Protein AF-0000000081047430 (afdb_homodimer)

Sequence (752 aa):
MEESFLNHPPLQTMPNPITMPNIQQHQTQDQLLMQRAQRDAQHYQITTIDERLIITYRIDPARQDDWRIYLPLSLVDDVITWYHLVLGHRGKTSMYATIAKRFYSPGLKQRIERFNCEICQLNKAANVQYGQLPERHADLVPWFSVAVDLIGPWKIDVNGRELEFNALTCIDPVTNLTELAFIENKTATHVASVFEMLWLSRYPRPYKCIHDQGGEFIGEAFQAKLATWGIHDGGTTSKNATANAICERMHLTVANILRTRYNNAAPNFQVAVEEVKRALAACNHAMRCAVSTALMNNTPGETVFHRDMLLNIPVIVDLLSMQQKRQYKINENLRRQNAKRKEFDYRIGGEVLIKNTDGRKLDPKYRVEWRIKWIVMEESFLNHPPLQTMPNPITMPNIQQHQTQDQLLMQRAQRDAQHYQITTIDERLIITYRIDPARQDDWRIYLPLSLVDDVITWYHLVLGHRGKTSMYATIAKRFYSPGLKQRIERFNCEICQLNKAANVQYGQLPERHADLVPWFSVAVDLIGPWKIDVNGRELEFNALTCIDPVTNLTELAFIENKTATHVASVFEMLWLSRYPRPYKCIHDQGGEFIGEAFQAKLATWGIHDGGTTSKNATANAICERMHLTVANILRTRYNNAAPNFQVAVEEVKRALAACNHAMRCAVSTALMNNTPGETVFHRDMLLNIPVIVDLLSMQQKRQYKINENLRRQNAKRKEFDYRIGGEVLIKNTDGRKLDPKYRVEWRIKWIV

Structure (mmCIF, N/CA/C/O backbone):
data_AF-0000000081047430-model_v1
#
loop_
_entity.id
_entity.type
_entity.pdbx_description
1 polymer 'Integrase catalytic domain-containing protein'
#
loop_
_atom_site.group_PDB
_atom_site.id
_atom_site.type_symbol
_atom_site.label_atom_id
_atom_site.label_alt_id
_atom_site.label_comp_id
_atom_site.label_asym_id
_atom_site.label_entity_id
_atom_site.label_seq_id
_atom_site.pdbx_PDB_ins_code
_atom_site.Cartn_x
_atom_site.Cartn_y
_atom_site.Cartn_z
_atom_site.occupancy
_atom_site.B_iso_or_equiv
_atom_site.auth_seq_id
_atom_site.auth_comp_id
_atom_site.auth_asym_id
_atom_site.auth_atom_id
_atom_site.pdbx_PDB_model_num
ATOM 1 N N . MET A 1 1 ? 20.875 44 -12.594 1 20.25 1 MET A N 1
ATOM 2 C CA . MET A 1 1 ? 19.641 43.656 -11.898 1 20.25 1 MET A CA 1
ATOM 3 C C . MET A 1 1 ? 19.75 42.312 -11.219 1 20.25 1 MET A C 1
ATOM 5 O O . MET A 1 1 ? 19.875 41.281 -11.883 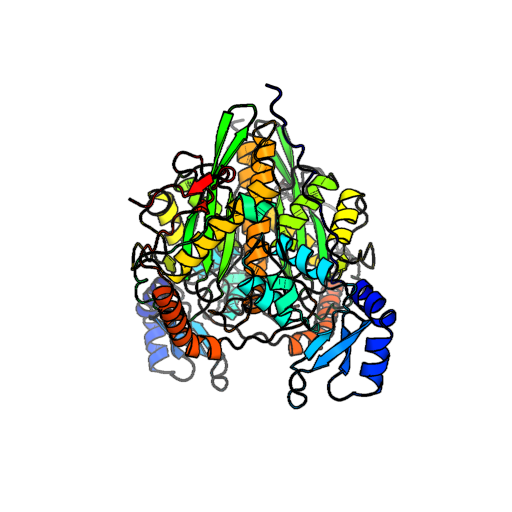1 20.25 1 MET A O 1
ATOM 9 N N . GLU A 1 2 ? 20.375 42.219 -10.055 1 20.92 2 GLU A N 1
ATOM 10 C CA . GLU A 1 2 ? 20.797 41.156 -9.164 1 20.92 2 GLU A CA 1
ATOM 11 C C . GLU A 1 2 ? 19.609 40.281 -8.742 1 20.92 2 GLU A C 1
ATOM 13 O O . GLU A 1 2 ? 18.641 40.812 -8.195 1 20.92 2 GLU A O 1
ATOM 18 N N . GLU A 1 3 ? 19.234 39.375 -9.555 1 24.09 3 GLU A N 1
ATOM 19 C CA . GLU A 1 3 ? 18.109 38.438 -9.484 1 24.09 3 GLU A CA 1
ATOM 20 C C . GLU A 1 3 ? 18.016 37.812 -8.094 1 24.09 3 GLU A C 1
ATOM 22 O O . GLU A 1 3 ? 18.953 37.188 -7.609 1 24.09 3 GLU A O 1
ATOM 27 N N . SER A 1 4 ? 17.516 38.625 -7.18 1 23.95 4 SER A N 1
ATOM 28 C CA . SER A 1 4 ? 17.172 38.312 -5.801 1 23.95 4 SER A CA 1
ATOM 29 C C . SER A 1 4 ? 16.547 36.906 -5.695 1 23.95 4 SER A C 1
ATOM 31 O O . SER A 1 4 ? 15.398 36.719 -6.102 1 23.95 4 SER A O 1
ATOM 33 N N . PHE A 1 5 ? 17.266 36 -6.125 1 28.09 5 PHE A N 1
ATOM 34 C CA . PHE A 1 5 ? 16.953 34.594 -5.832 1 28.09 5 PHE A CA 1
ATOM 35 C C . PHE A 1 5 ? 16.547 34.438 -4.371 1 28.09 5 PHE A C 1
ATOM 37 O O . PHE A 1 5 ? 17.391 34.531 -3.477 1 28.09 5 PHE A O 1
ATOM 44 N N . LEU A 1 6 ? 15.492 35.062 -4.031 1 29.08 6 LEU A N 1
ATOM 45 C CA . LEU A 1 6 ? 15.008 34.875 -2.67 1 29.08 6 LEU A CA 1
ATOM 46 C C . LEU A 1 6 ? 15.266 33.469 -2.193 1 29.08 6 LEU A C 1
ATOM 48 O O . LEU A 1 6 ? 14.953 32.5 -2.895 1 29.08 6 LEU A O 1
ATOM 52 N N . ASN A 1 7 ? 16.406 33.25 -1.695 1 28.42 7 ASN A N 1
ATOM 53 C CA . ASN A 1 7 ? 16.797 32.094 -0.886 1 28.42 7 ASN A CA 1
ATOM 54 C C . ASN A 1 7 ? 15.617 31.547 -0.089 1 28.42 7 ASN A C 1
ATOM 56 O O . ASN A 1 7 ? 15.227 32.125 0.932 1 28.42 7 ASN A O 1
ATOM 60 N N . HIS A 1 8 ? 14.57 31.266 -0.775 1 32.31 8 HIS A N 1
ATOM 61 C CA . HIS A 1 8 ? 13.562 30.641 0.069 1 32.31 8 HIS A CA 1
ATOM 62 C C . HIS A 1 8 ? 14.195 29.609 1.002 1 32.31 8 HIS A C 1
ATOM 64 O O . HIS A 1 8 ? 15.094 28.859 0.598 1 32.31 8 HIS A O 1
ATOM 70 N N . PRO A 1 9 ? 14.305 29.969 2.232 1 33.34 9 PRO A N 1
ATOM 71 C CA . PRO A 1 9 ? 14.852 29 3.191 1 33.34 9 PRO A CA 1
ATOM 72 C C . PRO A 1 9 ? 14.492 27.562 2.855 1 33.34 9 PRO A C 1
ATOM 74 O O . PRO A 1 9 ? 13.453 27.312 2.236 1 33.34 9 PRO A O 1
ATOM 77 N N . PRO A 1 10 ? 15.484 26.797 2.625 1 36.41 10 PRO A N 1
ATOM 78 C CA . PRO A 1 10 ? 15.266 25.359 2.43 1 36.41 10 PRO A CA 1
ATOM 79 C C . PRO A 1 10 ? 13.984 24.859 3.1 1 36.41 10 PRO A C 1
ATOM 81 O O . PRO A 1 10 ? 13.562 25.422 4.113 1 36.41 10 PRO A O 1
ATOM 84 N N . LEU A 1 11 ? 13.039 24.391 2.363 1 41.16 11 LEU A N 1
ATOM 85 C CA . LEU A 1 11 ? 11.758 23.781 2.703 1 41.16 11 LEU A CA 1
ATOM 86 C C . LEU A 1 11 ? 11.828 23.109 4.074 1 41.16 11 LEU A C 1
ATOM 88 O O . LEU A 1 11 ? 12.672 22.25 4.309 1 41.16 11 LEU A O 1
ATOM 92 N N . GLN A 1 12 ? 11.547 23.875 5.18 1 46.06 12 GLN A N 1
ATOM 93 C CA . GLN A 1 12 ? 11.469 23.812 6.637 1 46.06 12 GLN A CA 1
ATOM 94 C C . GLN A 1 12 ? 10.859 22.484 7.094 1 46.06 12 GLN A C 1
ATOM 96 O O . GLN A 1 12 ? 9.703 22.188 6.773 1 46.06 12 GLN A O 1
ATOM 101 N N . THR A 1 13 ? 11.562 21.328 7.055 1 61.62 13 THR A N 1
ATOM 102 C CA . THR A 1 13 ? 11.133 20.141 7.777 1 61.62 13 THR A CA 1
ATOM 103 C C . THR A 1 13 ? 10.711 20.484 9.195 1 61.62 13 THR A C 1
ATOM 105 O O . THR A 1 13 ? 11.445 21.156 9.93 1 61.62 13 THR A O 1
ATOM 108 N N . MET A 1 14 ? 9.438 20.812 9.328 1 78.75 14 MET A N 1
ATOM 109 C CA . MET A 1 14 ? 8.891 21 10.664 1 78.75 14 MET A CA 1
ATOM 110 C C . MET A 1 14 ? 8.695 19.672 11.375 1 78.75 14 MET A C 1
ATOM 112 O O . MET A 1 14 ? 8.164 18.719 10.789 1 78.75 14 MET A O 1
ATOM 116 N N . PRO A 1 15 ? 9.352 19.656 12.5 1 87.81 15 PRO A N 1
ATOM 117 C CA . PRO A 1 15 ? 9.125 18.422 13.266 1 87.81 15 PRO A CA 1
ATOM 118 C C . PRO A 1 15 ? 7.641 18.156 13.531 1 87.81 15 PRO A C 1
ATOM 120 O O . PRO A 1 15 ? 6.852 19.109 13.641 1 87.81 15 PRO A O 1
ATOM 123 N N . ASN A 1 16 ? 7.328 16.953 13.578 1 93 16 ASN A N 1
ATOM 124 C CA . ASN A 1 16 ? 5.961 16.531 13.867 1 93 16 ASN A CA 1
ATOM 125 C C . ASN A 1 16 ? 5.504 17.016 15.242 1 93 16 ASN A C 1
ATOM 127 O O . ASN A 1 16 ? 5.988 16.531 16.266 1 93 16 ASN A O 1
ATOM 131 N N . PRO A 1 17 ? 4.586 17.938 15.305 1 95.31 17 PRO A N 1
ATOM 132 C CA . PRO A 1 17 ? 4.156 18.484 16.594 1 95.31 17 PRO A CA 1
ATOM 133 C C . PRO A 1 17 ? 3.088 17.625 17.281 1 95.31 17 PRO A C 1
ATOM 135 O O . PRO A 1 17 ? 2.758 17.859 18.438 1 95.31 17 PRO A O 1
ATOM 138 N N . ILE A 1 18 ? 2.613 16.656 16.609 1 96 18 ILE A N 1
ATOM 139 C CA . ILE A 1 18 ? 1.446 15.961 17.156 1 96 18 ILE A CA 1
ATOM 140 C C . ILE A 1 18 ? 1.871 14.625 17.766 1 96 18 ILE A C 1
ATOM 142 O O . ILE A 1 18 ? 1.086 13.68 17.812 1 96 18 ILE A O 1
ATOM 146 N N . THR A 1 19 ? 3.1 14.562 18.203 1 94.12 19 THR A N 1
ATOM 147 C CA . THR A 1 19 ? 3.502 13.406 18.984 1 94.12 19 THR A CA 1
ATOM 148 C C . THR A 1 19 ? 2.898 13.461 20.391 1 94.12 19 THR A C 1
ATOM 150 O O . THR A 1 19 ? 2.729 14.547 20.953 1 94.12 19 THR A O 1
ATOM 153 N N . MET A 1 20 ? 2.67 12.344 20.969 1 94.88 20 MET A N 1
ATOM 154 C CA . MET A 1 20 ? 1.965 12.312 22.234 1 94.88 20 MET A CA 1
ATOM 155 C C . MET A 1 20 ? 2.816 12.922 23.344 1 94.88 20 MET A C 1
ATOM 157 O O . MET A 1 20 ? 2.307 13.656 24.203 1 94.88 20 MET A O 1
ATOM 161 N N . PRO A 1 21 ? 4.137 12.695 23.297 1 93.56 21 PRO A N 1
ATOM 162 C CA . PRO A 1 21 ? 4.945 13.375 24.312 1 93.56 21 PRO A CA 1
ATOM 163 C C . PRO A 1 21 ? 4.863 14.891 24.203 1 93.56 21 PRO A C 1
ATOM 165 O O . PRO A 1 21 ? 4.758 15.578 25.234 1 93.56 21 PRO A O 1
ATOM 168 N N . ASN A 1 22 ? 4.91 15.383 23.031 1 95.38 22 ASN A N 1
ATOM 169 C CA . ASN A 1 22 ? 4.828 16.828 22.844 1 95.38 22 ASN A CA 1
ATOM 170 C C . ASN A 1 22 ? 3.461 17.375 23.25 1 95.38 22 ASN A C 1
ATOM 172 O O . ASN A 1 22 ? 3.373 18.406 23.922 1 95.38 22 ASN A O 1
ATOM 176 N N . ILE A 1 23 ? 2.383 16.703 22.875 1 97.38 23 ILE A N 1
ATOM 177 C CA . ILE A 1 23 ? 1.026 17.109 23.219 1 97.38 23 ILE A CA 1
ATOM 178 C C . ILE A 1 23 ? 0.847 17.078 24.734 1 97.38 23 ILE A C 1
ATOM 180 O O . ILE A 1 23 ? 0.328 18.031 25.328 1 97.38 23 ILE A O 1
ATOM 184 N N . GLN A 1 24 ? 1.3 16.016 25.312 1 97.25 24 GLN A N 1
ATOM 185 C CA . GLN A 1 24 ? 1.184 15.875 26.766 1 97.25 24 GLN A CA 1
ATOM 186 C C . GLN A 1 24 ? 1.888 17.016 27.484 1 97.25 24 GLN A C 1
ATOM 188 O O . GLN A 1 24 ? 1.36 17.562 28.469 1 97.25 24 GLN A O 1
ATOM 193 N N . GLN A 1 25 ? 3.057 17.312 27.062 1 96.88 25 GLN A N 1
ATOM 194 C CA . GLN A 1 25 ? 3.832 18.391 27.672 1 96.88 25 GLN A CA 1
ATOM 195 C C . GLN A 1 25 ? 3.08 19.719 27.609 1 96.88 25 GLN A C 1
ATOM 197 O O . GLN A 1 25 ? 2.988 20.438 28.594 1 96.88 25 GLN A O 1
ATOM 202 N N . HIS A 1 26 ? 2.512 20.062 26.469 1 97.62 26 HIS A N 1
ATOM 203 C CA . HIS A 1 26 ? 1.778 21.312 26.297 1 97.62 26 HIS A CA 1
ATOM 204 C C . HIS A 1 26 ? 0.489 21.312 27.109 1 97.62 26 HIS A C 1
ATOM 206 O O . HIS A 1 26 ? 0.076 22.359 27.625 1 97.62 26 HIS A O 1
ATOM 212 N N . GLN A 1 27 ? -0.153 20.156 27.219 1 97.5 27 GLN A N 1
ATOM 213 C CA . GLN A 1 27 ? -1.375 20.047 28 1 97.5 27 GLN A CA 1
ATOM 214 C C . GLN A 1 27 ? -1.092 20.25 29.484 1 97.5 27 GLN A C 1
ATOM 216 O O . GLN A 1 27 ? -1.82 20.984 30.172 1 97.5 27 GLN A O 1
ATOM 221 N N . THR A 1 28 ? -0.038 19.688 29.984 1 95.94 28 THR A N 1
ATOM 222 C CA . THR A 1 28 ? 0.312 19.781 31.406 1 95.94 28 THR A CA 1
ATOM 223 C C . THR A 1 28 ? 0.696 21.203 31.766 1 95.94 28 THR A C 1
ATOM 225 O O . THR A 1 28 ? 0.504 21.625 32.906 1 95.94 28 THR A O 1
ATOM 228 N N . GLN A 1 29 ? 1.183 21.906 30.828 1 96.69 29 GLN A N 1
ATOM 229 C CA . GLN A 1 29 ? 1.613 23.281 31.078 1 96.69 29 GLN A CA 1
ATOM 230 C C . GLN A 1 29 ? 0.439 24.25 30.984 1 96.69 29 GLN A C 1
ATOM 232 O O . GLN A 1 29 ? 0.552 25.406 31.375 1 96.69 29 GLN A O 1
ATOM 237 N N . ASP A 1 30 ? -0.676 23.797 30.453 1 96.69 30 ASP A N 1
ATOM 238 C CA . ASP A 1 30 ? -1.879 24.609 30.328 1 96.69 30 ASP A CA 1
ATOM 239 C C . ASP A 1 30 ? -2.725 24.562 31.594 1 96.69 30 ASP A C 1
ATOM 241 O O . ASP A 1 30 ? -3.617 23.719 31.719 1 96.69 30 ASP A O 1
ATOM 245 N N . GLN A 1 31 ? -2.582 25.547 32.438 1 94.81 31 GLN A N 1
ATOM 246 C CA . GLN A 1 31 ? -3.23 25.547 33.75 1 94.81 31 GLN A CA 1
ATOM 247 C C . GLN A 1 31 ? -4.75 25.609 33.594 1 94.81 31 GLN A C 1
ATOM 249 O O . GLN A 1 31 ? -5.477 24.969 34.375 1 94.81 31 GLN A O 1
ATOM 254 N N . LEU A 1 32 ? -5.145 26.375 32.688 1 94.12 32 LEU A N 1
ATOM 255 C CA . LEU A 1 32 ? -6.586 26.5 32.469 1 94.12 32 LEU A CA 1
ATOM 256 C C . LEU A 1 32 ? -7.188 25.156 32.062 1 94.12 32 LEU A C 1
ATOM 258 O O . LEU A 1 32 ? -8.273 24.797 32.5 1 94.12 32 LEU A O 1
ATOM 262 N N . LEU A 1 33 ? -6.566 24.484 31.172 1 95.38 33 LEU A N 1
ATOM 263 C CA . LEU A 1 33 ? -7.023 23.172 30.734 1 95.38 33 LEU A CA 1
ATOM 264 C C . LEU A 1 33 ? -7.074 22.203 31.906 1 95.38 33 LEU A C 1
ATOM 266 O O . LEU A 1 33 ? -8.039 21.438 32.062 1 95.38 33 LEU A O 1
ATOM 270 N N . MET A 1 34 ? -6.066 22.203 32.75 1 94.19 34 MET A N 1
ATOM 271 C CA . MET A 1 34 ? -6 21.297 33.906 1 94.19 34 MET A CA 1
ATOM 272 C C . MET A 1 34 ? -7.16 21.547 34.844 1 94.19 34 MET A C 1
ATOM 274 O O . MET A 1 34 ? -7.746 20.594 35.375 1 94.19 34 MET A O 1
ATOM 278 N N . GLN A 1 35 ? -7.449 22.781 35 1 94.44 35 GLN A N 1
ATOM 279 C CA . GLN A 1 35 ? -8.57 23.141 35.875 1 94.44 35 GLN A CA 1
ATOM 280 C C . GLN A 1 35 ? -9.891 22.656 35.281 1 94.44 35 GLN A C 1
ATOM 282 O O . GLN A 1 35 ? -10.742 22.125 36 1 94.44 35 GLN A O 1
ATOM 287 N N . ARG A 1 36 ? -10.047 22.859 34 1 93.38 36 ARG A N 1
ATOM 288 C CA . ARG A 1 36 ? -11.266 22.438 33.344 1 93.38 36 ARG A CA 1
ATOM 289 C C . ARG A 1 36 ? -11.422 20.922 33.406 1 93.38 36 ARG A C 1
ATOM 291 O O . ARG A 1 36 ? -12.531 20.406 33.594 1 93.38 36 ARG A O 1
ATOM 298 N N . ALA A 1 37 ? -10.336 20.188 33.188 1 93.25 37 ALA A N 1
ATOM 299 C CA . ALA A 1 37 ? -10.344 18.719 33.188 1 93.25 37 ALA A CA 1
ATOM 300 C C . ALA A 1 37 ? -10.766 18.203 34.562 1 93.25 37 ALA A C 1
ATOM 302 O O . ALA A 1 37 ? -11.422 17.172 34.688 1 93.25 37 ALA A O 1
ATOM 303 N N . GLN A 1 38 ? -10.406 18.938 35.594 1 91.44 38 GLN A N 1
ATOM 304 C CA . GLN A 1 38 ? -10.758 18.547 36.969 1 91.44 38 GLN A CA 1
ATOM 305 C C . GLN A 1 38 ? -12.227 18.859 37.281 1 91.44 38 GLN A C 1
ATOM 307 O O . GLN A 1 38 ? -12.891 18.094 37.969 1 91.44 38 GLN A O 1
ATOM 312 N N . ARG A 1 39 ? -12.719 19.906 36.688 1 92.69 39 ARG A N 1
ATOM 313 C CA . ARG A 1 39 ? -14.062 20.406 37 1 92.69 39 ARG A CA 1
ATOM 314 C C . ARG A 1 39 ? -15.109 19.719 36.156 1 92.69 39 ARG A C 1
ATOM 316 O O . ARG A 1 39 ? -16.266 19.562 36.562 1 92.69 39 ARG A O 1
ATOM 323 N N . ASP A 1 40 ? -14.781 19.422 34.938 1 92.69 40 ASP A N 1
ATOM 324 C CA . ASP A 1 40 ? -15.75 18.891 33.969 1 92.69 40 ASP A CA 1
ATOM 325 C C . ASP A 1 40 ? -15.281 17.562 33.406 1 92.69 40 ASP A C 1
ATOM 327 O O . ASP A 1 40 ? -14.852 17.484 32.25 1 92.69 40 ASP A O 1
ATOM 331 N N . ALA A 1 41 ? -15.523 16.531 34.125 1 88.88 41 ALA A N 1
ATOM 332 C CA . ALA A 1 41 ? -15.07 15.195 33.75 1 88.88 41 ALA A CA 1
ATOM 333 C C . ALA A 1 41 ? -15.953 14.602 32.656 1 88.88 41 ALA A C 1
ATOM 335 O O . ALA A 1 41 ? -15.594 13.609 32.031 1 88.88 41 ALA A O 1
ATOM 336 N N . GLN A 1 42 ? -17.047 15.266 32.438 1 88.88 42 GLN A N 1
ATOM 337 C CA . GLN A 1 42 ? -17.953 14.758 31.422 1 88.88 42 GLN A CA 1
ATOM 338 C C . GLN A 1 42 ? -17.406 15.047 30.016 1 88.88 42 GLN A C 1
ATOM 340 O O . GLN A 1 42 ? -17.531 14.211 29.125 1 88.88 42 GLN A O 1
ATOM 345 N N . HIS A 1 43 ? -16.844 16.219 29.859 1 92.94 43 HIS A N 1
ATOM 346 C CA . HIS A 1 43 ? -16.344 16.609 28.547 1 92.94 43 HIS A CA 1
ATOM 347 C C . HIS A 1 43 ? -14.844 16.375 28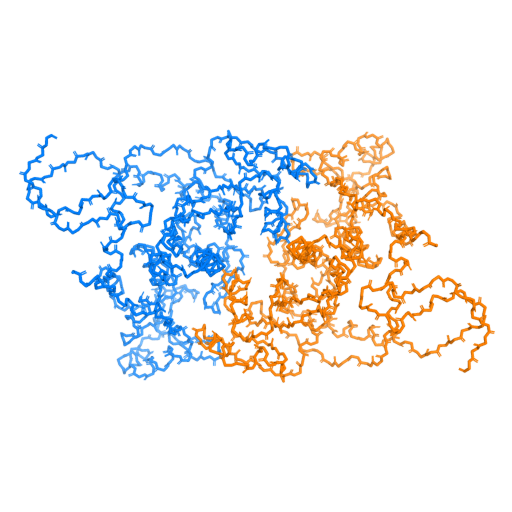.438 1 92.94 43 HIS A C 1
ATOM 349 O O . HIS A 1 43 ? -14.344 16.094 27.344 1 92.94 43 HIS A O 1
ATOM 355 N N . TYR A 1 44 ? -14.18 16.625 29.516 1 94.25 44 TYR A N 1
ATOM 356 C CA . TYR A 1 44 ? -12.734 16.453 29.516 1 94.25 44 TYR A CA 1
ATOM 357 C C . TYR A 1 44 ? -12.336 15.125 30.172 1 94.25 44 TYR A C 1
ATOM 359 O O . TYR A 1 44 ? -12.602 14.914 31.359 1 94.25 44 TYR A O 1
ATOM 367 N N . GLN A 1 45 ? -11.648 14.273 29.359 1 92.69 45 GLN A N 1
ATOM 368 C CA . GLN A 1 45 ? -11.266 12.953 29.844 1 92.69 45 GLN A CA 1
ATOM 369 C C . GLN A 1 45 ? -9.781 12.695 29.625 1 92.69 45 GLN A C 1
ATOM 371 O O . GLN A 1 45 ? -9.141 13.375 28.812 1 92.69 45 GLN A O 1
ATOM 376 N N . ILE A 1 46 ? -9.32 11.789 30.391 1 92.5 46 ILE A N 1
ATOM 377 C CA . ILE A 1 46 ? -7.941 11.336 30.219 1 92.5 46 ILE A CA 1
ATOM 378 C C . ILE A 1 46 ? -7.934 10 29.484 1 92.5 46 ILE A C 1
ATOM 380 O O . ILE A 1 46 ? -8.578 9.039 29.922 1 92.5 46 ILE A O 1
ATOM 384 N N . THR A 1 47 ? -7.301 9.984 28.391 1 91.94 47 THR A N 1
ATOM 385 C CA . THR A 1 47 ? -7.203 8.781 27.562 1 91.94 47 THR A CA 1
ATOM 386 C C . THR A 1 47 ? -5.746 8.367 27.391 1 91.94 47 THR A C 1
ATOM 388 O O . THR A 1 47 ? -4.867 9.219 27.219 1 91.94 47 THR A O 1
ATOM 391 N N . THR A 1 48 ? -5.508 7.078 27.422 1 91.5 48 THR A N 1
ATOM 392 C CA . THR A 1 48 ? -4.152 6.586 27.203 1 91.5 48 THR A CA 1
ATOM 393 C C . THR A 1 48 ? -3.898 6.359 25.719 1 91.5 48 THR A C 1
ATOM 395 O O . THR A 1 48 ? -4.574 5.543 25.078 1 91.5 48 THR A O 1
ATOM 398 N N . ILE A 1 49 ? -2.996 7.121 25.156 1 90.19 49 ILE A N 1
ATOM 399 C CA . ILE A 1 49 ? -2.561 6.98 23.766 1 90.19 49 ILE A CA 1
ATOM 400 C C . ILE A 1 49 ? -1.041 6.84 23.719 1 90.19 49 ILE A C 1
ATOM 402 O O . ILE A 1 49 ? -0.315 7.684 24.25 1 90.19 49 ILE A O 1
ATOM 406 N N . ASP A 1 50 ? -0.514 5.867 23.078 1 87.56 50 ASP A N 1
ATOM 407 C CA . ASP A 1 50 ? 0.92 5.613 22.984 1 87.56 50 ASP A CA 1
ATOM 408 C C . ASP A 1 50 ? 1.566 5.609 24.375 1 87.56 50 ASP A C 1
ATOM 410 O O . ASP A 1 50 ? 2.578 6.277 24.594 1 87.56 50 ASP A O 1
ATOM 414 N N . GLU A 1 51 ? 0.901 5.047 25.297 1 83.81 51 GLU A N 1
ATOM 415 C CA . GLU A 1 51 ? 1.388 4.867 26.672 1 83.81 51 GLU A CA 1
ATOM 416 C C . GLU A 1 51 ? 1.521 6.207 27.391 1 83.81 51 GLU A C 1
ATOM 418 O O . GLU A 1 51 ? 2.338 6.348 28.297 1 83.81 51 GLU A O 1
ATOM 423 N N . ARG A 1 52 ? 0.792 7.168 26.922 1 92.19 52 ARG A N 1
ATOM 424 C CA . ARG A 1 52 ? 0.762 8.477 27.547 1 92.19 52 ARG A CA 1
ATOM 425 C C . ARG A 1 52 ? -0.663 8.875 27.922 1 92.19 52 ARG A C 1
ATOM 427 O O . ARG A 1 52 ? -1.62 8.461 27.266 1 92.19 52 ARG A O 1
ATOM 434 N N . LEU A 1 53 ? -0.715 9.594 29 1 94.5 53 LEU A N 1
ATOM 435 C CA . LEU A 1 53 ? -2.014 10.117 29.406 1 94.5 53 LEU A CA 1
ATOM 436 C C . LEU A 1 53 ? -2.32 11.438 28.703 1 94.5 53 LEU A C 1
ATOM 438 O O . LEU A 1 53 ? -1.64 12.438 28.938 1 94.5 53 LEU A O 1
ATOM 442 N N . ILE A 1 54 ? -3.32 11.406 27.891 1 96.62 54 ILE A N 1
ATOM 443 C CA . ILE A 1 54 ? -3.65 12.547 27.047 1 96.62 54 ILE A CA 1
ATOM 444 C C . ILE A 1 54 ? -5.055 13.047 27.391 1 96.62 54 ILE A C 1
ATOM 446 O O . ILE A 1 54 ? -5.984 12.25 27.531 1 96.62 54 ILE A O 1
ATOM 450 N N . ILE A 1 55 ? -5.18 14.359 27.547 1 97.19 55 ILE A N 1
ATOM 451 C CA . ILE A 1 55 ? -6.496 14.945 27.797 1 97.19 55 ILE A CA 1
ATOM 452 C C . ILE A 1 55 ? -7.273 15.039 26.484 1 97.19 55 ILE A C 1
ATOM 454 O O . ILE A 1 55 ? -6.777 15.594 25.5 1 97.19 55 ILE A O 1
ATOM 458 N N . THR A 1 56 ? -8.445 14.469 26.484 1 96.44 56 THR A N 1
ATOM 459 C CA . THR A 1 56 ? -9.32 14.484 25.312 1 96.44 56 THR A CA 1
ATOM 460 C C . THR A 1 56 ? -10.633 15.195 25.625 1 96.44 56 THR A C 1
ATOM 462 O O . THR A 1 56 ? -10.969 15.391 26.797 1 96.44 56 THR A O 1
ATOM 465 N N . TYR A 1 57 ? -11.234 15.727 24.594 1 95.75 57 TYR A N 1
ATOM 466 C CA . TYR A 1 57 ? -12.508 16.422 24.688 1 95.75 57 TYR A CA 1
ATOM 467 C C . TYR A 1 57 ? -13.617 15.625 24.016 1 95.75 57 TYR A C 1
ATOM 469 O O . TYR A 1 57 ? -13.531 15.305 22.828 1 95.75 57 TYR A O 1
ATOM 477 N N . ARG A 1 58 ? -14.609 15.312 24.781 1 92.5 58 ARG A N 1
ATOM 478 C CA . ARG A 1 58 ? -15.773 14.602 24.25 1 92.5 58 ARG A CA 1
ATOM 479 C C . ARG A 1 58 ? -16.875 15.578 23.844 1 92.5 58 ARG A C 1
ATOM 481 O O . ARG A 1 58 ? -17.391 16.328 24.672 1 92.5 58 ARG A O 1
ATOM 488 N N . ILE A 1 59 ? -17.203 15.508 22.547 1 84.56 59 ILE A N 1
ATOM 489 C CA . ILE A 1 59 ? -18.203 16.422 22.016 1 84.56 59 ILE A CA 1
ATOM 490 C C . ILE A 1 59 ? -19.578 16.031 22.531 1 84.56 59 ILE A C 1
ATOM 492 O O . ILE A 1 59 ? -20.328 16.875 23.031 1 84.56 59 ILE A O 1
ATOM 496 N N . ASP A 1 60 ? -19.922 14.75 22.328 1 83.94 60 ASP A N 1
ATOM 497 C CA . ASP A 1 60 ? -21.172 14.195 22.875 1 83.94 60 ASP A CA 1
ATOM 498 C C . ASP A 1 60 ? -20.875 13.211 24 1 83.94 60 ASP A C 1
ATOM 500 O O . ASP A 1 60 ? -20.453 12.078 23.75 1 83.94 60 ASP A O 1
ATOM 504 N N . PRO A 1 61 ? -21.188 13.602 25.156 1 77.81 61 PRO A N 1
ATOM 50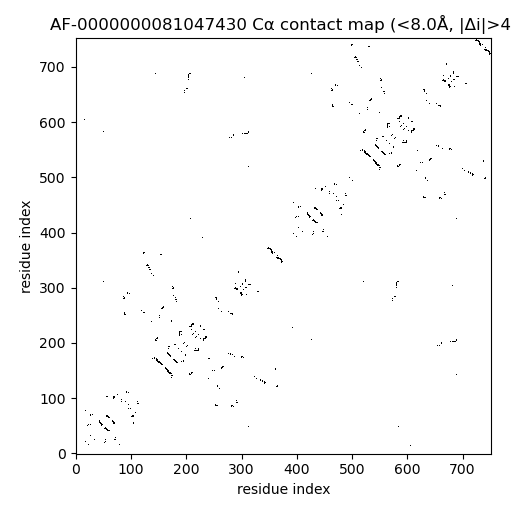5 C CA . PRO A 1 61 ? -20.859 12.758 26.312 1 77.81 61 PRO A CA 1
ATOM 506 C C . PRO A 1 61 ? -21.578 11.406 26.266 1 77.81 61 PRO A C 1
ATOM 508 O O . PRO A 1 61 ? -21.141 10.461 26.938 1 77.81 61 PRO A O 1
ATOM 511 N N . ALA A 1 62 ? -22.578 11.328 25.422 1 76 62 ALA A N 1
ATOM 512 C CA . ALA A 1 62 ? -23.328 10.078 25.359 1 76 62 ALA A CA 1
ATOM 513 C C . ALA A 1 62 ? -22.625 9.062 24.469 1 76 62 ALA A C 1
ATOM 515 O O . ALA A 1 62 ? -22.875 7.859 24.562 1 76 62 ALA A O 1
ATOM 516 N N . ARG A 1 63 ? -21.719 9.539 23.672 1 77.5 63 ARG A N 1
ATOM 517 C CA . ARG A 1 63 ? -21 8.664 22.75 1 77.5 63 ARG A CA 1
ATOM 518 C C . ARG A 1 63 ? -19.578 8.422 23.234 1 77.5 63 ARG A C 1
ATOM 520 O O . ARG A 1 63 ? -18.719 9.305 23.125 1 77.5 63 ARG A O 1
ATOM 527 N N . GLN A 1 64 ? -19.312 7.32 23.75 1 69.38 64 GLN A N 1
ATOM 528 C CA . GLN A 1 64 ? -18.047 7.008 24.406 1 69.38 64 GLN A CA 1
ATOM 529 C C . GLN A 1 64 ? -16.875 7.102 23.438 1 69.38 64 GLN A C 1
ATOM 531 O O . GLN A 1 64 ? -15.789 7.547 23.812 1 69.38 64 GLN A O 1
ATOM 536 N N . ASP A 1 65 ? -17.078 6.805 22.172 1 73.94 65 ASP A N 1
ATOM 537 C CA . ASP A 1 65 ? -15.938 6.73 21.266 1 73.94 65 ASP A CA 1
ATOM 538 C C . ASP A 1 65 ? -15.812 8 20.438 1 73.94 65 ASP A C 1
ATOM 540 O O . ASP A 1 65 ? -14.977 8.078 19.531 1 73.94 65 ASP A O 1
ATOM 544 N N . ASP A 1 66 ? -16.516 8.984 20.922 1 84.62 66 ASP A N 1
ATOM 545 C CA . ASP A 1 66 ? -16.5 10.234 20.156 1 84.62 66 ASP A CA 1
ATOM 546 C C . ASP A 1 66 ? -15.656 11.289 20.875 1 84.62 66 ASP A C 1
ATOM 548 O O . ASP A 1 66 ? -16.188 12.258 21.406 1 84.62 66 ASP A O 1
ATOM 552 N N . TRP A 1 67 ? -14.383 11.078 20.969 1 91.38 67 TRP A N 1
ATOM 553 C CA . TRP A 1 67 ? -13.469 12.023 21.609 1 91.38 67 TRP A CA 1
ATOM 554 C C . TRP A 1 67 ? -12.422 12.523 20.625 1 91.38 67 TRP A C 1
ATOM 556 O O . TRP A 1 67 ? -12.172 11.891 19.594 1 91.38 67 TRP A O 1
ATOM 566 N N . ARG A 1 68 ? -11.938 13.727 20.938 1 95.94 68 ARG A N 1
ATOM 567 C CA . ARG A 1 68 ? -10.844 14.359 20.203 1 95.94 68 ARG A CA 1
ATOM 568 C C . ARG A 1 68 ? -9.719 14.766 21.141 1 95.94 68 ARG A C 1
ATOM 570 O O . ARG A 1 68 ? -9.961 15.062 22.312 1 95.94 68 ARG A O 1
ATOM 577 N N . ILE A 1 69 ? -8.586 14.742 20.672 1 97.38 69 ILE A N 1
ATOM 578 C CA . ILE A 1 69 ? -7.441 15.18 21.469 1 97.38 69 ILE A CA 1
ATOM 579 C C . ILE A 1 69 ? -7.504 16.688 21.672 1 97.38 69 ILE A C 1
ATOM 581 O O . ILE A 1 69 ? -7.652 17.453 20.703 1 97.38 69 ILE A O 1
ATOM 585 N N . TYR A 1 70 ? -7.426 17.094 22.875 1 98 70 TYR A N 1
ATOM 586 C CA . TYR A 1 70 ? -7.445 18.516 23.156 1 98 70 TYR A CA 1
ATOM 587 C C . TYR A 1 70 ? -6.105 19.156 22.812 1 98 70 TYR A C 1
ATOM 589 O O . TYR A 1 70 ? -5.066 18.766 23.328 1 98 70 TYR A O 1
ATOM 597 N N . LEU A 1 71 ? -6.145 20.188 21.969 1 97.75 71 LEU A N 1
ATOM 598 C CA . LEU A 1 71 ? -4.949 20.938 21.609 1 97.75 71 LEU A CA 1
ATOM 599 C C . LEU A 1 71 ? -4.887 22.25 22.375 1 97.75 71 LEU A C 1
ATOM 601 O O . LEU A 1 71 ? -5.676 23.172 22.125 1 97.75 71 LEU A O 1
ATOM 605 N N . PRO A 1 72 ? -3.893 22.312 23.25 1 97.12 72 PRO A N 1
ATOM 606 C CA . PRO A 1 72 ? -3.723 23.594 23.922 1 97.12 72 PRO A CA 1
ATOM 607 C C . PRO A 1 72 ? -3.398 24.734 22.938 1 97.12 72 PRO A C 1
ATOM 609 O O . PRO A 1 72 ? -2.783 24.5 21.906 1 97.12 72 PRO A O 1
ATOM 612 N N . LEU A 1 73 ? -3.701 25.922 23.328 1 95 73 LEU A N 1
ATOM 613 C CA . LEU A 1 73 ? -3.531 27.078 22.453 1 95 73 LEU A CA 1
ATOM 614 C C . LEU A 1 73 ? -2.064 27.266 22.094 1 95 73 LEU A C 1
ATOM 616 O O . LEU A 1 73 ? -1.752 27.75 21 1 95 73 LEU A O 1
ATOM 620 N N . SER A 1 74 ? -1.197 26.875 22.953 1 96 74 SER A N 1
ATOM 621 C CA . SER A 1 74 ? 0.236 27.047 22.734 1 96 74 SER A CA 1
ATOM 622 C C . SER A 1 74 ? 0.721 26.172 21.594 1 96 74 SER A C 1
ATOM 624 O O . SER A 1 74 ? 1.801 26.391 21.047 1 96 74 SER A O 1
ATOM 626 N N . LEU A 1 75 ? -0.111 25.188 21.219 1 96.56 75 LEU A N 1
ATOM 627 C CA . LEU A 1 75 ? 0.329 24.188 20.234 1 96.56 75 LEU A CA 1
ATOM 628 C C . LEU A 1 75 ? -0.469 24.328 18.938 1 96.56 75 LEU A C 1
ATOM 630 O O . LEU A 1 75 ? -0.052 23.812 17.906 1 96.56 75 LEU A O 1
ATOM 634 N N . VAL A 1 76 ? -1.542 25 18.891 1 96.94 76 VAL A N 1
ATOM 635 C CA . VAL A 1 76 ? -2.537 24.969 17.812 1 96.94 76 VAL A CA 1
ATOM 636 C C . VAL A 1 76 ? -1.933 25.516 16.531 1 96.94 76 VAL A C 1
ATOM 638 O O . VAL A 1 76 ? -2.102 24.938 15.461 1 96.94 76 VAL A O 1
ATOM 641 N N . ASP A 1 77 ? -1.199 26.609 16.594 1 95.5 77 ASP A N 1
ATOM 642 C CA . ASP A 1 77 ? -0.642 27.234 15.398 1 95.5 77 ASP A CA 1
ATOM 643 C C . ASP A 1 77 ? 0.404 26.344 14.742 1 95.5 77 ASP A C 1
ATOM 645 O O . ASP A 1 77 ? 0.479 26.25 13.516 1 95.5 77 ASP A O 1
ATOM 649 N N . ASP A 1 78 ? 1.19 25.688 15.57 1 95.5 78 ASP A N 1
ATOM 650 C CA . ASP A 1 78 ? 2.172 24.75 15.047 1 95.5 78 ASP A CA 1
ATOM 651 C C . ASP A 1 78 ? 1.489 23.594 14.32 1 95.5 78 ASP A C 1
ATOM 653 O O . ASP A 1 78 ? 1.946 23.156 13.258 1 95.5 78 ASP A O 1
ATOM 657 N N . VAL A 1 79 ? 0.42 23.109 14.914 1 97.12 79 VAL A N 1
ATOM 658 C CA . VAL A 1 79 ? -0.312 21.984 14.336 1 97.12 79 VAL A CA 1
ATOM 659 C C . VAL A 1 79 ? -0.938 22.391 13.008 1 97.12 79 VAL A C 1
ATOM 661 O O . VAL A 1 79 ? -0.851 21.656 12.016 1 97.12 79 VAL A O 1
ATOM 664 N N . ILE A 1 80 ? -1.495 23.578 12.945 1 96.75 80 ILE A N 1
ATOM 665 C CA . ILE A 1 80 ? -2.117 24.094 11.734 1 96.75 80 ILE A CA 1
ATOM 666 C C . ILE A 1 80 ? -1.067 24.219 10.625 1 96.75 80 ILE A C 1
ATOM 668 O O . ILE A 1 80 ? -1.277 23.75 9.508 1 96.75 80 ILE A O 1
ATOM 672 N N . THR A 1 81 ? 0.05 24.781 10.953 1 94.5 81 THR A N 1
ATOM 673 C CA . THR A 1 81 ? 1.125 24.969 9.984 1 94.5 81 THR A CA 1
ATOM 674 C C . THR A 1 81 ? 1.646 23.625 9.484 1 94.5 81 THR A C 1
ATOM 676 O O . THR A 1 81 ? 1.845 23.438 8.281 1 94.5 81 THR A O 1
ATOM 679 N N . TRP A 1 82 ? 1.813 22.766 10.398 1 94.88 82 TRP A N 1
ATOM 680 C CA . TRP A 1 82 ? 2.348 21.453 10.062 1 94.88 82 TRP A CA 1
ATOM 681 C C . TRP A 1 82 ? 1.389 20.703 9.148 1 94.88 82 TRP A C 1
ATOM 683 O O . TRP A 1 82 ? 1.803 20.141 8.125 1 94.88 82 TRP A O 1
ATOM 693 N N . TYR A 1 83 ? 0.103 20.688 9.508 1 95.75 83 TYR A N 1
ATOM 694 C CA . TYR A 1 83 ? -0.891 20.016 8.672 1 95.75 83 TYR A CA 1
ATOM 695 C C . TYR A 1 83 ? -0.965 20.656 7.289 1 95.75 83 TYR A C 1
ATOM 697 O O . TYR A 1 83 ? -1.152 19.953 6.289 1 95.75 83 TYR A O 1
ATOM 705 N N . HIS A 1 84 ? -0.847 21.922 7.219 1 93.25 84 HIS A N 1
ATOM 706 C CA . HIS A 1 84 ? -0.867 22.625 5.934 1 93.25 84 HIS A CA 1
ATOM 707 C C . HIS A 1 84 ? 0.222 22.094 5.008 1 93.25 84 HIS A C 1
ATOM 709 O O . HIS A 1 84 ? -0.027 21.844 3.822 1 93.25 84 HIS A O 1
ATOM 715 N N . LEU A 1 85 ? 1.326 21.875 5.582 1 89.94 85 LEU A N 1
ATOM 716 C CA . LEU A 1 85 ? 2.465 21.391 4.816 1 89.94 85 LEU A CA 1
ATOM 717 C C . LEU A 1 85 ? 2.281 19.906 4.457 1 89.94 85 LEU A C 1
ATOM 719 O O . LEU A 1 85 ? 2.461 19.531 3.301 1 89.94 85 LEU A O 1
ATOM 723 N N . VAL A 1 86 ? 1.899 19.109 5.406 1 92.12 86 VAL A N 1
ATOM 724 C CA . VAL A 1 86 ? 1.797 17.672 5.246 1 92.12 86 VAL A CA 1
ATOM 725 C C . VAL A 1 86 ? 0.691 17.344 4.246 1 92.12 86 VAL A C 1
ATOM 727 O O . VAL A 1 86 ? 0.803 16.375 3.484 1 92.12 86 VAL A O 1
ATOM 730 N N . LEU A 1 87 ? -0.326 18.156 4.227 1 93.31 87 LEU A N 1
ATOM 731 C CA . LEU A 1 87 ? -1.468 17.906 3.354 1 93.31 87 LEU A CA 1
ATOM 732 C C . LEU A 1 87 ? -1.265 18.547 1.988 1 93.31 87 LEU A C 1
ATOM 734 O O . LEU A 1 87 ? -2.186 18.578 1.168 1 93.31 87 LEU A O 1
ATOM 738 N N . GLY A 1 88 ? -0.087 19.078 1.775 1 89.19 88 GLY A N 1
ATOM 739 C CA . GLY A 1 88 ? 0.247 19.594 0.461 1 89.19 88 GLY A CA 1
ATOM 740 C C . GLY A 1 88 ? -0.434 20.922 0.155 1 89.19 88 GLY A C 1
ATOM 741 O O . GLY A 1 88 ? -0.883 21.141 -0.97 1 89.19 88 GLY A O 1
ATOM 742 N N . HIS A 1 89 ? -0.652 21.75 1.22 1 88.44 89 HIS A N 1
ATOM 743 C CA . HIS A 1 89 ? -1.211 23.078 1.082 1 88.44 89 HIS A CA 1
ATOM 744 C C . HIS A 1 89 ? -2.662 23.031 0.619 1 88.44 89 HIS A C 1
ATOM 746 O O . HIS A 1 89 ? -3.059 23.766 -0.284 1 88.44 89 HIS A O 1
ATOM 752 N N . ARG A 1 90 ? -3.342 22.141 1.206 1 87.38 90 ARG A N 1
ATOM 753 C CA . ARG A 1 90 ? -4.758 21.969 0.895 1 87.38 90 ARG A CA 1
ATOM 754 C C . ARG A 1 90 ? -5.566 23.172 1.338 1 87.38 90 ARG A C 1
ATOM 756 O O . ARG A 1 90 ? -5.07 24.016 2.092 1 87.38 90 ARG A O 1
ATOM 763 N N . GLY A 1 91 ? -6.82 23.219 0.87 1 86.56 91 GLY A N 1
ATOM 764 C CA . GLY A 1 91 ? -7.703 24.328 1.225 1 86.56 91 GLY A CA 1
ATOM 765 C C . GLY A 1 91 ? -8.102 24.312 2.688 1 86.56 91 GLY A C 1
ATOM 766 O O . GLY A 1 91 ? -7.992 23.297 3.363 1 86.56 91 GLY A O 1
ATOM 767 N N . LYS A 1 92 ? -8.641 25.438 3.121 1 90.69 92 LYS A N 1
ATOM 768 C CA . LYS A 1 92 ? -8.945 25.672 4.531 1 90.69 92 LYS A CA 1
ATOM 769 C C . LYS A 1 92 ? -10.055 24.734 5.012 1 90.69 92 LYS A C 1
ATOM 771 O O . LYS A 1 92 ? -10.008 24.234 6.137 1 90.69 92 LYS A O 1
ATOM 776 N N . THR A 1 93 ? -11 24.469 4.176 1 90.25 93 THR A N 1
ATOM 777 C CA . THR A 1 93 ? -12.109 23.609 4.555 1 90.25 93 THR A CA 1
ATOM 778 C C . THR A 1 93 ? -11.625 22.172 4.793 1 90.25 93 THR A C 1
ATOM 780 O O . THR A 1 93 ? -11.969 21.562 5.801 1 90.25 93 THR A O 1
ATOM 783 N N . SER A 1 94 ? -10.844 21.672 3.877 1 91 94 SER A N 1
ATOM 784 C CA . SER A 1 94 ? -10.281 20.328 4.02 1 91 94 SER A CA 1
ATOM 785 C C . SER A 1 94 ? -9.328 20.25 5.211 1 91 94 SER A C 1
ATOM 787 O O . SER A 1 94 ? -9.305 19.25 5.926 1 91 94 SER A O 1
ATOM 789 N N . MET A 1 95 ? -8.609 21.297 5.387 1 93.19 95 MET A N 1
ATOM 790 C CA . MET A 1 95 ? -7.695 21.359 6.52 1 93.19 95 MET A CA 1
ATOM 791 C C . MET A 1 95 ? -8.453 21.266 7.84 1 93.19 95 MET A C 1
ATOM 793 O O . MET A 1 95 ? -8.078 20.5 8.727 1 93.19 95 MET A O 1
ATOM 797 N N . TYR A 1 96 ? -9.484 22.031 7.918 1 96.44 96 TYR A N 1
ATOM 798 C CA . TYR A 1 96 ? -10.281 22.016 9.141 1 96.44 96 TYR A CA 1
ATOM 799 C C . TYR A 1 96 ? -10.898 20.641 9.375 1 96.44 96 TYR A C 1
ATOM 801 O O . TYR A 1 96 ? -10.812 20.094 10.477 1 96.44 96 TYR A O 1
ATOM 809 N N . ALA A 1 97 ? -11.516 20.125 8.336 1 95.88 97 ALA A N 1
ATOM 810 C CA . ALA A 1 97 ? -12.164 18.812 8.461 1 95.88 97 ALA A CA 1
ATOM 811 C C . ALA A 1 97 ? -11.164 17.75 8.922 1 95.88 97 ALA A C 1
ATOM 813 O O . ALA A 1 97 ? -11.492 16.906 9.766 1 95.88 97 ALA A O 1
ATOM 814 N N . THR A 1 98 ? -9.961 17.797 8.398 1 97.19 98 THR A N 1
ATOM 815 C CA . THR A 1 98 ? -8.953 16.797 8.711 1 97.19 98 THR A CA 1
ATOM 816 C C . THR A 1 98 ? -8.453 16.969 10.148 1 97.19 98 THR A C 1
ATOM 818 O O . THR A 1 98 ? -8.383 15.992 10.898 1 97.19 98 THR A O 1
ATOM 821 N N . ILE A 1 99 ? -8.141 18.172 10.539 1 97.56 99 ILE A N 1
ATOM 822 C CA . ILE A 1 99 ? -7.609 18.422 11.875 1 97.56 99 ILE A CA 1
ATOM 823 C C . ILE A 1 99 ? -8.703 18.188 12.914 1 97.56 99 ILE A C 1
ATOM 825 O O . ILE A 1 99 ? -8.461 17.531 13.938 1 97.56 99 ILE A O 1
ATOM 829 N N . ALA A 1 100 ? -9.898 18.641 12.633 1 96.31 100 ALA A N 1
ATOM 830 C CA . ALA A 1 100 ? -11.008 18.609 13.586 1 96.31 100 ALA A CA 1
ATOM 831 C C . ALA A 1 100 ? -11.5 17.172 13.797 1 96.31 100 ALA A C 1
ATOM 833 O O . ALA A 1 100 ? -12.203 16.891 14.766 1 96.31 100 ALA A O 1
ATOM 834 N N . LYS A 1 101 ? -11.156 16.328 12.93 1 94.69 101 LYS A N 1
ATOM 835 C CA . LYS A 1 101 ? -11.547 14.938 13.094 1 94.69 101 LYS A CA 1
ATOM 836 C C . LYS A 1 101 ? -10.922 14.336 14.344 1 94.69 101 LYS A C 1
ATOM 838 O O . LYS A 1 101 ? -11.531 13.492 15.008 1 94.69 101 LYS A O 1
ATOM 843 N N . ARG A 1 102 ? -9.68 14.797 14.672 1 95.81 102 ARG A N 1
ATOM 844 C CA . ARG A 1 102 ? -8.945 14.141 15.75 1 95.81 102 ARG A CA 1
ATOM 845 C C . ARG A 1 102 ? -8.625 15.125 16.875 1 95.81 102 ARG A C 1
ATOM 847 O O . ARG A 1 102 ? -8.297 14.719 17.984 1 95.81 102 ARG A O 1
ATOM 854 N N . PHE A 1 103 ? -8.75 16.375 16.562 1 97.44 103 PHE A N 1
ATOM 855 C CA . PHE A 1 103 ? -8.312 17.359 17.531 1 97.44 103 PHE A CA 1
ATOM 856 C C . PHE A 1 103 ? -9.422 18.359 17.844 1 97.44 103 PHE A C 1
ATOM 858 O O . PHE A 1 103 ? -10.258 18.656 16.984 1 97.44 103 PHE A O 1
ATOM 865 N N . TYR A 1 104 ? -9.398 18.797 19.031 1 97.06 104 TYR A N 1
ATOM 866 C CA . TYR A 1 104 ? -10.297 19.859 19.469 1 97.06 104 TYR A CA 1
ATOM 867 C C . TYR A 1 104 ? -9.516 21.016 20.109 1 97.06 104 TYR A C 1
ATOM 869 O O . TYR A 1 104 ? -8.57 20.781 20.859 1 97.06 104 TYR A O 1
ATOM 877 N N . SER A 1 105 ? -9.789 22.125 19.734 1 96.56 105 SER A N 1
ATOM 878 C CA . SER A 1 105 ? -9.312 23.375 20.359 1 96.56 105 SER A CA 1
ATOM 879 C C . SER A 1 105 ? -10.352 24.484 20.219 1 96.56 105 SER A C 1
ATOM 881 O O . SER A 1 105 ? -11 24.609 19.188 1 96.56 105 SER A O 1
ATOM 883 N N . PRO A 1 106 ? -10.516 25.219 21.344 1 93.44 106 PRO A N 1
ATOM 884 C CA . PRO A 1 106 ? -11.445 26.344 21.219 1 93.44 106 PRO A CA 1
ATOM 885 C C . PRO A 1 106 ? -11.039 27.312 20.109 1 93.44 106 PRO A C 1
ATOM 887 O O . PRO A 1 106 ? -9.898 27.766 20.062 1 93.44 106 PRO A O 1
ATOM 890 N N . GLY A 1 107 ? -11.977 27.562 19.172 1 94.88 107 GLY A N 1
ATOM 891 C CA . GLY A 1 107 ? -11.742 28.547 18.125 1 94.88 107 GLY A CA 1
ATOM 892 C C . GLY A 1 107 ? -10.898 28 16.984 1 94.88 107 GLY A C 1
ATOM 893 O O . GLY A 1 107 ? -10.32 28.781 16.219 1 94.88 107 GLY A O 1
ATOM 894 N N . LEU A 1 108 ? -10.758 26.734 16.922 1 96.88 108 LEU A N 1
ATOM 895 C CA . LEU A 1 108 ? -9.914 26.109 15.906 1 96.88 108 LEU A CA 1
ATOM 896 C C . LEU A 1 108 ? -10.32 26.562 14.508 1 96.88 108 LEU A C 1
ATOM 898 O O . LEU A 1 108 ? -9.469 26.922 13.695 1 96.88 108 LEU A O 1
ATOM 902 N N . LYS A 1 109 ? -11.594 26.531 14.219 1 96.69 109 LYS A N 1
ATOM 903 C CA . LYS A 1 109 ? -12.086 26.906 12.898 1 96.69 109 LYS A CA 1
ATOM 904 C C . LYS A 1 109 ? -11.656 28.328 12.539 1 96.69 109 LYS A C 1
ATOM 906 O O . LYS A 1 109 ? -11.156 28.578 11.438 1 96.69 109 LYS A O 1
ATOM 911 N N . GLN A 1 110 ? -11.844 29.234 13.414 1 96.06 110 GLN A N 1
ATOM 912 C CA . GLN A 1 110 ? -11.492 30.625 13.195 1 96.06 110 GLN A CA 1
ATOM 913 C C . GLN A 1 110 ? -9.992 30.781 12.969 1 96.06 110 GLN A C 1
ATOM 915 O O . GLN A 1 110 ? -9.57 31.578 12.125 1 96.06 110 GLN A O 1
ATOM 920 N N . ARG A 1 111 ? -9.258 30.094 13.703 1 96.12 111 ARG A N 1
ATOM 921 C CA . ARG A 1 111 ? -7.805 30.172 13.57 1 96.12 111 ARG A CA 1
ATOM 922 C C . ARG A 1 111 ? -7.359 29.672 12.195 1 96.12 111 ARG A C 1
ATOM 924 O O . ARG A 1 111 ? -6.453 30.25 11.586 1 96.12 111 ARG A O 1
ATOM 931 N N . ILE A 1 112 ? -7.984 28.578 11.766 1 96.56 112 ILE A N 1
ATOM 932 C CA . ILE A 1 112 ? -7.656 28.047 10.453 1 96.56 112 ILE A CA 1
ATOM 933 C C . ILE A 1 112 ? -8.078 29.031 9.367 1 96.56 112 ILE A C 1
ATOM 935 O O . ILE A 1 112 ? -7.363 29.234 8.391 1 96.56 112 ILE A O 1
ATOM 939 N N . GLU A 1 113 ? -9.211 29.656 9.547 1 94.75 113 GLU A N 1
ATOM 940 C CA . GLU A 1 113 ? -9.695 30.641 8.586 1 94.75 113 GLU A CA 1
ATOM 941 C C . GLU A 1 113 ? -8.75 31.828 8.492 1 94.75 113 GLU A C 1
ATOM 943 O O . GLU A 1 113 ? -8.586 32.406 7.418 1 94.75 113 GLU A O 1
ATOM 948 N N . ARG A 1 114 ? -8.086 32.156 9.5 1 93.06 114 ARG A N 1
ATOM 949 C CA . ARG A 1 114 ? -7.176 33.281 9.547 1 93.06 114 ARG A CA 1
ATOM 950 C C . ARG A 1 114 ? -5.777 32.906 9.086 1 93.06 114 ARG A C 1
ATOM 952 O O . ARG A 1 114 ? -4.945 33.75 8.789 1 93.06 114 ARG A O 1
ATOM 959 N N . PHE A 1 115 ? -5.543 31.609 9.039 1 92.44 115 PHE A N 1
ATOM 960 C CA . PHE A 1 115 ? -4.238 31.109 8.641 1 92.44 115 PHE A CA 1
ATOM 961 C C . PHE A 1 115 ? -3.908 31.531 7.211 1 92.44 115 PHE A C 1
ATOM 963 O O . PHE A 1 115 ? -4.758 31.453 6.32 1 92.44 115 PHE A O 1
ATOM 970 N N . ASN A 1 116 ? -2.707 32.125 7.043 1 87.19 116 ASN A N 1
ATOM 971 C CA . ASN A 1 116 ? -2.273 32.562 5.719 1 87.19 116 ASN A CA 1
ATOM 972 C C . ASN A 1 116 ? -0.902 31.984 5.363 1 87.19 116 ASN A C 1
ATOM 974 O O . ASN A 1 116 ? 0.008 31.984 6.191 1 87.19 116 ASN A O 1
ATOM 978 N N . CYS A 1 117 ? -0.867 31.406 4.266 1 82.94 117 CYS A N 1
ATOM 979 C CA . CYS A 1 117 ? 0.387 30.891 3.725 1 82.94 117 CYS A CA 1
ATOM 980 C C . CYS A 1 117 ? 0.84 31.719 2.525 1 82.94 117 CYS A C 1
ATOM 982 O O . CYS A 1 117 ? 0.108 31.844 1.541 1 82.94 117 CYS A O 1
ATOM 984 N N . GLU A 1 118 ? 1.966 32.281 2.559 1 74.38 118 GLU A N 1
ATOM 985 C CA . GLU A 1 118 ? 2.5 33.156 1.522 1 74.38 118 GLU A CA 1
ATOM 986 C C . GLU A 1 118 ? 2.65 32.406 0.196 1 74.38 118 GLU A C 1
ATOM 988 O O . GLU A 1 118 ? 2.361 32.969 -0.866 1 74.38 118 GLU A O 1
ATOM 993 N N . ILE A 1 119 ? 3.062 31.25 0.304 1 71.12 119 ILE A N 1
ATOM 994 C CA . ILE A 1 119 ? 3.279 30.453 -0.9 1 71.12 119 ILE A CA 1
ATOM 995 C C . ILE A 1 119 ? 1.949 30.219 -1.615 1 71.12 119 ILE A C 1
ATOM 997 O O . ILE A 1 119 ? 1.869 30.328 -2.84 1 71.12 119 ILE A O 1
ATOM 1001 N N . CYS A 1 120 ? 0.971 29.844 -0.868 1 77.69 120 CYS A N 1
ATOM 1002 C CA . CYS A 1 120 ? -0.345 29.594 -1.447 1 77.69 120 CYS A CA 1
ATOM 1003 C C . CYS A 1 120 ? -0.933 30.891 -2.02 1 77.69 120 CYS A C 1
ATOM 1005 O O . CYS A 1 120 ? -1.625 30.859 -3.037 1 77.69 120 CYS A O 1
ATOM 1007 N N . GLN A 1 121 ? -0.73 31.969 -1.4 1 72.56 121 GLN A N 1
ATOM 1008 C CA . GLN A 1 121 ? -1.229 33.25 -1.874 1 72.56 121 GLN A CA 1
ATOM 1009 C C . GLN A 1 121 ? -0.646 33.594 -3.24 1 72.56 121 GLN A C 1
ATOM 1011 O O . GLN A 1 121 ? -1.341 34.156 -4.094 1 72.56 121 GLN A O 1
ATOM 1016 N N . LEU A 1 122 ? 0.509 33.125 -3.428 1 63.75 122 LEU A N 1
ATOM 1017 C CA . LEU A 1 122 ? 1.217 33.469 -4.656 1 63.75 122 LEU A CA 1
ATOM 1018 C C . LEU A 1 122 ? 0.875 32.469 -5.77 1 63.75 122 LEU A C 1
ATOM 1020 O O . LEU A 1 122 ? 0.946 32.812 -6.953 1 63.75 122 LEU A O 1
ATOM 1024 N N . ASN A 1 123 ? 0.488 31.281 -5.352 1 62.16 123 ASN A N 1
ATOM 1025 C CA . ASN A 1 123 ? 0.487 30.219 -6.363 1 62.16 123 ASN A CA 1
ATOM 1026 C C . ASN A 1 123 ? -0.907 29.641 -6.555 1 62.16 123 ASN A C 1
ATOM 1028 O O . ASN A 1 123 ? -1.179 29 -7.57 1 62.16 123 ASN A O 1
ATOM 1032 N N . LYS A 1 124 ? -1.759 29.688 -5.543 1 60.19 124 LYS A N 1
ATOM 1033 C CA . LYS A 1 124 ? -3.035 28.984 -5.637 1 60.19 124 LYS A CA 1
ATOM 1034 C C . LYS A 1 124 ? -4.012 29.734 -6.535 1 60.19 124 LYS A C 1
ATOM 1036 O O . LYS A 1 124 ? -4.148 30.953 -6.43 1 60.19 124 LYS A O 1
ATOM 1041 N N . ALA A 1 125 ? -4.371 28.984 -7.641 1 52.19 125 ALA A N 1
ATOM 1042 C CA . ALA A 1 125 ? -5.301 29.562 -8.609 1 52.19 125 ALA A CA 1
ATOM 1043 C C . ALA A 1 125 ? -6.711 29.656 -8.031 1 52.19 125 ALA A C 1
ATOM 1045 O O . ALA A 1 125 ? -7.117 28.797 -7.234 1 52.19 125 ALA A O 1
ATOM 1046 N N . ALA A 1 126 ? -7.262 30.828 -7.996 1 48.56 126 ALA A N 1
ATOM 1047 C CA . ALA A 1 126 ? -8.672 30.969 -7.656 1 48.56 126 ALA A CA 1
ATOM 1048 C C . ALA A 1 126 ? -9.539 30.094 -8.555 1 48.56 126 ALA A C 1
ATOM 1050 O O . ALA A 1 126 ? -9.305 30 -9.766 1 48.56 126 ALA A O 1
ATOM 1051 N N . ASN A 1 127 ? -9.914 28.906 -8.094 1 47.34 127 ASN A N 1
ATOM 1052 C CA . ASN A 1 127 ? -10.656 27.922 -8.883 1 47.34 127 ASN A CA 1
ATOM 1053 C C . ASN A 1 127 ? -12.078 28.406 -9.172 1 47.34 127 ASN A C 1
ATOM 1055 O O . ASN A 1 127 ? -12.984 28.203 -8.359 1 47.34 127 ASN A O 1
ATOM 1059 N N . VAL A 1 128 ? -12.234 29.547 -9.93 1 44.22 128 VAL A N 1
ATOM 1060 C CA . VAL A 1 128 ? -13.617 29.766 -10.328 1 44.22 128 VAL A CA 1
ATOM 1061 C C . VAL A 1 128 ? -14.055 28.688 -11.32 1 44.22 128 VAL A C 1
ATOM 1063 O O . VAL A 1 128 ? -13.367 28.453 -12.312 1 44.22 128 VAL A O 1
ATOM 1066 N N . GLN A 1 129 ? -14.812 27.656 -10.883 1 50 129 GLN A N 1
ATOM 1067 C CA . GLN A 1 129 ? -15.281 26.547 -11.719 1 50 129 GLN A CA 1
ATOM 1068 C C . GLN A 1 129 ? -16.578 26.922 -12.438 1 50 129 GLN A C 1
ATOM 1070 O O . GLN A 1 129 ? -17.469 27.531 -11.852 1 50 129 GLN A O 1
ATOM 1075 N N . TYR A 1 130 ? -16.5 26.734 -13.844 1 41.38 130 TYR A N 1
ATOM 1076 C CA . TYR A 1 130 ? -17.656 26.984 -14.688 1 41.38 130 TYR A CA 1
ATOM 1077 C C . TYR A 1 130 ? -18.281 25.688 -15.172 1 41.38 130 TYR A C 1
ATOM 1079 O O . TYR A 1 130 ? -17.578 24.672 -15.305 1 41.38 130 TYR A O 1
ATOM 1087 N N . GLY A 1 131 ? -19.688 25.516 -15.375 1 46.69 131 GLY A N 1
ATOM 1088 C CA . GLY A 1 131 ? -20.422 24.406 -15.953 1 46.69 131 GLY A CA 1
ATOM 1089 C C . GLY A 1 131 ? -20.781 23.328 -14.945 1 46.69 131 GLY A C 1
ATOM 1090 O O . GLY A 1 131 ? -20.188 23.266 -13.867 1 46.69 131 GLY A O 1
ATOM 1091 N N . GLN A 1 132 ? -21.922 22.703 -15.297 1 49.09 132 GLN A N 1
ATOM 1092 C CA . GLN A 1 132 ? -22.438 21.672 -14.398 1 49.09 132 GLN A CA 1
ATOM 1093 C C . GLN A 1 132 ? -21.656 20.375 -14.555 1 49.09 132 GLN A C 1
ATOM 1095 O O . GLN A 1 132 ? -21.266 20 -15.656 1 49.09 132 GLN A O 1
ATOM 1100 N N . LEU A 1 133 ? -21.281 19.734 -13.508 1 57.44 133 LEU A N 1
ATOM 1101 C CA . LEU A 1 133 ? -20.641 18.422 -13.516 1 57.44 133 LEU A CA 1
ATOM 1102 C C . LEU A 1 133 ? -21.672 17.328 -13.75 1 57.44 133 LEU A C 1
ATOM 1104 O O . LEU A 1 133 ? -22.781 17.391 -13.25 1 57.44 133 LEU A O 1
ATOM 1108 N N . PRO A 1 134 ? -21.406 16.359 -14.75 1 51.75 134 PRO A N 1
ATOM 1109 C CA . PRO A 1 134 ? -22.344 15.273 -15.031 1 51.75 134 PRO A CA 1
ATOM 1110 C C . PRO A 1 134 ? -22.516 14.305 -13.859 1 51.75 134 PRO A C 1
ATOM 1112 O O . PRO A 1 134 ? -21.719 14.344 -12.914 1 51.75 134 PRO A O 1
ATOM 1115 N N . GLU A 1 135 ? -23.688 13.469 -14.023 1 52.09 135 GLU A N 1
ATOM 1116 C CA . GLU A 1 135 ? -23.969 12.453 -13.023 1 52.09 135 GLU A CA 1
ATOM 1117 C C . GLU A 1 135 ? -22.828 11.453 -12.906 1 52.09 135 GLU A C 1
ATOM 1119 O O . GLU A 1 135 ? -22.141 11.172 -13.883 1 52.09 135 GLU A O 1
ATOM 1124 N N . ARG A 1 136 ? -22.594 11.094 -11.656 1 59.5 136 ARG A N 1
ATOM 1125 C CA . ARG A 1 136 ? -21.516 10.148 -11.367 1 59.5 136 ARG A CA 1
ATOM 1126 C C . ARG A 1 136 ? -22.062 8.867 -10.75 1 59.5 136 ARG A C 1
ATOM 1128 O O . ARG A 1 136 ? -23 8.906 -9.938 1 59.5 136 ARG A O 1
ATOM 1135 N N . HIS A 1 137 ? -21.656 7.703 -11.391 1 59.28 137 HIS A N 1
ATOM 1136 C CA . HIS A 1 137 ? -22.031 6.43 -10.781 1 59.28 137 HIS A CA 1
ATOM 1137 C C . HIS A 1 137 ? -20.922 5.91 -9.867 1 59.28 137 HIS A C 1
ATOM 1139 O O . HIS A 1 137 ? -19.75 6.031 -10.188 1 59.28 137 HIS A O 1
ATOM 1145 N N . ALA A 1 138 ? -21.422 5.496 -8.742 1 63.66 138 ALA A N 1
ATOM 1146 C CA . ALA A 1 138 ? -20.484 5.059 -7.715 1 63.66 138 ALA A CA 1
ATOM 1147 C C . ALA A 1 138 ? -20.125 3.586 -7.883 1 63.66 138 ALA A C 1
ATOM 1149 O O . ALA A 1 138 ? -21 2.76 -8.164 1 63.66 138 ALA A O 1
ATOM 1150 N N . ASP A 1 139 ? -18.812 3.309 -7.977 1 68.44 139 ASP A N 1
ATOM 1151 C CA . ASP A 1 139 ? -18.359 1.941 -7.73 1 68.44 139 ASP A CA 1
ATOM 1152 C C . ASP A 1 139 ? -18.5 1.578 -6.25 1 68.44 139 ASP A C 1
ATOM 1154 O O . ASP A 1 139 ? -18.297 2.426 -5.379 1 68.44 139 ASP A O 1
ATOM 1158 N N . LEU A 1 140 ? -18.859 0.344 -5.98 1 74.31 140 LEU A N 1
ATOM 1159 C CA . LEU A 1 140 ? -19.25 0.048 -4.605 1 74.31 140 LEU A CA 1
ATOM 1160 C C . LEU A 1 140 ? -18.25 -0.91 -3.955 1 74.31 140 LEU A C 1
ATOM 1162 O O . LEU A 1 140 ? -18.172 -0.983 -2.727 1 74.31 140 LEU A O 1
ATOM 1166 N N . VAL A 1 141 ? -17.484 -1.581 -4.695 1 84.25 141 VAL A N 1
ATOM 1167 C CA . VAL A 1 141 ? -16.625 -2.611 -4.129 1 84.25 141 VAL A CA 1
ATOM 1168 C C . VAL A 1 141 ? -15.164 -2.199 -4.266 1 84.25 141 VAL A C 1
ATOM 1170 O O . VAL A 1 141 ? -14.664 -2.018 -5.379 1 84.25 141 VAL A O 1
ATOM 1173 N N . PRO A 1 142 ? -14.492 -2.088 -3.119 1 91.19 142 PRO A N 1
ATOM 1174 C CA . PRO A 1 142 ? -13.078 -1.72 -3.207 1 91.19 142 PRO A CA 1
ATOM 1175 C C . PRO A 1 142 ? -12.266 -2.688 -4.07 1 91.19 142 PRO A C 1
ATOM 1177 O O . PRO A 1 142 ? -12.539 -3.891 -4.078 1 91.19 142 PRO A O 1
ATOM 1180 N N . TRP A 1 143 ? -11.273 -2.18 -4.805 1 94.25 143 TRP A N 1
ATOM 1181 C CA . TRP A 1 143 ? -10.273 -2.918 -5.566 1 94.25 143 TRP A CA 1
ATOM 1182 C C . TRP A 1 143 ? -10.898 -3.557 -6.805 1 94.25 143 TRP A C 1
ATOM 1184 O O . TRP A 1 143 ? -10.234 -4.301 -7.527 1 94.25 143 TRP A O 1
ATOM 1194 N N . PHE A 1 144 ? -12.188 -3.271 -7.047 1 91.56 144 PHE A N 1
ATOM 1195 C CA . PHE A 1 144 ? -12.859 -3.855 -8.203 1 91.56 144 PHE A CA 1
ATOM 1196 C C . PHE A 1 144 ? -12.352 -3.229 -9.5 1 91.56 144 PHE A C 1
ATOM 1198 O O . PHE A 1 144 ? -12.164 -3.924 -10.5 1 91.56 144 PHE A O 1
ATOM 1205 N N . SER A 1 145 ? -12.156 -1.987 -9.445 1 91.88 145 SER A N 1
ATOM 1206 C CA . SER A 1 145 ? -11.625 -1.264 -10.594 1 91.88 145 SER A CA 1
ATOM 1207 C C . SER A 1 145 ? -10.453 -0.366 -10.188 1 91.88 145 SER A C 1
ATOM 1209 O O . SER A 1 145 ? -10.328 0.002 -9.016 1 91.88 145 SER A O 1
ATOM 1211 N N . VAL A 1 146 ? -9.594 -0.113 -11.133 1 95.25 146 VAL A N 1
ATOM 1212 C CA . VAL A 1 146 ? -8.523 0.86 -10.953 1 95.25 146 VAL A CA 1
ATOM 1213 C C . VAL A 1 146 ? -8.547 1.868 -12.102 1 95.25 146 VAL A C 1
ATOM 1215 O O . VAL A 1 146 ? -8.68 1.489 -13.266 1 95.25 146 VAL A O 1
ATOM 1218 N N . ALA A 1 147 ? -8.594 3.119 -11.766 1 93.81 147 ALA A N 1
ATOM 1219 C CA . ALA A 1 147 ? -8.484 4.176 -12.773 1 93.81 147 ALA A CA 1
ATOM 1220 C C . ALA A 1 147 ? -7.039 4.629 -12.945 1 93.81 147 ALA A C 1
ATOM 1222 O O . ALA A 1 147 ? -6.367 4.957 -11.961 1 93.81 147 ALA A O 1
ATOM 1223 N N . VAL A 1 148 ? -6.555 4.582 -14.172 1 95.19 148 VAL A N 1
ATOM 1224 C CA . VAL A 1 148 ? -5.18 4.996 -14.438 1 95.19 148 VAL A CA 1
ATOM 1225 C C . VAL A 1 148 ? -5.168 6.199 -15.375 1 95.19 148 VAL A C 1
ATOM 1227 O O . VAL A 1 148 ? -6.031 6.316 -16.25 1 95.19 148 VAL A O 1
ATOM 1230 N N . ASP A 1 149 ? -4.234 7.102 -15.141 1 92.5 149 ASP A N 1
ATOM 1231 C CA . ASP A 1 149 ? -4.074 8.297 -15.969 1 92.5 149 ASP A CA 1
ATOM 1232 C C . ASP A 1 149 ? -2.662 8.867 -15.844 1 92.5 149 ASP A C 1
ATOM 1234 O O . ASP A 1 149 ? -1.9 8.461 -14.961 1 92.5 149 ASP A O 1
ATOM 1238 N N . LEU A 1 150 ? -2.318 9.625 -16.828 1 93.5 150 LEU A N 1
ATOM 1239 C CA . LEU A 1 150 ? -1.062 10.359 -16.734 1 93.5 150 LEU A CA 1
ATOM 1240 C C . LEU A 1 150 ? -1.308 11.805 -16.297 1 93.5 150 LEU A C 1
ATOM 1242 O O . LEU A 1 150 ? -2.273 12.43 -16.734 1 93.5 150 LEU A O 1
ATOM 1246 N N . ILE A 1 151 ? -0.546 12.234 -15.43 1 91.62 151 ILE A N 1
ATOM 1247 C CA . ILE A 1 151 ? -0.64 13.633 -15.008 1 91.62 151 ILE A CA 1
ATOM 1248 C C . ILE A 1 151 ? 0.68 14.344 -15.289 1 91.62 151 ILE A C 1
ATOM 1250 O O . ILE A 1 151 ? 1.724 13.703 -15.43 1 91.62 151 ILE A O 1
ATOM 1254 N N . GLY A 1 152 ? 0.632 15.633 -15.086 1 88.12 152 GLY A N 1
ATOM 1255 C CA . GLY A 1 152 ? 1.728 16.469 -15.57 1 88.12 152 GLY A CA 1
ATOM 1256 C C . GLY A 1 152 ? 1.446 17.094 -16.922 1 88.12 152 GLY A C 1
ATOM 1257 O O . GLY A 1 152 ? 0.291 17.203 -17.328 1 88.12 152 GLY A O 1
ATOM 1258 N N . PRO A 1 153 ? 2.316 17.688 -17.578 1 89.81 153 PRO A N 1
ATOM 1259 C CA . PRO A 1 153 ? 3.736 17.797 -17.234 1 89.81 153 PRO A CA 1
ATOM 1260 C C . PRO A 1 153 ? 4.008 18.938 -16.25 1 89.81 153 PRO A C 1
ATOM 1262 O O . PRO A 1 153 ? 3.318 19.953 -16.266 1 89.81 153 PRO A O 1
ATOM 1265 N N . TRP A 1 154 ? 4.906 18.672 -15.391 1 87.81 154 TRP A N 1
ATOM 1266 C CA . TRP A 1 154 ? 5.512 19.719 -14.594 1 87.81 154 TRP A CA 1
ATOM 1267 C C . TRP A 1 154 ? 6.875 20.125 -15.156 1 87.81 154 TRP A C 1
ATOM 1269 O O . TRP A 1 154 ? 7.648 19.266 -15.586 1 87.81 154 TRP A O 1
ATOM 1279 N N . LYS A 1 155 ? 7.125 21.359 -15.266 1 86.81 155 LYS A N 1
ATOM 1280 C CA . LYS A 1 155 ? 8.375 21.844 -15.836 1 86.81 155 LYS A CA 1
ATOM 1281 C C . LYS A 1 155 ? 9.352 22.266 -14.734 1 86.81 155 LYS A C 1
ATOM 1283 O O . LYS A 1 155 ? 8.977 23 -13.812 1 86.81 155 LYS A O 1
ATOM 1288 N N . ILE A 1 156 ? 10.539 21.734 -14.82 1 86.81 156 ILE A N 1
ATOM 1289 C CA . ILE A 1 156 ? 11.602 22.078 -13.883 1 86.81 156 ILE A CA 1
ATOM 1290 C C . ILE A 1 156 ? 12.828 22.562 -14.656 1 86.81 156 ILE A C 1
ATOM 1292 O O . ILE A 1 156 ? 13.18 22 -15.695 1 86.81 156 ILE A O 1
ATOM 1296 N N . ASP A 1 157 ? 13.398 23.609 -14.172 1 86.88 157 ASP A N 1
ATOM 1297 C CA . ASP A 1 157 ? 14.625 24.125 -14.781 1 86.88 157 ASP A CA 1
ATOM 1298 C C . ASP A 1 157 ? 15.836 23.297 -14.352 1 86.88 157 ASP A C 1
ATOM 1300 O O . ASP A 1 157 ? 16.156 23.219 -13.164 1 86.88 157 ASP A O 1
ATOM 1304 N N . VAL A 1 158 ? 16.391 22.656 -15.281 1 89.12 158 VAL A N 1
ATOM 1305 C CA . VAL A 1 158 ? 17.594 21.875 -15.016 1 89.12 158 VAL A CA 1
ATOM 1306 C C . VAL A 1 158 ? 18.781 22.484 -15.758 1 89.12 158 VAL A C 1
ATOM 1308 O O . VAL A 1 158 ? 18.969 22.234 -16.953 1 89.12 158 VAL A O 1
ATOM 1311 N N . ASN A 1 159 ? 19.594 23.141 -14.992 1 88.62 159 ASN A N 1
ATOM 1312 C CA . ASN A 1 159 ? 20.781 23.781 -15.555 1 88.62 159 ASN A CA 1
ATOM 1313 C C . ASN A 1 159 ? 20.422 24.656 -16.766 1 88.62 159 ASN A C 1
ATOM 1315 O O . ASN A 1 159 ? 21.031 24.516 -17.828 1 88.62 159 ASN A O 1
ATOM 1319 N N . GLY A 1 160 ? 19.375 25.406 -16.641 1 83.75 160 GLY A N 1
ATOM 1320 C CA . GLY A 1 160 ? 18.984 26.375 -17.672 1 83.75 160 GLY A CA 1
ATOM 1321 C C . GLY A 1 160 ? 18.062 25.781 -18.703 1 83.75 160 GLY A C 1
ATOM 1322 O O . GLY A 1 160 ? 17.609 26.5 -19.609 1 83.75 160 GLY A O 1
ATOM 1323 N N . ARG A 1 161 ? 17.859 24.516 -18.656 1 89.94 161 ARG A N 1
ATOM 1324 C CA . ARG A 1 161 ? 16.953 23.875 -19.594 1 89.94 161 ARG A CA 1
ATOM 1325 C C . ARG A 1 161 ? 15.68 23.422 -18.875 1 89.94 161 ARG A C 1
ATOM 1327 O O . ARG A 1 161 ? 15.742 22.781 -17.828 1 89.94 161 ARG A O 1
ATOM 1334 N N . GLU A 1 162 ? 14.633 23.719 -19.469 1 88.12 162 GLU A N 1
ATOM 1335 C CA . GLU A 1 162 ? 13.352 23.297 -18.891 1 88.12 162 GLU A CA 1
ATOM 1336 C C . GLU A 1 162 ? 13 21.875 -19.312 1 88.12 162 GLU A C 1
ATOM 1338 O O . GLU A 1 162 ? 12.875 21.594 -20.5 1 88.12 162 GLU A O 1
ATOM 1343 N N . LEU A 1 163 ? 12.922 21.078 -18.312 1 89.38 163 LEU A N 1
ATOM 1344 C CA . LEU A 1 163 ? 12.562 19.688 -18.578 1 89.38 163 LEU A CA 1
ATOM 1345 C C . LEU A 1 163 ? 11.172 19.375 -18.031 1 89.38 163 LEU A C 1
ATOM 1347 O O . LEU A 1 163 ? 10.766 19.891 -17 1 89.38 163 LEU A O 1
ATOM 1351 N N . GLU A 1 164 ? 10.516 18.516 -18.781 1 91.06 164 GLU A N 1
ATOM 1352 C CA . GLU A 1 164 ? 9.156 18.141 -18.422 1 91.06 164 GLU A CA 1
ATOM 1353 C C . GLU A 1 164 ? 9.117 16.781 -17.734 1 91.06 164 GLU A C 1
ATOM 1355 O O . GLU A 1 164 ? 9.859 15.859 -18.109 1 91.06 164 GLU A O 1
ATOM 1360 N N . PHE A 1 165 ? 8.273 16.734 -16.703 1 91.88 165 PHE A N 1
ATOM 1361 C CA . PHE A 1 165 ? 8.125 15.5 -15.945 1 91.88 165 PHE A CA 1
ATOM 1362 C C . PHE A 1 165 ? 6.668 15.078 -15.867 1 91.88 165 PHE A C 1
ATOM 1364 O O . PHE A 1 165 ? 5.781 15.922 -15.703 1 91.88 165 PHE A O 1
ATOM 1371 N N . ASN A 1 166 ? 6.438 13.766 -16.047 1 94.69 166 ASN A N 1
ATOM 1372 C CA . ASN A 1 166 ? 5.109 13.164 -15.984 1 94.69 166 ASN A CA 1
ATOM 1373 C C . ASN A 1 166 ? 5.059 12.031 -14.961 1 94.69 166 ASN A C 1
ATOM 1375 O O . ASN A 1 166 ? 6.102 11.531 -14.539 1 94.69 166 ASN A O 1
ATOM 1379 N N . ALA A 1 167 ? 3.838 11.766 -14.57 1 96.88 167 ALA A N 1
ATOM 1380 C CA . ALA A 1 167 ? 3.658 10.68 -13.609 1 96.88 167 ALA A CA 1
ATOM 1381 C C . ALA A 1 167 ? 2.436 9.836 -13.961 1 96.88 167 ALA A C 1
ATOM 1383 O O . ALA A 1 167 ? 1.499 10.32 -14.594 1 96.88 167 ALA A O 1
ATOM 1384 N N . LEU A 1 168 ? 2.496 8.602 -13.648 1 97.31 168 LEU A N 1
ATOM 1385 C CA . LEU A 1 168 ? 1.352 7.703 -13.727 1 97.31 168 LEU A CA 1
ATOM 1386 C C . LEU A 1 168 ? 0.541 7.738 -12.438 1 97.31 168 LEU A C 1
ATOM 1388 O O . LEU A 1 168 ? 1.107 7.703 -11.344 1 97.31 168 LEU A O 1
ATOM 1392 N N . THR A 1 169 ? -0.754 7.859 -12.578 1 96.5 169 THR A N 1
ATOM 1393 C CA . THR A 1 169 ? -1.646 7.801 -11.43 1 96.5 169 THR A CA 1
ATOM 1394 C C . THR A 1 169 ? -2.492 6.531 -11.469 1 96.5 169 THR A C 1
ATOM 1396 O O . THR A 1 169 ? -2.951 6.117 -12.531 1 96.5 169 THR A O 1
ATOM 1399 N N . CYS A 1 170 ? -2.645 5.848 -10.359 1 97.25 170 CYS A N 1
ATOM 1400 C CA . CYS A 1 170 ? -3.557 4.73 -10.133 1 97.25 170 CYS A CA 1
ATOM 1401 C C . CYS A 1 170 ? -4.473 5.004 -8.945 1 97.25 170 CYS A C 1
ATOM 1403 O O . CYS A 1 170 ? -4.004 5.352 -7.863 1 97.25 170 CYS A O 1
ATOM 1405 N N . ILE A 1 171 ? -5.793 4.887 -9.18 1 95.94 171 ILE A N 1
ATOM 1406 C CA . ILE A 1 171 ? -6.746 5.27 -8.141 1 95.94 171 ILE A CA 1
ATOM 1407 C C . ILE A 1 171 ? -7.805 4.18 -7.984 1 95.94 171 ILE A C 1
ATOM 1409 O O . ILE A 1 171 ? -8.359 3.701 -8.977 1 95.94 171 ILE A O 1
ATOM 1413 N N . ASP A 1 172 ? -8.008 3.662 -6.805 1 95 172 ASP A N 1
ATOM 1414 C CA . ASP A 1 172 ? -9.227 2.934 -6.48 1 95 172 ASP A CA 1
ATOM 1415 C C . ASP A 1 172 ? -10.383 3.893 -6.195 1 95 172 ASP A C 1
ATOM 1417 O O . ASP A 1 172 ? -10.383 4.578 -5.172 1 95 172 ASP A O 1
ATOM 1421 N N . PRO A 1 173 ? -11.352 3.914 -7.016 1 87.94 173 PRO A N 1
ATOM 1422 C CA . PRO A 1 173 ? -12.375 4.949 -6.895 1 87.94 173 PRO A CA 1
ATOM 1423 C C . PRO A 1 173 ? -13.266 4.758 -5.668 1 87.94 173 PRO A C 1
ATOM 1425 O O . PRO A 1 173 ? -14.023 5.66 -5.305 1 87.94 173 PRO A O 1
ATOM 1428 N N . VAL A 1 174 ? -13.227 3.684 -5.012 1 89.12 174 VAL A N 1
ATOM 1429 C CA . VAL A 1 174 ? -14.086 3.416 -3.863 1 89.12 174 VAL A CA 1
ATOM 1430 C C . VAL A 1 174 ? -13.398 3.898 -2.586 1 89.12 174 VAL A C 1
ATOM 1432 O O . VAL A 1 174 ? -14 4.629 -1.793 1 89.12 174 VAL A O 1
ATOM 1435 N N . THR A 1 175 ? -12.172 3.537 -2.426 1 92 175 THR A N 1
ATOM 1436 C CA . THR A 1 175 ? -11.445 3.934 -1.227 1 92 175 THR A CA 1
ATOM 1437 C C . THR A 1 175 ? -10.75 5.277 -1.437 1 92 175 THR A C 1
ATOM 1439 O O . THR A 1 175 ? -10.281 5.898 -0.478 1 92 175 THR A O 1
ATOM 1442 N N . ASN A 1 176 ? -10.586 5.734 -2.674 1 92 176 ASN A N 1
ATOM 1443 C CA . ASN A 1 176 ? -9.867 6.941 -3.072 1 92 176 ASN A CA 1
ATOM 1444 C C . ASN A 1 176 ? -8.367 6.809 -2.84 1 92 176 ASN A C 1
ATOM 1446 O O . ASN A 1 176 ? -7.645 7.805 -2.826 1 92 176 ASN A O 1
ATOM 1450 N N . LEU A 1 177 ? -7.902 5.555 -2.549 1 96.12 177 LEU A N 1
ATOM 1451 C CA . LEU A 1 177 ? -6.465 5.34 -2.414 1 96.12 177 LEU A CA 1
ATOM 1452 C C . LEU A 1 177 ? -5.754 5.578 -3.74 1 96.12 177 LEU A C 1
ATOM 1454 O O . LEU A 1 177 ? -6.203 5.105 -4.785 1 96.12 177 LEU A O 1
ATOM 1458 N N . THR A 1 178 ? -4.668 6.309 -3.641 1 96.31 178 THR A N 1
ATOM 1459 C CA . THR A 1 178 ? -3.977 6.715 -4.859 1 96.31 178 THR A CA 1
ATOM 1460 C C . THR A 1 178 ? -2.514 6.277 -4.824 1 96.31 178 THR A C 1
ATOM 1462 O O . THR A 1 178 ? -1.929 6.137 -3.748 1 96.31 178 THR A O 1
ATOM 1465 N N . GLU A 1 179 ? -1.969 5.953 -5.93 1 97.5 179 GLU A N 1
ATOM 1466 C CA . GLU A 1 179 ? -0.541 5.773 -6.18 1 97.5 179 GLU A CA 1
ATOM 1467 C C . GLU A 1 179 ? -0.062 6.676 -7.312 1 97.5 179 GLU A C 1
ATOM 1469 O O . GLU A 1 179 ? -0.765 6.859 -8.305 1 97.5 179 GLU A O 1
ATOM 1474 N N . LEU A 1 180 ? 1.056 7.266 -7.062 1 96.69 180 LEU A N 1
ATOM 1475 C CA . LEU A 1 180 ? 1.723 8.109 -8.047 1 96.69 180 LEU A CA 1
ATOM 1476 C C . LEU A 1 180 ? 3.16 7.656 -8.273 1 96.69 180 LEU A C 1
ATOM 1478 O O . LEU A 1 180 ? 3.873 7.34 -7.316 1 96.69 180 LEU A O 1
ATOM 1482 N N . ALA A 1 181 ? 3.539 7.602 -9.523 1 96.75 181 ALA A N 1
ATOM 1483 C CA . ALA A 1 181 ? 4.934 7.266 -9.805 1 96.75 181 ALA A CA 1
ATOM 1484 C C . ALA A 1 181 ? 5.453 8.039 -11.016 1 96.75 181 ALA A C 1
ATOM 1486 O O . ALA A 1 181 ? 4.73 8.234 -11.992 1 96.75 181 ALA A O 1
ATOM 1487 N N . PHE A 1 182 ? 6.688 8.383 -10.945 1 95.62 182 PHE A N 1
ATOM 1488 C CA . PHE A 1 182 ? 7.406 9.039 -12.031 1 95.62 182 PHE A CA 1
ATOM 1489 C C . PHE A 1 182 ? 7.516 8.117 -13.242 1 95.62 182 PHE A C 1
ATOM 1491 O O . PHE A 1 182 ? 7.762 6.922 -13.094 1 95.62 182 PHE A O 1
ATOM 1498 N N . ILE A 1 183 ? 7.27 8.641 -14.43 1 96.12 183 ILE A N 1
ATOM 1499 C CA . ILE A 1 183 ? 7.504 7.883 -15.648 1 96.12 183 ILE A CA 1
ATOM 1500 C C . ILE A 1 183 ? 8.594 8.562 -16.484 1 96.12 183 ILE A C 1
ATOM 1502 O O . ILE A 1 183 ? 8.617 9.789 -16.594 1 96.12 183 ILE A O 1
ATOM 1506 N N . GLU A 1 184 ? 9.43 7.789 -17.031 1 91.88 184 GLU A N 1
ATOM 1507 C CA . GLU A 1 184 ? 10.531 8.297 -17.844 1 91.88 184 GLU A CA 1
ATOM 1508 C C . GLU A 1 184 ? 10.047 8.711 -19.234 1 91.88 184 GLU A C 1
ATOM 1510 O O . GLU A 1 184 ? 10.594 9.633 -19.844 1 91.88 184 GLU A O 1
ATOM 1515 N N . ASN A 1 185 ? 9.07 7.984 -19.766 1 93.12 185 ASN A N 1
ATOM 1516 C CA . ASN A 1 185 ? 8.461 8.273 -21.062 1 93.12 185 ASN A CA 1
ATOM 1517 C C . ASN A 1 185 ? 7.023 7.766 -21.125 1 93.12 185 ASN A C 1
ATOM 1519 O O . ASN A 1 185 ? 6.562 7.062 -20.234 1 93.12 185 ASN A O 1
ATOM 1523 N N . LYS A 1 186 ? 6.391 8.086 -22.188 1 94.62 186 LYS A N 1
ATOM 1524 C CA . LYS A 1 186 ? 4.961 7.805 -22.281 1 94.62 186 LYS A CA 1
ATOM 1525 C C . LYS A 1 186 ? 4.695 6.605 -23.188 1 94.62 186 LYS A C 1
ATOM 1527 O O . LYS A 1 186 ? 3.584 6.445 -23.703 1 94.62 186 LYS A O 1
ATOM 1532 N N . THR A 1 187 ? 5.703 5.824 -23.406 1 95.56 187 THR A N 1
ATOM 1533 C CA . THR A 1 187 ? 5.477 4.637 -24.219 1 95.56 187 THR A CA 1
ATOM 1534 C C . THR A 1 187 ? 4.613 3.625 -23.469 1 95.56 187 THR A C 1
ATOM 1536 O O . THR A 1 187 ? 4.715 3.494 -22.25 1 95.56 187 THR A O 1
ATOM 1539 N N . ALA A 1 188 ? 3.867 2.875 -24.219 1 95.62 188 ALA A N 1
ATOM 1540 C CA . ALA A 1 188 ? 2.988 1.868 -23.625 1 95.62 188 ALA A CA 1
ATOM 1541 C C . ALA A 1 188 ? 3.789 0.835 -22.844 1 95.62 188 ALA A C 1
ATOM 1543 O O . ALA A 1 188 ? 3.348 0.369 -21.781 1 95.62 188 ALA A O 1
ATOM 1544 N N . THR A 1 189 ? 4.918 0.483 -23.312 1 95.19 189 THR A N 1
ATOM 1545 C CA . THR A 1 189 ? 5.762 -0.52 -22.672 1 95.19 189 THR A CA 1
ATOM 1546 C C . THR A 1 189 ? 6.23 -0.037 -21.297 1 95.19 189 THR A C 1
ATOM 1548 O O . THR A 1 189 ? 6.125 -0.762 -20.312 1 95.19 189 THR A O 1
ATOM 1551 N N . HIS A 1 190 ? 6.703 1.151 -21.281 1 95.25 190 HIS A N 1
ATOM 1552 C CA . HIS A 1 190 ? 7.199 1.711 -20.016 1 95.25 190 HIS A CA 1
ATOM 1553 C C . HIS A 1 190 ? 6.066 1.913 -19.016 1 95.25 190 HIS A C 1
ATOM 1555 O O . HIS A 1 190 ? 6.18 1.519 -17.859 1 95.25 190 HIS A O 1
ATOM 1561 N N . VAL A 1 191 ? 4.984 2.453 -19.469 1 97.25 191 VAL A N 1
ATOM 1562 C CA . VAL A 1 191 ? 3.844 2.738 -18.609 1 97.25 191 VAL A CA 1
ATOM 1563 C C . VAL A 1 191 ? 3.271 1.432 -18.062 1 97.25 191 VAL A C 1
ATOM 1565 O O . VAL A 1 191 ? 2.902 1.351 -16.891 1 97.25 191 VAL A O 1
ATOM 1568 N N . ALA A 1 192 ? 3.25 0.425 -18.891 1 96.94 192 ALA A N 1
ATOM 1569 C CA . ALA A 1 192 ? 2.777 -0.884 -18.453 1 96.94 192 ALA A CA 1
ATOM 1570 C C . ALA A 1 192 ? 3.666 -1.443 -17.344 1 96.94 192 ALA A C 1
ATOM 1572 O O . ALA A 1 192 ? 3.168 -2.004 -16.359 1 96.94 192 ALA A O 1
ATOM 1573 N N . SER A 1 193 ? 4.906 -1.271 -17.562 1 95.5 193 SER A N 1
ATOM 1574 C CA . SER A 1 193 ? 5.855 -1.756 -16.562 1 95.5 193 SER A CA 1
ATOM 1575 C C . SER A 1 193 ? 5.699 -1.012 -15.242 1 95.5 193 SER A C 1
ATOM 1577 O O . SER A 1 193 ? 5.711 -1.626 -14.172 1 95.5 193 SER A O 1
ATOM 1579 N N . VAL A 1 194 ? 5.566 0.28 -15.305 1 96.81 194 VAL A N 1
ATOM 1580 C CA . VAL A 1 194 ? 5.391 1.096 -14.109 1 96.81 194 VAL A CA 1
ATOM 1581 C C . VAL A 1 194 ? 4.074 0.734 -13.43 1 96.81 194 VAL A C 1
ATOM 1583 O O . VAL A 1 194 ? 4.016 0.609 -12.203 1 96.81 194 VAL A O 1
ATOM 1586 N N . PHE A 1 195 ? 3.021 0.485 -14.242 1 98.12 195 PHE A N 1
ATOM 1587 C CA . PHE A 1 195 ? 1.717 0.096 -13.719 1 98.12 195 PHE A CA 1
ATOM 1588 C C . PHE A 1 195 ? 1.812 -1.207 -12.938 1 98.12 195 PHE A C 1
ATOM 1590 O O . PHE A 1 195 ? 1.25 -1.324 -11.844 1 98.12 195 PHE A O 1
ATOM 1597 N N . GLU A 1 196 ? 2.502 -2.098 -13.422 1 96.94 196 GLU A N 1
ATOM 1598 C CA . GLU A 1 196 ? 2.66 -3.398 -12.781 1 96.94 196 GLU A CA 1
ATOM 1599 C C . GLU A 1 196 ? 3.379 -3.27 -11.438 1 96.94 196 GLU A C 1
ATOM 1601 O O . GLU A 1 196 ? 2.914 -3.799 -10.43 1 96.94 196 GLU A O 1
ATOM 1606 N N . MET A 1 197 ? 4.438 -2.539 -11.43 1 96.19 197 MET A N 1
ATOM 1607 C CA . MET A 1 197 ? 5.234 -2.404 -10.211 1 96.19 197 MET A CA 1
ATOM 1608 C C . MET A 1 197 ? 4.516 -1.543 -9.18 1 96.19 197 MET A C 1
ATOM 1610 O O . MET A 1 197 ? 4.578 -1.819 -7.98 1 96.19 197 MET A O 1
ATOM 1614 N N . LEU A 1 198 ? 3.828 -0.571 -9.656 1 97.12 198 LEU A N 1
ATOM 1615 C CA . LEU A 1 198 ? 3.225 0.444 -8.797 1 97.12 198 LEU A CA 1
ATOM 1616 C C . LEU A 1 198 ? 1.94 -0.076 -8.164 1 97.12 198 LEU A C 1
ATOM 1618 O O . LEU A 1 198 ? 1.683 0.173 -6.98 1 97.12 198 LEU A O 1
ATOM 1622 N N . TRP A 1 199 ? 1.161 -0.81 -8.961 1 98.12 199 TRP A N 1
ATOM 1623 C CA . TRP A 1 199 ? -0.178 -1.13 -8.477 1 98.12 199 TRP A CA 1
ATOM 1624 C C . TRP A 1 199 ? -0.384 -2.639 -8.406 1 98.12 199 TRP A C 1
ATOM 1626 O O . TRP A 1 199 ? -0.719 -3.176 -7.344 1 98.12 199 TRP A O 1
ATOM 1636 N N . LEU A 1 200 ? -0.12 -3.334 -9.492 1 97.38 200 LEU A N 1
ATOM 1637 C CA . LEU A 1 200 ? -0.495 -4.742 -9.578 1 97.38 200 LEU A CA 1
ATOM 1638 C C . LEU A 1 200 ? 0.325 -5.586 -8.609 1 97.38 200 LEU A C 1
ATOM 1640 O O . LEU A 1 200 ? -0.155 -6.609 -8.109 1 97.38 200 LEU A O 1
ATOM 1644 N N . SER A 1 201 ? 1.488 -5.133 -8.266 1 96.88 201 SER A N 1
ATOM 1645 C CA . SER A 1 201 ? 2.342 -5.887 -7.352 1 96.88 201 SER A CA 1
ATOM 1646 C C . SER A 1 201 ? 2.004 -5.578 -5.898 1 96.88 201 SER A C 1
ATOM 1648 O O . SER A 1 201 ? 2.453 -6.277 -4.988 1 96.88 201 SER A O 1
ATOM 1650 N N . ARG A 1 202 ? 1.198 -4.582 -5.676 1 97.38 202 ARG A N 1
ATOM 1651 C CA . ARG A 1 202 ? 1.044 -4.094 -4.309 1 97.38 202 ARG A CA 1
ATOM 1652 C C . ARG A 1 202 ? -0.384 -4.297 -3.812 1 97.38 202 ARG A C 1
ATOM 1654 O O . ARG A 1 202 ? -0.61 -4.484 -2.615 1 97.38 202 ARG A O 1
ATOM 1661 N N . TYR A 1 203 ? -1.278 -4.223 -4.715 1 98 203 TYR A N 1
ATOM 1662 C CA . TYR A 1 203 ? -2.682 -4.215 -4.316 1 98 203 TYR A CA 1
ATOM 1663 C C . TYR A 1 203 ? -3.445 -5.348 -4.992 1 98 203 TYR A C 1
ATOM 1665 O O . TYR A 1 203 ? -2.941 -5.969 -5.93 1 98 203 TYR A O 1
ATOM 1673 N N . PRO A 1 204 ? -4.656 -5.684 -4.465 1 97.5 204 PRO A N 1
ATOM 1674 C CA . PRO A 1 204 ? -5.449 -6.742 -5.094 1 97.5 204 PRO A CA 1
ATOM 1675 C C . PRO A 1 204 ? -5.691 -6.496 -6.578 1 97.5 204 PRO A C 1
ATOM 1677 O O . PRO A 1 204 ? -5.926 -5.355 -6.988 1 97.5 204 PRO A O 1
ATOM 1680 N N . ARG A 1 205 ? -5.586 -7.562 -7.285 1 96.69 205 ARG A N 1
ATOM 1681 C CA . ARG A 1 205 ? -5.824 -7.492 -8.727 1 96.69 205 ARG A CA 1
ATOM 1682 C C . ARG A 1 205 ? -7.219 -6.953 -9.023 1 96.69 205 ARG A C 1
ATOM 1684 O O . ARG A 1 205 ? -8.219 -7.527 -8.586 1 96.69 205 ARG A O 1
ATOM 1691 N N . PRO A 1 206 ? -7.297 -5.898 -9.781 1 95.38 206 PRO A N 1
ATOM 1692 C CA . PRO A 1 206 ? -8.617 -5.391 -10.148 1 95.38 206 PRO A CA 1
ATOM 1693 C C . PRO A 1 206 ? -9.281 -6.215 -11.25 1 95.38 206 PRO A C 1
ATOM 1695 O O . PRO A 1 206 ? -8.594 -6.84 -12.055 1 95.38 206 PRO A O 1
ATOM 1698 N N . TYR A 1 207 ? -10.555 -6.145 -11.234 1 91.75 207 TYR A N 1
ATOM 1699 C CA . TYR A 1 207 ? -11.312 -6.781 -12.305 1 91.75 207 TYR A CA 1
ATOM 1700 C C . TYR A 1 207 ? -11.242 -5.957 -13.586 1 91.75 207 TYR A C 1
ATOM 1702 O O . TYR A 1 207 ? -11.172 -6.512 -14.688 1 91.75 207 TYR A O 1
ATOM 1710 N N . LYS A 1 208 ? -11.234 -4.676 -13.398 1 92.31 208 LYS A N 1
ATOM 1711 C CA . LYS A 1 208 ? -11.266 -3.791 -14.555 1 92.31 208 LYS A CA 1
ATOM 1712 C C . LYS A 1 208 ? -10.312 -2.613 -14.375 1 92.31 208 LYS A C 1
ATOM 1714 O O . LYS A 1 208 ? -10.094 -2.15 -13.258 1 92.31 208 LYS A O 1
ATOM 1719 N N . CYS A 1 209 ? -9.766 -2.184 -15.5 1 94.38 209 CYS A N 1
ATOM 1720 C CA . CYS A 1 209 ? -8.906 -1.002 -15.555 1 94.38 209 CYS A CA 1
ATOM 1721 C C . CYS A 1 209 ? -9.547 0.089 -16.406 1 94.38 209 CYS A C 1
ATOM 1723 O O . CYS A 1 209 ? -9.875 -0.144 -17.578 1 94.38 209 CYS A O 1
ATOM 1725 N N . ILE A 1 210 ? -9.711 1.246 -15.789 1 91.56 210 ILE A N 1
ATOM 1726 C CA . ILE A 1 210 ? -10.328 2.373 -16.469 1 91.56 210 ILE A CA 1
ATOM 1727 C C . ILE A 1 210 ? -9.258 3.387 -16.875 1 91.56 210 ILE A C 1
ATOM 1729 O O . ILE A 1 210 ? -8.422 3.773 -16.047 1 91.56 210 ILE A O 1
ATOM 1733 N N . HIS A 1 211 ? -9.211 3.738 -18.094 1 90.69 211 HIS A N 1
ATOM 1734 C CA . HIS A 1 211 ? -8.234 4.711 -18.594 1 90.69 211 HIS A CA 1
ATOM 1735 C C . HIS A 1 211 ? -8.805 5.527 -19.75 1 90.69 211 HIS A C 1
ATOM 1737 O O . HIS A 1 211 ? -9.82 5.152 -20.328 1 90.69 211 HIS A O 1
ATOM 1743 N N . ASP A 1 212 ? -8.234 6.641 -19.969 1 82.19 212 ASP A N 1
ATOM 1744 C CA . ASP A 1 212 ? -8.633 7.418 -21.141 1 82.19 212 ASP A CA 1
ATOM 1745 C C . ASP A 1 212 ? -8.062 6.816 -22.422 1 82.19 212 ASP A C 1
ATOM 1747 O O . ASP A 1 212 ? -7.469 5.738 -22.391 1 82.19 212 ASP A O 1
ATOM 1751 N N . GLN A 1 213 ? -8.266 7.434 -23.547 1 80.12 213 GLN A N 1
ATOM 1752 C CA . GLN A 1 213 ? -7.879 6.871 -24.828 1 80.12 213 GLN A CA 1
ATOM 1753 C C . GLN A 1 213 ? -6.477 7.32 -25.219 1 80.12 213 GLN A C 1
ATOM 1755 O O . GLN A 1 213 ? -6.172 7.457 -26.406 1 80.12 213 GLN A O 1
ATOM 1760 N N . GLY A 1 214 ? -5.676 7.555 -24.219 1 84.38 214 GLY A N 1
ATOM 1761 C CA . GLY A 1 214 ? -4.297 7.902 -24.516 1 84.38 214 GLY A CA 1
ATOM 1762 C C . GLY A 1 214 ? -3.504 6.754 -25.094 1 84.38 214 GLY A C 1
ATOM 1763 O O . GLY A 1 214 ? -3.719 5.594 -24.734 1 84.38 214 GLY A O 1
ATOM 1764 N N . GLY A 1 215 ? -2.623 7.016 -25.969 1 87.38 215 GLY A N 1
ATOM 1765 C CA . GLY A 1 215 ? -1.814 6.016 -26.656 1 87.38 215 GLY A CA 1
ATOM 1766 C C . GLY A 1 215 ? -1.047 5.121 -25.688 1 87.38 215 GLY A C 1
ATOM 1767 O O . GLY A 1 215 ? -0.786 3.955 -26 1 87.38 215 GLY A O 1
ATOM 1768 N N . GLU A 1 216 ? -0.692 5.641 -24.547 1 92 216 GLU A N 1
ATOM 1769 C CA . GLU A 1 216 ? 0.039 4.875 -23.531 1 92 216 GLU A CA 1
ATOM 1770 C C . GLU A 1 216 ? -0.803 3.719 -23 1 92 216 GLU A C 1
ATOM 1772 O O . GLU A 1 216 ? -0.262 2.691 -22.594 1 92 216 GLU A O 1
ATOM 1777 N N . PHE A 1 217 ? -2.15 3.807 -23.062 1 92.12 217 PHE A N 1
ATOM 1778 C CA . PHE A 1 217 ? -3.012 2.803 -22.453 1 92.12 217 PHE A CA 1
ATOM 1779 C C . PHE A 1 217 ? -3.658 1.925 -23.516 1 92.12 217 PHE A C 1
ATOM 1781 O O . PHE A 1 217 ? -4.051 0.789 -23.25 1 92.12 217 PHE A O 1
ATOM 1788 N N . ILE A 1 218 ? -3.756 2.455 -24.688 1 90 218 ILE A N 1
ATOM 1789 C CA . ILE A 1 218 ? -4.379 1.694 -25.766 1 90 218 ILE A CA 1
ATOM 1790 C C . ILE A 1 218 ? -3.316 0.908 -26.516 1 90 218 ILE A C 1
ATOM 1792 O O . ILE A 1 218 ? -3.639 0.006 -27.297 1 90 218 ILE A O 1
ATOM 1796 N N . GLY A 1 219 ? -2.068 1.328 -26.281 1 91.56 219 GLY A N 1
ATOM 1797 C CA . GLY A 1 219 ? -0.973 0.639 -26.953 1 91.56 219 GLY A CA 1
ATOM 1798 C C . GLY A 1 219 ? -0.925 -0.845 -26.641 1 91.56 219 GLY A C 1
ATOM 1799 O O . GLY A 1 219 ? -1.453 -1.286 -25.609 1 91.56 219 GLY A O 1
ATOM 1800 N N . GLU A 1 220 ? -0.297 -1.56 -27.453 1 93.38 220 GLU A N 1
ATOM 1801 C CA . GLU A 1 220 ? -0.292 -3.02 -27.422 1 93.38 220 GLU A CA 1
ATOM 1802 C C . GLU A 1 220 ? 0.323 -3.539 -26.125 1 93.38 220 GLU A C 1
ATOM 1804 O O . GLU A 1 220 ? -0.192 -4.484 -25.531 1 93.38 220 GLU A O 1
ATOM 1809 N N . ALA A 1 221 ? 1.369 -2.914 -25.734 1 94.81 221 ALA A N 1
ATOM 1810 C CA . ALA A 1 221 ? 2.086 -3.408 -24.562 1 94.81 221 ALA A CA 1
ATOM 1811 C C . ALA A 1 221 ? 1.222 -3.309 -23.312 1 94.81 221 ALA A C 1
ATOM 1813 O O . ALA A 1 221 ? 1.208 -4.227 -22.484 1 94.81 221 ALA A O 1
ATOM 1814 N N . PHE A 1 222 ? 0.527 -2.234 -23.172 1 95.81 222 PHE A N 1
ATOM 1815 C CA . PHE A 1 222 ? -0.329 -2.055 -22 1 95.81 222 PHE A CA 1
ATOM 1816 C C . PHE A 1 222 ? -1.516 -3.01 -22.047 1 95.81 222 PHE A C 1
ATOM 1818 O O . PHE A 1 222 ? -1.848 -3.646 -21.047 1 95.81 222 PHE A O 1
ATOM 1825 N N . GLN A 1 223 ? -2.09 -3.154 -23.203 1 94.44 223 GLN A N 1
ATOM 1826 C CA . GLN A 1 223 ? -3.207 -4.078 -23.375 1 94.44 223 GLN A CA 1
ATOM 1827 C C . GLN A 1 223 ? -2.775 -5.52 -23.125 1 94.44 223 GLN A C 1
ATOM 1829 O O . GLN A 1 223 ? -3.525 -6.305 -22.547 1 94.44 223 GLN A O 1
ATOM 1834 N N . ALA A 1 224 ? -1.653 -5.832 -23.578 1 95.12 224 ALA A N 1
ATOM 1835 C CA . ALA A 1 224 ? -1.114 -7.168 -23.328 1 95.12 224 ALA A CA 1
ATOM 1836 C C . ALA A 1 224 ? -0.925 -7.422 -21.844 1 95.12 224 ALA A C 1
ATOM 1838 O O . ALA A 1 224 ? -1.149 -8.531 -21.359 1 95.12 224 ALA A O 1
ATOM 1839 N N . LYS A 1 225 ? -0.476 -6.398 -21.141 1 95.19 225 LYS A N 1
ATOM 1840 C CA . LYS A 1 225 ? -0.316 -6.508 -19.703 1 95.19 225 LYS A CA 1
ATOM 1841 C C . LYS A 1 225 ? -1.653 -6.781 -19.016 1 95.19 225 LYS A C 1
ATOM 1843 O O . LYS A 1 225 ? -1.749 -7.656 -18.156 1 95.19 225 LYS A O 1
ATOM 1848 N N . LEU A 1 226 ? -2.682 -6.059 -19.391 1 95.44 226 LEU A N 1
ATOM 1849 C CA . LEU A 1 226 ? -4.012 -6.289 -18.844 1 95.44 226 LEU A CA 1
ATOM 1850 C C . LEU A 1 226 ? -4.473 -7.719 -19.109 1 95.44 226 LEU A C 1
ATOM 1852 O O . LEU A 1 226 ? -4.953 -8.398 -18.188 1 95.44 226 LEU A O 1
ATOM 1856 N N . ALA A 1 227 ? -4.23 -8.148 -20.25 1 93 227 ALA A N 1
ATOM 1857 C CA . ALA A 1 227 ? -4.648 -9.492 -20.641 1 93 227 ALA A CA 1
ATOM 1858 C C . ALA A 1 227 ? -3.904 -10.555 -19.844 1 93 227 ALA A C 1
ATOM 1860 O O . ALA A 1 227 ? -4.504 -11.531 -19.391 1 93 227 ALA A O 1
ATOM 1861 N N . THR A 1 228 ? -2.664 -10.359 -19.688 1 93.06 228 THR A N 1
ATOM 1862 C CA . THR A 1 228 ? -1.84 -11.305 -18.938 1 93.06 228 THR A CA 1
ATOM 1863 C C . THR A 1 228 ? -2.336 -11.438 -17.5 1 93.06 228 THR A C 1
ATOM 1865 O O . THR A 1 228 ? -2.328 -12.539 -16.938 1 93.06 228 THR A O 1
ATOM 1868 N N . TRP A 1 229 ? -2.764 -10.367 -16.953 1 94.81 229 TRP A N 1
ATOM 1869 C CA . TRP A 1 229 ? -3.234 -10.352 -15.578 1 94.81 229 TRP A CA 1
ATOM 1870 C C . TRP A 1 229 ? -4.707 -10.734 -15.5 1 94.81 229 TRP A C 1
ATOM 1872 O O . TRP A 1 229 ? -5.242 -10.953 -14.406 1 94.81 229 TRP A O 1
ATOM 1882 N N . GLY A 1 230 ? -5.359 -10.859 -16.641 1 92.81 230 GLY A N 1
ATOM 1883 C CA . GLY A 1 230 ? -6.785 -11.141 -16.672 1 92.81 230 GLY A CA 1
ATOM 1884 C C . GLY A 1 230 ? -7.637 -9.969 -16.234 1 92.81 230 GLY A C 1
ATOM 1885 O O . GLY A 1 230 ? -8.656 -10.141 -15.562 1 92.81 230 GLY A O 1
ATOM 1886 N N . ILE A 1 231 ? -7.199 -8.797 -16.5 1 94.69 231 ILE A N 1
ATOM 1887 C CA . ILE A 1 231 ? -7.91 -7.566 -16.156 1 94.69 231 ILE A CA 1
ATOM 1888 C C . ILE A 1 231 ? -8.695 -7.074 -17.375 1 94.69 231 ILE A C 1
ATOM 1890 O O . ILE A 1 231 ? -8.156 -6.988 -18.484 1 94.69 231 ILE A O 1
ATOM 1894 N N . HIS A 1 232 ? -9.945 -6.754 -17.172 1 91.62 232 HIS A N 1
ATOM 1895 C CA . HIS A 1 232 ? -10.789 -6.25 -18.25 1 91.62 232 HIS A CA 1
ATOM 1896 C C . HIS A 1 232 ? -10.477 -4.793 -18.562 1 91.62 232 HIS A C 1
ATOM 1898 O O . HIS A 1 232 ? -10.297 -3.982 -17.656 1 91.62 232 HIS A O 1
ATOM 1904 N N . ASP A 1 233 ? -10.383 -4.57 -19.844 1 90.12 233 ASP A N 1
ATOM 1905 C CA . ASP A 1 233 ? -10.18 -3.193 -20.281 1 90.12 233 ASP A CA 1
ATOM 1906 C C . ASP A 1 233 ? -11.484 -2.402 -20.234 1 90.12 233 ASP A C 1
ATOM 1908 O O . ASP A 1 233 ? -12.391 -2.65 -21.031 1 90.12 233 ASP A O 1
ATOM 1912 N N . GLY A 1 234 ? -11.633 -1.577 -19.312 1 80.06 234 GLY A N 1
ATOM 1913 C CA . GLY A 1 234 ? -12.859 -0.811 -19.172 1 80.06 234 GLY A CA 1
ATOM 1914 C C . GLY A 1 234 ? -12.93 0.38 -20.109 1 80.06 234 GLY A C 1
ATOM 1915 O O . GLY A 1 234 ? -14.008 0.922 -20.359 1 80.06 234 GLY A O 1
ATOM 1916 N N . GLY A 1 235 ? -11.953 0.63 -20.984 1 65.5 235 GLY A N 1
ATOM 1917 C CA . GLY A 1 235 ? -11.914 1.723 -21.938 1 65.5 235 GLY A CA 1
ATOM 1918 C C . GLY A 1 235 ? -12.469 3.021 -21.391 1 65.5 235 GLY A C 1
ATOM 1919 O O . GLY A 1 235 ? -12.477 3.236 -20.172 1 65.5 235 GLY A O 1
ATOM 1920 N N . THR A 1 236 ? -12.914 4.062 -22.391 1 55.94 236 THR A N 1
ATOM 1921 C CA . THR A 1 236 ? -13.398 5.414 -22.141 1 55.94 236 THR A CA 1
ATOM 1922 C C . THR A 1 236 ? -14.82 5.387 -21.578 1 55.94 236 THR A C 1
ATOM 1924 O O . THR A 1 236 ? -15.781 5.18 -22.328 1 55.94 236 THR A O 1
ATOM 1927 N N . THR A 1 237 ? -15.195 4.453 -20.922 1 50.53 237 THR A N 1
ATOM 1928 C CA . THR A 1 237 ? -16.547 4.82 -20.516 1 50.53 237 THR A CA 1
ATOM 1929 C C . THR A 1 237 ? -16.578 6.234 -19.938 1 50.53 237 THR A C 1
ATOM 1931 O O . THR A 1 237 ? -15.523 6.805 -19.641 1 50.53 237 THR A O 1
ATOM 1934 N N . SER A 1 238 ? -17.766 6.793 -19.656 1 48.44 238 SER A N 1
ATOM 1935 C CA . SER A 1 238 ? -17.906 8.047 -18.922 1 48.44 238 SER A CA 1
ATOM 1936 C C . SER A 1 238 ? -16.844 8.172 -17.828 1 48.44 238 SER A C 1
ATOM 1938 O O . SER A 1 238 ? -16.688 7.281 -17 1 48.44 238 SER A O 1
ATOM 1940 N N . LYS A 1 239 ? -15.758 8.773 -18.266 1 54.25 239 LYS A N 1
ATOM 1941 C CA . LYS A 1 239 ? -14.703 9.172 -17.344 1 54.25 239 LYS A CA 1
ATOM 1942 C C . LYS A 1 239 ? -15.203 9.148 -15.898 1 54.25 239 LYS A C 1
ATOM 1944 O O . LYS A 1 239 ? -16.219 9.766 -15.586 1 54.25 239 LYS A O 1
ATOM 1949 N N . ASN A 1 240 ? -14.781 8.07 -15.156 1 66.38 240 ASN A N 1
ATOM 1950 C CA . ASN A 1 240 ? -15.102 8.07 -13.734 1 66.38 240 ASN A CA 1
ATOM 1951 C C . ASN A 1 240 ? -14.852 9.438 -13.102 1 66.38 240 ASN A C 1
A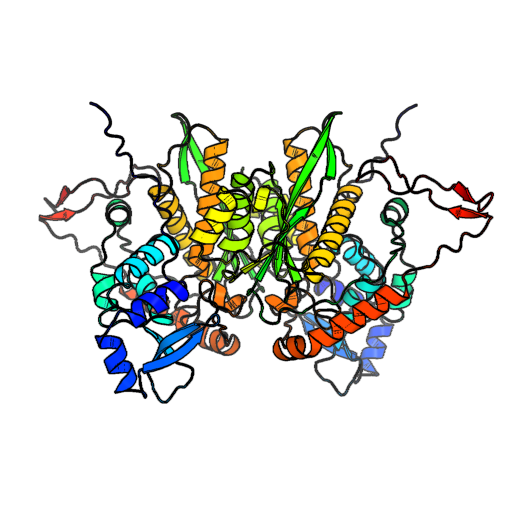TOM 1953 O O . ASN A 1 240 ? -13.703 9.852 -12.938 1 66.38 240 ASN A O 1
ATOM 1957 N N . ALA A 1 241 ? -15.938 10.156 -13.008 1 72.38 241 ALA A N 1
ATOM 1958 C CA . ALA A 1 241 ? -15.906 11.516 -12.484 1 72.38 241 ALA A CA 1
ATOM 1959 C C . ALA A 1 241 ? -15.102 11.586 -11.188 1 72.38 241 ALA A C 1
ATOM 1961 O O . ALA A 1 241 ? -14.359 12.539 -10.953 1 72.38 241 ALA A O 1
ATOM 1962 N N . THR A 1 242 ? -15.172 10.469 -10.438 1 77.81 242 THR A N 1
ATOM 1963 C CA . THR A 1 242 ? -14.477 10.445 -9.156 1 77.81 242 THR A CA 1
ATOM 1964 C C . THR A 1 242 ? -12.961 10.391 -9.367 1 77.81 242 THR A C 1
ATOM 1966 O O . THR A 1 242 ? -12.219 11.188 -8.797 1 77.81 242 THR A O 1
ATOM 1969 N N . ALA A 1 243 ? -12.547 9.492 -10.195 1 80.38 243 ALA A N 1
ATOM 1970 C CA . ALA A 1 243 ? -11.117 9.344 -10.453 1 80.38 243 ALA A CA 1
ATOM 1971 C C . ALA A 1 243 ? -10.539 10.609 -11.094 1 80.38 243 ALA A C 1
ATOM 1973 O O . ALA A 1 243 ? -9.422 11.016 -10.773 1 80.38 243 ALA A O 1
ATOM 1974 N N . ASN A 1 244 ? -11.367 11.25 -11.93 1 81.12 244 ASN A N 1
ATOM 1975 C CA . ASN A 1 244 ? -10.906 12.477 -12.562 1 81.12 244 ASN A CA 1
ATOM 1976 C C . ASN A 1 244 ? -10.727 13.602 -11.555 1 81.12 244 ASN A C 1
ATOM 1978 O O . ASN A 1 244 ? -9.758 14.359 -11.625 1 81.12 244 ASN A O 1
ATOM 1982 N N . ALA A 1 245 ? -11.664 13.664 -10.648 1 81.12 245 ALA A N 1
ATOM 1983 C CA . ALA A 1 245 ? -11.562 14.688 -9.609 1 81.12 245 ALA A CA 1
ATOM 1984 C C . ALA A 1 245 ? -10.328 14.477 -8.742 1 81.12 245 ALA A C 1
ATOM 1986 O O . ALA A 1 245 ? -9.641 15.438 -8.383 1 81.12 245 ALA A O 1
ATOM 1987 N N . ILE A 1 246 ? -10.07 13.266 -8.453 1 86.06 246 ILE A N 1
ATOM 1988 C CA . ILE A 1 246 ? -8.898 12.93 -7.645 1 86.06 246 ILE A CA 1
ATOM 1989 C C . ILE A 1 246 ? -7.625 13.258 -8.422 1 86.06 246 ILE A C 1
ATOM 1991 O O . ILE A 1 246 ? -6.676 13.805 -7.859 1 86.06 246 ILE A O 1
ATOM 1995 N N . CYS A 1 247 ? -7.652 12.969 -9.68 1 86.44 247 CYS A N 1
ATOM 1996 C CA . CYS A 1 247 ? -6.5 13.258 -10.523 1 86.44 247 CYS A CA 1
ATOM 1997 C C . CYS A 1 247 ? -6.203 14.75 -10.555 1 86.44 247 CYS A C 1
ATOM 1999 O O . CYS A 1 247 ? -5.047 15.164 -10.438 1 86.44 247 CYS A O 1
ATOM 2001 N N . GLU A 1 248 ? -7.254 15.523 -10.719 1 82.12 248 GLU A N 1
ATOM 2002 C CA . GLU A 1 248 ? -7.09 16.969 -10.734 1 82.12 248 GLU A CA 1
ATOM 2003 C C . GLU A 1 248 ? -6.504 17.484 -9.414 1 82.12 248 GLU A C 1
ATOM 2005 O O . GLU A 1 248 ? -5.609 18.328 -9.414 1 82.12 248 GLU A O 1
ATOM 2010 N N . ARG A 1 249 ? -6.973 16.938 -8.359 1 84.31 249 ARG A N 1
ATOM 2011 C CA . ARG A 1 249 ? -6.457 17.312 -7.047 1 84.31 249 ARG A CA 1
ATOM 2012 C C . ARG A 1 249 ? -4.996 16.906 -6.891 1 84.31 249 ARG A C 1
ATOM 2014 O O . ARG A 1 249 ? -4.195 17.656 -6.32 1 84.31 249 ARG A O 1
ATOM 2021 N N . MET A 1 250 ? -4.668 15.719 -7.332 1 89.62 250 MET A N 1
ATOM 2022 C CA . MET A 1 250 ? -3.285 15.25 -7.262 1 89.62 250 MET A CA 1
ATOM 2023 C C . MET A 1 250 ? -2.359 16.156 -8.07 1 89.62 250 MET A C 1
ATOM 2025 O O . MET A 1 250 ? -1.26 16.484 -7.625 1 89.62 250 MET A O 1
ATOM 2029 N N . HIS A 1 251 ? -2.873 16.547 -9.242 1 85.44 251 HIS A N 1
ATOM 2030 C CA . HIS A 1 251 ? -2.08 17.438 -10.086 1 85.44 251 HIS A CA 1
ATOM 2031 C C . HIS A 1 251 ? -1.765 18.75 -9.367 1 85.44 251 HIS A C 1
ATOM 2033 O O . HIS A 1 251 ? -0.614 19.188 -9.352 1 85.44 251 HIS A O 1
ATOM 2039 N N . LEU A 1 252 ? -2.76 19.25 -8.75 1 83.25 252 LEU A N 1
ATOM 2040 C CA . LEU A 1 252 ? -2.604 20.5 -8.016 1 83.25 252 LEU A CA 1
ATOM 2041 C C . LEU A 1 252 ? -1.677 20.312 -6.82 1 83.25 252 LEU A C 1
ATOM 2043 O O . LEU A 1 252 ? -0.829 21.172 -6.551 1 83.25 252 LEU A O 1
ATOM 2047 N N . THR A 1 253 ? -1.847 19.266 -6.145 1 87 253 THR A N 1
ATOM 2048 C CA . THR A 1 253 ? -1.066 19 -4.941 1 87 253 THR A CA 1
ATOM 2049 C C . THR A 1 253 ? 0.41 18.812 -5.285 1 87 253 THR A C 1
ATOM 2051 O O . THR A 1 253 ? 1.279 19.375 -4.609 1 87 253 THR A O 1
ATOM 2054 N N . VAL A 1 254 ? 0.706 18.094 -6.344 1 87.12 254 VAL A N 1
ATOM 2055 C CA . VAL A 1 254 ? 2.09 17.875 -6.758 1 87.12 254 VAL A CA 1
ATOM 2056 C C . VAL A 1 254 ? 2.721 19.219 -7.141 1 87.12 254 VAL A C 1
ATOM 2058 O O . VAL A 1 254 ? 3.844 19.531 -6.73 1 87.12 254 VAL A O 1
ATOM 2061 N N . ALA A 1 255 ? 1.974 19.953 -7.902 1 82.88 255 ALA A N 1
ATOM 2062 C CA . ALA A 1 255 ? 2.469 21.266 -8.32 1 82.88 255 ALA A CA 1
ATOM 2063 C C . ALA A 1 255 ? 2.789 22.141 -7.113 1 82.88 255 ALA A C 1
ATOM 2065 O O . ALA A 1 255 ? 3.826 22.797 -7.078 1 82.88 255 ALA A O 1
ATOM 2066 N N . ASN A 1 256 ? 1.862 22.125 -6.172 1 79.88 256 ASN A N 1
ATOM 2067 C CA . ASN A 1 256 ? 2.068 22.906 -4.949 1 79.88 256 ASN A CA 1
ATOM 2068 C C . ASN A 1 256 ? 3.322 22.453 -4.207 1 79.88 256 ASN A C 1
ATOM 2070 O O . ASN A 1 256 ? 4.105 23.281 -3.742 1 79.88 256 ASN A O 1
ATOM 2074 N N . ILE A 1 257 ? 3.549 21.203 -4.113 1 83.38 257 ILE A N 1
ATOM 2075 C CA . ILE A 1 257 ? 4.688 20.641 -3.395 1 83.38 257 ILE A CA 1
ATOM 2076 C C . ILE A 1 257 ? 5.98 20.984 -4.129 1 83.38 257 ILE A C 1
ATOM 2078 O O . ILE A 1 257 ? 6.973 21.391 -3.51 1 83.38 257 ILE A O 1
ATOM 2082 N N . LEU A 1 258 ? 5.949 20.891 -5.422 1 80.88 258 LEU A N 1
ATOM 2083 C CA . LEU A 1 258 ? 7.137 21.188 -6.211 1 80.88 258 LEU A CA 1
ATOM 2084 C C . LEU A 1 258 ? 7.496 22.656 -6.113 1 80.88 258 LEU A C 1
ATOM 2086 O O . LEU A 1 258 ? 8.68 23.016 -6.016 1 80.88 258 LEU A O 1
ATOM 2090 N N . ARG A 1 259 ? 6.52 23.5 -6.086 1 74.38 259 ARG A N 1
ATOM 2091 C CA . ARG A 1 259 ? 6.742 24.938 -6.027 1 74.38 259 ARG A CA 1
ATOM 2092 C C . ARG A 1 259 ? 7.25 25.359 -4.652 1 74.38 259 ARG A C 1
ATOM 2094 O O . ARG A 1 259 ? 8.016 26.312 -4.535 1 74.38 259 ARG A O 1
ATOM 2101 N N . THR A 1 260 ? 6.766 24.672 -3.734 1 72.69 260 THR A N 1
ATOM 2102 C CA . THR A 1 260 ? 7.055 25.109 -2.371 1 72.69 260 THR A CA 1
ATOM 2103 C C . THR A 1 260 ? 8.352 24.484 -1.87 1 72.69 260 THR A C 1
ATOM 2105 O O . THR A 1 260 ? 9.102 25.109 -1.121 1 72.69 260 THR A O 1
ATOM 2108 N N . ARG A 1 261 ? 8.539 23.344 -2.244 1 67.88 261 ARG A N 1
ATOM 2109 C CA . ARG A 1 261 ? 9.648 22.609 -1.636 1 67.88 261 ARG A CA 1
ATOM 2110 C C . ARG A 1 261 ? 10.875 22.641 -2.539 1 67.88 261 ARG A C 1
ATOM 2112 O O . ARG A 1 261 ? 12.008 22.547 -2.057 1 67.88 261 ARG A O 1
ATOM 2119 N N . TYR A 1 262 ? 10.516 22.797 -3.822 1 64.75 262 TYR A N 1
ATOM 2120 C CA . TYR A 1 262 ? 11.641 22.625 -4.73 1 64.75 262 TYR A CA 1
ATOM 2121 C C . TYR A 1 262 ? 11.781 23.812 -5.672 1 64.75 262 TYR A C 1
ATOM 2123 O O . TYR A 1 262 ? 10.781 24.453 -6.016 1 64.75 262 TYR A O 1
ATOM 2131 N N . ASN A 1 263 ? 12.688 24.703 -5.438 1 60.28 263 ASN A N 1
ATOM 2132 C CA . ASN A 1 263 ? 12.891 25.938 -6.188 1 60.28 263 ASN A CA 1
ATOM 2133 C C . ASN A 1 263 ? 12.789 25.703 -7.695 1 60.28 263 ASN A C 1
ATOM 2135 O O . ASN A 1 263 ? 13.32 26.484 -8.484 1 60.28 263 ASN A O 1
ATOM 2139 N N . ASN A 1 264 ? 12.109 24.719 -7.992 1 66 264 ASN A N 1
ATOM 2140 C CA . ASN A 1 264 ? 11.891 24.375 -9.391 1 66 264 ASN A CA 1
ATOM 2141 C C . ASN A 1 264 ? 13.188 24.422 -10.188 1 66 264 ASN A C 1
ATOM 2143 O O . ASN A 1 264 ? 13.195 24.859 -11.344 1 66 264 ASN A O 1
ATOM 2147 N N . ALA A 1 265 ? 14.242 24.391 -9.594 1 77.88 265 ALA A N 1
ATOM 2148 C CA . ALA A 1 265 ? 15.539 24.344 -10.258 1 77.88 265 ALA A CA 1
ATOM 2149 C C . ALA A 1 265 ? 16.422 23.234 -9.672 1 77.88 265 ALA A C 1
ATOM 2151 O O . ALA A 1 265 ? 16.422 23 -8.461 1 77.88 265 ALA A O 1
ATOM 2152 N N . ALA A 1 266 ? 16.984 22.453 -10.578 1 85.19 266 ALA A N 1
ATOM 2153 C CA . ALA A 1 266 ? 17.891 21.375 -10.18 1 85.19 266 ALA A CA 1
ATOM 2154 C C . ALA A 1 266 ? 19.203 21.438 -10.945 1 85.19 266 ALA A C 1
ATOM 2156 O O . ALA A 1 266 ? 19.234 21.844 -12.109 1 85.19 266 ALA A O 1
ATOM 2157 N N . PRO A 1 267 ? 20.25 21.125 -10.312 1 87.19 267 PRO A N 1
ATOM 2158 C CA . PRO A 1 267 ? 21.578 21.203 -10.953 1 87.19 267 PRO A CA 1
ATOM 2159 C C . PRO A 1 267 ? 21.734 20.203 -12.094 1 87.19 267 PRO A C 1
ATOM 2161 O O . PRO A 1 267 ? 22.531 20.422 -13.008 1 87.19 267 PRO A O 1
ATOM 2164 N N . ASN A 1 268 ? 21.109 19.109 -11.984 1 89.88 268 ASN A N 1
ATOM 2165 C CA . ASN A 1 268 ? 21.172 18.109 -13.047 1 89.88 268 ASN A CA 1
ATOM 2166 C C . ASN A 1 268 ? 19.906 17.266 -13.102 1 89.88 268 ASN A C 1
ATOM 2168 O O . ASN A 1 268 ? 19.016 17.422 -12.25 1 89.88 268 ASN A O 1
ATOM 2172 N N . PHE A 1 269 ? 19.891 16.469 -14.047 1 89.38 269 PHE A N 1
ATOM 2173 C CA . PHE A 1 269 ? 18.703 15.68 -14.328 1 89.38 269 PHE A CA 1
ATOM 2174 C C . PHE A 1 269 ? 18.422 14.695 -13.195 1 89.38 269 PHE A C 1
ATOM 2176 O O . PHE A 1 269 ? 17.281 14.5 -12.797 1 89.38 269 PHE A O 1
ATOM 2183 N N . GLN A 1 270 ? 19.406 14.109 -12.664 1 87.31 270 GLN A N 1
ATOM 2184 C CA . GLN A 1 270 ? 19.25 13.086 -11.633 1 87.31 270 GLN A CA 1
ATOM 2185 C C . GLN A 1 270 ? 18.641 13.68 -10.367 1 87.31 270 GLN A C 1
ATOM 2187 O O . GLN A 1 270 ? 17.75 13.07 -9.766 1 87.31 270 GLN A O 1
ATOM 2192 N N . VAL A 1 271 ? 19.094 14.797 -10.055 1 88.06 271 VAL A N 1
ATOM 2193 C CA . VAL A 1 271 ? 18.578 15.461 -8.867 1 88.06 271 VAL A CA 1
ATOM 2194 C C . VAL A 1 271 ? 17.125 15.891 -9.102 1 88.06 271 VAL A C 1
ATOM 2196 O O . VAL A 1 271 ? 16.281 15.773 -8.203 1 88.06 271 VAL A O 1
ATOM 2199 N N . ALA A 1 272 ? 16.875 16.359 -10.297 1 90.06 272 ALA A N 1
ATOM 2200 C CA . ALA A 1 272 ? 15.516 16.766 -10.648 1 90.06 272 ALA A CA 1
ATOM 2201 C C . ALA A 1 272 ? 14.547 15.586 -10.531 1 90.06 272 ALA A C 1
ATOM 2203 O O . ALA A 1 272 ? 13.453 15.727 -9.977 1 90.06 272 ALA A O 1
ATOM 2204 N N . VAL A 1 273 ? 14.984 14.469 -10.984 1 91.38 273 VAL A N 1
ATOM 2205 C CA . VAL A 1 273 ? 14.156 13.266 -10.938 1 91.38 273 VAL A CA 1
ATOM 2206 C C . VAL A 1 273 ? 13.898 12.875 -9.492 1 91.38 273 VAL A C 1
ATOM 2208 O O . VAL A 1 273 ? 12.766 12.539 -9.125 1 91.38 273 VAL A O 1
ATOM 2211 N N . GLU A 1 274 ? 14.875 12.961 -8.688 1 89.75 274 GLU A N 1
ATOM 2212 C CA . GLU A 1 274 ? 14.734 12.617 -7.277 1 89.75 274 GLU A CA 1
ATOM 2213 C C . GLU A 1 274 ? 13.75 13.555 -6.578 1 89.75 274 GLU A C 1
ATOM 2215 O O . GLU A 1 274 ? 12.945 13.117 -5.758 1 89.75 274 GLU A O 1
ATOM 2220 N N . GLU A 1 275 ? 13.867 14.766 -6.906 1 88.94 275 GLU A N 1
ATOM 2221 C CA . GLU A 1 275 ? 12.961 15.75 -6.316 1 88.94 275 GLU A CA 1
ATOM 2222 C C . GLU A 1 275 ? 11.516 15.492 -6.734 1 88.94 275 GLU A C 1
ATOM 2224 O O . GLU A 1 275 ? 10.602 15.594 -5.914 1 88.94 275 GLU A O 1
ATOM 2229 N N . VAL A 1 276 ? 11.359 15.172 -7.965 1 92.5 276 VAL A N 1
ATOM 2230 C CA . VAL A 1 276 ? 10.023 14.867 -8.461 1 92.5 276 VAL A CA 1
ATOM 2231 C C . VAL A 1 276 ? 9.477 13.625 -7.762 1 92.5 276 VAL A C 1
ATOM 2233 O O . VAL A 1 276 ? 8.32 13.609 -7.316 1 92.5 276 VAL A O 1
ATOM 2236 N N . LYS A 1 277 ? 10.297 12.641 -7.637 1 94.25 277 LYS A N 1
ATOM 2237 C CA . LYS A 1 277 ? 9.883 11.422 -6.957 1 94.25 277 LYS A CA 1
ATOM 2238 C C . LYS A 1 277 ? 9.461 11.711 -5.516 1 94.25 277 LYS A C 1
ATOM 2240 O O . LYS A 1 277 ? 8.461 11.172 -5.039 1 94.25 277 LYS A O 1
ATOM 2245 N N . ARG A 1 278 ? 10.18 12.523 -4.871 1 92.81 278 ARG A N 1
ATOM 2246 C CA . ARG A 1 278 ? 9.852 12.891 -3.494 1 92.81 278 ARG A CA 1
ATOM 2247 C C . ARG A 1 278 ? 8.547 13.672 -3.43 1 92.81 278 ARG A C 1
ATOM 2249 O O . ARG A 1 278 ? 7.742 13.477 -2.514 1 92.81 278 ARG A O 1
ATOM 2256 N N . ALA A 1 279 ? 8.391 14.516 -4.367 1 92.81 279 ALA A N 1
ATOM 2257 C CA . ALA A 1 279 ? 7.156 15.297 -4.422 1 92.81 279 ALA A CA 1
ATOM 2258 C C . ALA A 1 279 ? 5.949 14.391 -4.652 1 92.81 279 ALA A C 1
ATOM 2260 O O . ALA A 1 279 ? 4.898 14.586 -4.039 1 92.81 279 ALA A O 1
ATOM 2261 N N . LEU A 1 280 ? 6.121 13.453 -5.539 1 96.19 280 LEU A N 1
ATOM 2262 C CA . LEU A 1 280 ? 5.035 12.523 -5.816 1 96.19 280 LEU A CA 1
ATOM 2263 C C . LEU A 1 280 ? 4.703 11.695 -4.578 1 96.19 280 LEU A C 1
ATOM 2265 O O . LEU A 1 280 ? 3.527 11.477 -4.273 1 96.19 280 LEU A O 1
ATOM 2269 N N . ALA A 1 281 ? 5.695 11.297 -3.885 1 96 281 ALA A N 1
ATOM 2270 C CA . ALA A 1 281 ? 5.492 10.547 -2.65 1 96 281 ALA A CA 1
ATOM 2271 C C . ALA A 1 281 ? 4.777 11.398 -1.602 1 96 281 ALA A C 1
ATOM 2273 O O . ALA A 1 281 ? 3.883 10.914 -0.906 1 96 281 ALA A O 1
ATOM 2274 N N . ALA A 1 282 ? 5.18 12.562 -1.511 1 94.56 282 ALA A N 1
ATOM 2275 C CA . ALA A 1 282 ? 4.539 13.484 -0.576 1 94.56 282 ALA A CA 1
ATOM 2276 C C . ALA A 1 282 ? 3.072 13.703 -0.94 1 94.56 282 ALA A C 1
ATOM 2278 O O . ALA A 1 282 ? 2.217 13.812 -0.058 1 94.56 282 ALA A O 1
ATOM 2279 N N . CYS A 1 283 ? 2.855 13.82 -2.162 1 95.81 283 CYS A N 1
ATOM 2280 C CA . CYS A 1 283 ? 1.48 13.977 -2.623 1 95.81 283 CYS A CA 1
ATOM 2281 C C . CYS A 1 283 ? 0.644 12.758 -2.254 1 95.81 283 CYS A C 1
ATOM 2283 O O . CYS A 1 283 ? -0.477 12.891 -1.76 1 95.81 283 CYS A O 1
ATOM 2285 N N . ASN A 1 284 ? 1.183 11.594 -2.52 1 96.44 284 ASN A N 1
ATOM 2286 C CA . ASN A 1 284 ? 0.491 10.375 -2.127 1 96.44 284 ASN A CA 1
ATOM 2287 C C . ASN A 1 284 ? 0.134 10.383 -0.644 1 96.44 284 ASN A C 1
ATOM 2289 O O . ASN A 1 284 ? -0.992 10.055 -0.27 1 96.44 284 ASN A O 1
ATOM 2293 N N . HIS A 1 285 ? 1.05 10.766 0.116 1 97.19 285 HIS A N 1
ATOM 2294 C CA . HIS A 1 285 ? 0.846 10.836 1.559 1 97.19 285 HIS A CA 1
ATOM 2295 C C . HIS A 1 285 ? -0.254 11.828 1.913 1 97.19 285 HIS A C 1
ATOM 2297 O O . HIS A 1 285 ? -1.13 11.531 2.727 1 97.19 285 HIS A O 1
ATOM 2303 N N . ALA A 1 286 ? -0.187 12.953 1.305 1 96.25 286 ALA A N 1
ATOM 2304 C CA . ALA A 1 286 ? -1.174 14 1.562 1 96.25 286 ALA A CA 1
ATOM 2305 C C . ALA A 1 286 ? -2.584 13.508 1.245 1 96.25 286 ALA A C 1
ATOM 2307 O O . ALA A 1 286 ? -3.514 13.727 2.025 1 96.25 286 ALA A O 1
ATOM 2308 N N . MET A 1 287 ? -2.707 12.859 0.135 1 95.88 287 MET A N 1
ATOM 2309 C CA . MET A 1 287 ? -4.008 12.352 -0.291 1 95.88 287 MET A CA 1
ATOM 2310 C C . MET A 1 287 ? -4.543 11.32 0.701 1 95.88 287 MET A C 1
ATOM 2312 O O . MET A 1 287 ? -5.738 11.305 0.999 1 95.88 287 MET A O 1
ATOM 2316 N N . ARG A 1 288 ? -3.686 10.547 1.248 1 97 288 ARG A N 1
ATOM 2317 C CA . ARG A 1 288 ? -4.086 9.453 2.123 1 97 288 ARG A CA 1
ATOM 2318 C C . ARG A 1 288 ? -4.449 9.961 3.514 1 97 288 ARG A C 1
ATOM 2320 O O . ARG A 1 288 ? -5.145 9.281 4.27 1 97 288 ARG A O 1
ATOM 2327 N N . CYS A 1 289 ? -3.98 11.156 3.826 1 97.12 289 CYS A N 1
ATOM 2328 C CA . CYS A 1 289 ? -4.16 11.711 5.164 1 97.12 289 CYS A CA 1
ATOM 2329 C C . CYS A 1 289 ? -5.363 12.641 5.211 1 97.12 289 CYS A C 1
ATOM 2331 O O . CYS A 1 289 ? -5.859 12.977 6.293 1 97.12 289 CYS A O 1
ATOM 2333 N N . ALA A 1 290 ? -5.84 13.078 4.094 1 95.94 290 ALA A N 1
ATOM 2334 C CA . ALA A 1 290 ? -6.875 14.109 4.055 1 95.94 290 ALA A CA 1
ATOM 2335 C C . ALA A 1 290 ? -8.273 13.492 4.098 1 95.94 290 ALA A C 1
ATOM 2337 O O . ALA A 1 290 ? -8.547 12.523 3.381 1 95.94 290 ALA A O 1
ATOM 2338 N N . VAL A 1 291 ? -9.125 14.102 4.879 1 94.25 291 VAL A N 1
ATOM 2339 C CA . VAL A 1 291 ? -10.516 13.648 4.98 1 94.25 291 VAL A CA 1
ATOM 2340 C C . VAL A 1 291 ? -11.25 13.953 3.678 1 94.25 291 VAL A C 1
ATOM 2342 O O . VAL A 1 291 ? -10.93 14.922 2.986 1 94.25 291 VAL A O 1
ATOM 2345 N N . SER A 1 292 ? -12.125 13.039 3.312 1 87.19 292 SER A N 1
ATOM 2346 C CA . SER A 1 292 ? -12.961 13.219 2.129 1 87.19 292 SER A CA 1
ATOM 2347 C C . SER A 1 292 ? -14.438 13.023 2.461 1 87.19 292 SER A C 1
ATOM 2349 O O . SER A 1 292 ? -14.805 12.078 3.164 1 87.19 292 SER A O 1
ATOM 2351 N N . THR A 1 293 ? -15.242 13.898 1.928 1 79.88 293 THR A N 1
ATOM 2352 C CA . THR A 1 293 ? -16.672 13.789 2.141 1 79.88 293 THR A CA 1
ATOM 2353 C C . THR A 1 293 ? -17.234 12.539 1.457 1 79.88 293 THR A C 1
ATOM 2355 O O . THR A 1 293 ? -18.188 11.93 1.945 1 79.88 293 THR A O 1
ATOM 2358 N N . ALA A 1 294 ? -16.594 12.211 0.333 1 78.5 294 ALA A N 1
ATOM 2359 C CA . ALA A 1 294 ? -17.031 11.023 -0.405 1 78.5 294 ALA A CA 1
ATOM 2360 C C . ALA A 1 294 ? -16.828 9.758 0.418 1 78.5 294 ALA A C 1
ATOM 2362 O O . ALA A 1 294 ? -17.453 8.734 0.162 1 78.5 294 ALA A O 1
ATOM 2363 N N . LEU A 1 295 ? -15.953 9.82 1.385 1 86.69 295 LEU A N 1
ATOM 2364 C CA . LEU A 1 295 ? -15.656 8.68 2.24 1 86.69 295 LEU A CA 1
ATOM 2365 C C . LEU A 1 295 ? -16.297 8.844 3.615 1 86.69 295 LEU A C 1
ATOM 2367 O O . LEU A 1 295 ? -15.781 8.336 4.613 1 86.69 295 LEU A O 1
ATOM 2371 N N . MET A 1 296 ? -17.359 9.664 3.723 1 84.81 296 MET A N 1
ATOM 2372 C CA . MET A 1 296 ? -18.078 9.891 4.973 1 84.81 296 MET A CA 1
ATOM 2373 C C . MET A 1 296 ? -17.125 10.406 6.055 1 84.81 296 MET A C 1
ATOM 2375 O O . MET A 1 296 ? -17.109 9.875 7.168 1 84.81 296 MET A O 1
ATOM 2379 N N . ASN A 1 297 ? -16.234 11.258 5.719 1 87.25 297 ASN A N 1
ATOM 2380 C CA . ASN A 1 297 ? -15.305 11.961 6.605 1 87.25 297 ASN A CA 1
ATOM 2381 C C . ASN A 1 297 ? -14.172 11.047 7.062 1 87.25 297 ASN A C 1
ATOM 2383 O O . ASN A 1 297 ? -13.633 11.227 8.156 1 87.25 297 ASN A O 1
ATOM 2387 N N . ASN A 1 298 ? -13.961 10.016 6.336 1 92.56 298 ASN A N 1
ATOM 2388 C CA . ASN A 1 298 ? -12.758 9.219 6.52 1 92.56 298 ASN A CA 1
ATOM 2389 C C . ASN A 1 298 ? -11.688 9.57 5.488 1 92.56 298 ASN A C 1
ATOM 2391 O O . ASN A 1 298 ? -11.984 10.195 4.469 1 92.56 298 ASN A O 1
ATOM 2395 N N . THR A 1 299 ? -10.523 9.258 5.836 1 96 299 THR A N 1
ATOM 2396 C CA . THR A 1 299 ? -9.438 9.406 4.871 1 96 299 THR A CA 1
ATOM 2397 C C . THR A 1 299 ? -9.258 8.125 4.062 1 96 299 THR A C 1
ATOM 2399 O O . THR A 1 299 ? -9.664 7.047 4.5 1 96 299 THR A O 1
ATOM 2402 N N . PRO A 1 300 ? -8.664 8.281 2.852 1 95.88 300 PRO A N 1
ATOM 2403 C CA . PRO A 1 300 ? -8.336 7.055 2.109 1 95.88 300 PRO A CA 1
ATOM 2404 C C . PRO A 1 300 ? -7.48 6.086 2.918 1 95.88 300 PRO A C 1
ATOM 2406 O O . PRO A 1 300 ? -7.719 4.875 2.889 1 95.88 300 PRO A O 1
ATOM 2409 N N . GLY A 1 301 ? -6.508 6.57 3.664 1 96.62 301 GLY A N 1
ATOM 2410 C CA . GLY A 1 301 ? -5.691 5.727 4.523 1 96.62 301 GLY A CA 1
ATOM 2411 C C . GLY A 1 301 ? -6.5 4.977 5.566 1 96.62 301 GLY A C 1
ATOM 2412 O O . GLY A 1 301 ? -6.359 3.76 5.707 1 96.62 301 GLY A O 1
ATOM 2413 N N . GLU A 1 302 ? -7.375 5.66 6.246 1 95.44 302 GLU A N 1
ATOM 2414 C CA . GLU A 1 302 ? -8.219 5.043 7.266 1 95.44 302 GLU A CA 1
ATOM 2415 C C . GLU A 1 302 ? -9.133 3.979 6.66 1 95.44 302 GLU A C 1
ATOM 2417 O O . GLU A 1 302 ? -9.383 2.943 7.281 1 95.44 302 GLU A O 1
ATOM 2422 N N . THR A 1 303 ? -9.602 4.273 5.531 1 93.62 303 THR A N 1
ATOM 2423 C CA . THR A 1 303 ? -10.531 3.375 4.859 1 93.62 303 THR A CA 1
ATOM 2424 C C . THR A 1 303 ? -9.859 2.049 4.52 1 93.62 303 THR A C 1
ATOM 2426 O O . THR A 1 303 ? -10.484 0.989 4.605 1 93.62 303 THR A O 1
ATOM 2429 N N . VAL A 1 304 ? -8.617 2.086 4.23 1 95 304 VAL A N 1
ATOM 2430 C CA . VAL A 1 304 ? -7.918 0.893 3.76 1 95 304 VAL A CA 1
ATOM 2431 C C . VAL A 1 304 ? -7.188 0.231 4.926 1 95 304 VAL A C 1
ATOM 2433 O O . VAL A 1 304 ? -7.246 -0.99 5.09 1 95 304 VAL A O 1
ATOM 2436 N N . PHE A 1 305 ? -6.527 1.006 5.742 1 95.25 305 PHE A N 1
ATOM 2437 C CA . PHE A 1 305 ? -5.594 0.452 6.715 1 95.25 305 PHE A CA 1
ATOM 2438 C C . PHE A 1 305 ? -6.23 0.377 8.094 1 95.25 305 PHE A C 1
ATOM 2440 O O . PHE A 1 305 ? -5.629 -0.149 9.039 1 95.25 305 PHE A O 1
ATOM 2447 N N . HIS A 1 306 ? -7.375 0.957 8.273 1 91.69 306 HIS A N 1
ATOM 2448 C CA . HIS A 1 306 ? -8.164 0.901 9.5 1 91.69 306 HIS A CA 1
ATOM 2449 C C . HIS A 1 306 ? -7.406 1.532 10.672 1 91.69 306 HIS A C 1
ATOM 2451 O O . HIS A 1 306 ? -7.453 1.022 11.789 1 91.69 306 HIS A O 1
ATOM 2457 N N . ARG A 1 307 ? -6.711 2.525 10.297 1 93.5 307 ARG A N 1
ATOM 2458 C CA . ARG A 1 307 ? -5.961 3.326 11.266 1 93.5 307 ARG A CA 1
ATOM 2459 C C . ARG A 1 307 ? -5.695 4.727 10.719 1 93.5 307 ARG A C 1
ATOM 2461 O O . ARG A 1 307 ? -5.543 4.91 9.508 1 93.5 307 ARG A O 1
ATOM 2468 N N . ASP A 1 308 ? -5.688 5.656 11.648 1 95.12 308 ASP A N 1
ATOM 2469 C CA . ASP A 1 308 ? -5.27 6.992 11.242 1 95.12 308 ASP A CA 1
ATOM 2470 C C . ASP A 1 308 ? -3.842 6.984 10.703 1 95.12 308 ASP A C 1
ATOM 2472 O O . ASP A 1 308 ? -2.979 6.277 11.227 1 95.12 308 ASP A O 1
ATOM 2476 N N . MET A 1 309 ? -3.572 7.754 9.656 1 96.69 309 MET A N 1
ATOM 2477 C CA . MET A 1 309 ? -2.281 7.742 8.977 1 96.69 309 MET A CA 1
ATOM 2478 C C . MET A 1 309 ? -1.202 8.375 9.844 1 96.69 309 MET A C 1
ATOM 2480 O O . MET A 1 309 ? -0.016 8.086 9.68 1 96.69 309 MET A O 1
ATOM 2484 N N . LEU A 1 310 ? -1.635 9.234 10.758 1 96.25 310 LEU A N 1
ATOM 2485 C CA . LEU A 1 310 ? -0.649 10.039 11.477 1 96.25 310 LEU A CA 1
ATOM 2486 C C . LEU A 1 310 ? -0.63 9.688 12.953 1 96.25 310 LEU A C 1
ATOM 2488 O O . LEU A 1 310 ? 0.382 9.891 13.633 1 96.25 310 LEU A O 1
ATOM 2492 N N . LEU A 1 311 ? -1.767 9.211 13.477 1 95.19 311 LEU A N 1
ATOM 2493 C CA . LEU A 1 311 ? -1.913 8.898 14.891 1 95.19 311 LEU A CA 1
ATOM 2494 C C . LEU A 1 311 ? -2.172 7.414 15.094 1 95.19 311 LEU A C 1
ATOM 2496 O O . LEU A 1 311 ? -2.797 6.766 14.25 1 95.19 311 LEU A O 1
ATOM 2500 N N . ASN A 1 312 ? -1.681 6.922 16.188 1 91.56 312 ASN A N 1
ATOM 2501 C CA . ASN A 1 312 ? -1.936 5.527 16.547 1 91.56 312 ASN A CA 1
ATOM 2502 C C . ASN A 1 312 ? -3.352 5.336 17.078 1 91.56 312 ASN A C 1
ATOM 2504 O O . ASN A 1 312 ? -3.539 4.934 18.234 1 91.56 312 ASN A O 1
ATOM 2508 N N . ILE A 1 313 ? -4.297 5.559 16.234 1 91.62 313 ILE A N 1
ATOM 2509 C CA . ILE A 1 313 ? -5.711 5.453 16.562 1 91.62 313 ILE A CA 1
ATOM 2510 C C . ILE A 1 313 ? -6.41 4.523 15.578 1 91.62 313 ILE A C 1
ATOM 2512 O O . ILE A 1 313 ? -6.453 4.801 14.375 1 91.62 313 ILE A O 1
ATOM 2516 N N . PRO A 1 314 ? -6.91 3.385 16.062 1 88.94 314 PRO A N 1
ATOM 2517 C CA . PRO A 1 314 ? -7.656 2.49 15.18 1 88.94 314 PRO A CA 1
ATOM 2518 C C . PRO A 1 314 ? -8.969 3.102 14.695 1 88.94 314 PRO A C 1
ATOM 2520 O O . PRO A 1 314 ? -9.625 3.842 15.438 1 88.94 314 PRO A O 1
ATOM 2523 N N . VAL A 1 315 ? -9.305 2.812 13.477 1 88.56 315 VAL A N 1
ATOM 2524 C CA . VAL A 1 315 ? -10.531 3.328 12.891 1 88.56 315 VAL A CA 1
ATOM 2525 C C . VAL A 1 315 ? -11.344 2.18 12.297 1 88.56 315 VAL A C 1
ATOM 2527 O O . VAL A 1 315 ? -10.797 1.33 11.586 1 88.56 315 VAL A O 1
ATOM 2530 N N . ILE A 1 316 ? -12.523 2.104 12.633 1 81.44 316 ILE A N 1
ATOM 2531 C CA . ILE A 1 316 ? -13.43 1.123 12.039 1 81.44 316 ILE A CA 1
ATOM 2532 C C . ILE A 1 316 ? -14.281 1.792 10.969 1 81.44 316 ILE A C 1
ATOM 2534 O O . ILE A 1 316 ? -15.086 2.68 11.266 1 81.44 316 ILE A O 1
ATOM 2538 N N . VAL A 1 317 ? -13.953 1.484 9.805 1 82 317 VAL A N 1
ATOM 2539 C CA . VAL A 1 317 ? -14.719 2.055 8.703 1 82 317 VAL A CA 1
ATOM 2540 C C . VAL A 1 317 ? -15.805 1.075 8.266 1 82 317 VAL A C 1
ATOM 2542 O O . VAL A 1 317 ? -15.523 -0.099 8.016 1 82 317 VAL A O 1
ATOM 2545 N N . ASP A 1 318 ? -16.984 1.525 8.281 1 80.12 318 ASP A N 1
ATOM 2546 C CA . ASP A 1 318 ? -18.109 0.735 7.801 1 80.12 318 ASP A CA 1
ATOM 2547 C C . ASP A 1 318 ? -18.281 0.878 6.289 1 80.12 318 ASP A C 1
ATOM 2549 O O . ASP A 1 318 ? -19.062 1.709 5.82 1 80.12 318 ASP A O 1
ATOM 2553 N N . LEU A 1 319 ? -17.703 -0.042 5.668 1 77.12 319 LEU A N 1
ATOM 2554 C CA . LEU A 1 319 ? -17.703 0.034 4.211 1 77.12 319 LEU A CA 1
ATOM 2555 C C . LEU A 1 319 ? -19.109 -0.19 3.654 1 77.12 319 LEU A C 1
ATOM 2557 O O . LEU A 1 319 ? -19.469 0.389 2.627 1 77.12 319 LEU A O 1
ATOM 2561 N N . LEU A 1 320 ? -19.828 -0.989 4.289 1 75.81 320 LEU A N 1
ATOM 2562 C CA . LEU A 1 320 ? -21.188 -1.268 3.828 1 75.81 320 LEU A CA 1
ATOM 2563 C C . LEU A 1 320 ? -22.047 -0.015 3.902 1 75.81 320 LEU A C 1
ATOM 2565 O O . LEU A 1 320 ? -22.781 0.298 2.959 1 75.81 320 LEU A O 1
ATOM 2569 N N . SER A 1 321 ? -21.922 0.646 5.023 1 77.38 321 SER A N 1
ATOM 2570 C CA . SER A 1 321 ? -22.656 1.892 5.176 1 77.38 321 SER A CA 1
ATOM 2571 C C . SER A 1 321 ? -22.203 2.936 4.16 1 77.38 321 SER A C 1
ATOM 2573 O O . SER A 1 321 ? -23.016 3.701 3.639 1 77.38 321 SER A O 1
ATOM 2575 N N . MET A 1 322 ? -20.984 2.945 3.934 1 79.44 322 MET A N 1
ATOM 2576 C CA . MET A 1 322 ? -20.438 3.873 2.951 1 79.44 322 MET A CA 1
ATOM 2577 C C . MET A 1 322 ? -20.984 3.576 1.558 1 79.44 322 MET A C 1
ATOM 2579 O O . MET A 1 322 ? -21.328 4.496 0.811 1 79.44 322 MET A O 1
ATOM 2583 N N . GLN A 1 323 ? -21.031 2.35 1.283 1 75 323 GLN A N 1
ATOM 2584 C CA . GLN A 1 323 ? -21.531 1.928 -0.02 1 75 323 GLN A CA 1
ATOM 2585 C C . GLN A 1 323 ? -22.984 2.348 -0.212 1 75 323 GLN A C 1
ATOM 2587 O O . GLN A 1 323 ? -23.375 2.797 -1.293 1 75 323 GLN A O 1
ATOM 2592 N N . GLN A 1 324 ? -23.688 2.26 0.798 1 74.75 324 GLN A N 1
ATOM 2593 C CA . GLN A 1 324 ? -25.125 2.555 0.732 1 74.75 324 GLN A CA 1
ATOM 2594 C C . GLN A 1 324 ? -25.359 4.055 0.583 1 74.75 324 GLN A C 1
ATOM 2596 O O . GLN A 1 324 ? -26.297 4.469 -0.114 1 74.75 324 GLN A O 1
ATOM 2601 N N . LYS A 1 325 ? -24.453 4.766 1.138 1 75 325 LYS A N 1
ATOM 2602 C CA . LYS A 1 325 ? -24.672 6.207 1.182 1 75 325 LYS A CA 1
ATOM 2603 C C . LYS A 1 325 ? -23.844 6.926 0.117 1 75 325 LYS A C 1
ATOM 2605 O O . LYS A 1 325 ? -24 8.133 -0.088 1 75 325 LYS A O 1
ATOM 2610 N N . ARG A 1 326 ? -23.125 6.172 -0.497 1 71.25 326 ARG A N 1
ATOM 2611 C CA . ARG A 1 326 ? -22.125 6.777 -1.379 1 71.25 326 ARG A CA 1
ATOM 2612 C C . ARG A 1 326 ? -22.797 7.531 -2.523 1 71.25 326 ARG A C 1
ATOM 2614 O O . ARG A 1 326 ? -22.438 8.672 -2.82 1 71.25 326 ARG A O 1
ATOM 2621 N N . GLN A 1 327 ? -23.734 6.777 -3.08 1 69.44 327 GLN A N 1
ATOM 2622 C CA . GLN A 1 327 ? -24.406 7.422 -4.207 1 69.44 327 GLN A CA 1
ATOM 2623 C C . GLN A 1 327 ? -25.062 8.734 -3.781 1 69.44 327 GLN A C 1
ATOM 2625 O O . GLN A 1 327 ? -24.984 9.727 -4.504 1 69.44 327 GLN A O 1
ATOM 2630 N N . TYR A 1 328 ? -25.562 8.727 -2.67 1 69.81 328 TYR A N 1
ATOM 2631 C CA . TYR A 1 328 ? -26.203 9.93 -2.146 1 69.81 328 TYR A CA 1
ATOM 2632 C C . TYR A 1 328 ? -25.188 11.039 -1.943 1 69.81 328 TYR A C 1
ATOM 2634 O O . TYR A 1 328 ? -25.422 12.188 -2.32 1 69.81 328 TYR A O 1
ATOM 2642 N N . LYS A 1 329 ? -24.094 10.75 -1.426 1 70.25 329 LYS A N 1
ATOM 2643 C CA . LYS A 1 329 ? -23.062 11.742 -1.132 1 70.25 329 LYS A CA 1
ATOM 2644 C C . LYS A 1 329 ? -22.453 12.305 -2.416 1 70.25 329 LYS A C 1
ATOM 2646 O O . LYS A 1 329 ? -22.188 13.508 -2.51 1 70.25 329 LYS A O 1
ATOM 2651 N N . ILE A 1 330 ? -22.359 11.414 -3.324 1 65.56 330 ILE A N 1
ATOM 2652 C CA . ILE A 1 330 ? -21.859 11.859 -4.621 1 65.56 330 ILE A CA 1
ATOM 2653 C C . ILE A 1 330 ? -22.828 12.852 -5.242 1 65.56 330 ILE A C 1
ATOM 2655 O O . ILE A 1 330 ? -22.422 13.906 -5.742 1 65.56 330 ILE A O 1
ATOM 2659 N N . ASN A 1 331 ? -24.016 12.523 -5.105 1 68.56 331 ASN A N 1
ATOM 2660 C CA . ASN A 1 331 ? -25.062 13.398 -5.648 1 68.56 331 ASN A CA 1
ATOM 2661 C C . ASN A 1 331 ? -25.109 14.734 -4.922 1 68.56 331 ASN A C 1
ATOM 2663 O O . ASN A 1 331 ? -25.25 15.789 -5.551 1 68.56 331 ASN A O 1
ATOM 2667 N N . GLU A 1 332 ? -24.891 14.672 -3.678 1 70 332 GLU A N 1
ATOM 2668 C CA . GLU A 1 332 ? -24.891 15.891 -2.871 1 70 332 GLU A CA 1
ATOM 2669 C C . GLU A 1 332 ? -23.719 16.797 -3.227 1 70 332 GLU A C 1
ATOM 2671 O O . GLU A 1 332 ? -23.875 18 -3.365 1 70 332 GLU A O 1
ATOM 2676 N N . ASN A 1 333 ? -22.641 16.203 -3.361 1 67.31 333 ASN A N 1
ATOM 2677 C CA . ASN A 1 333 ? -21.438 16.953 -3.717 1 67.31 333 ASN A CA 1
ATOM 2678 C C . ASN A 1 333 ? -21.578 17.609 -5.09 1 67.31 333 ASN A C 1
ATOM 2680 O O . ASN A 1 333 ? -21.156 18.75 -5.281 1 67.31 333 ASN A O 1
ATOM 2684 N N . LEU A 1 334 ? -22.125 16.812 -5.918 1 64.81 334 LEU A N 1
ATOM 2685 C CA . LEU A 1 334 ? -22.359 17.328 -7.262 1 64.81 334 LEU A CA 1
ATOM 2686 C C . LEU A 1 334 ? -23.281 18.547 -7.227 1 64.81 334 LEU A C 1
ATOM 2688 O O . LEU A 1 334 ? -23.016 19.547 -7.906 1 64.81 334 LEU A O 1
ATOM 2692 N N . ARG A 1 335 ? -24.219 18.484 -6.512 1 66.69 335 ARG A N 1
ATOM 2693 C CA . ARG A 1 335 ? -25.172 19.594 -6.363 1 66.69 335 ARG A CA 1
ATOM 2694 C C . ARG A 1 335 ? -24.484 20.828 -5.797 1 66.69 335 ARG A C 1
ATOM 2696 O O . ARG A 1 335 ? -24.672 21.938 -6.305 1 66.69 335 ARG A O 1
ATOM 2703 N N . ARG A 1 336 ? -23.672 20.719 -4.816 1 67.56 336 ARG A N 1
ATOM 2704 C CA . ARG A 1 336 ? -22.969 21.812 -4.168 1 67.56 336 ARG A CA 1
ATOM 2705 C C . ARG A 1 336 ? -21.969 22.469 -5.125 1 67.56 336 ARG A C 1
ATOM 2707 O O . ARG A 1 336 ? -21.875 23.688 -5.18 1 67.56 336 ARG A O 1
ATOM 2714 N N . GLN A 1 337 ? -21.297 21.625 -5.77 1 65.31 337 GLN A N 1
ATOM 2715 C CA . GLN A 1 337 ? -20.328 22.125 -6.727 1 65.31 337 GLN A CA 1
ATOM 2716 C C . GLN A 1 337 ? -21 22.891 -7.859 1 65.31 337 GLN A C 1
ATOM 2718 O O . GLN A 1 337 ? -20.531 23.953 -8.273 1 65.31 337 GLN A O 1
ATOM 2723 N N . ASN A 1 338 ? -22.047 22.359 -8.305 1 63.75 338 ASN A N 1
ATOM 2724 C CA . ASN A 1 338 ? -22.781 23 -9.391 1 63.75 338 ASN A CA 1
ATOM 2725 C C . ASN A 1 338 ? -23.438 24.297 -8.93 1 63.75 338 ASN A C 1
ATOM 2727 O O . ASN A 1 338 ? -23.625 25.219 -9.727 1 63.75 338 ASN A O 1
ATOM 2731 N N . ALA A 1 339 ? -23.672 24.375 -7.707 1 63.38 339 ALA A N 1
ATOM 2732 C CA . ALA A 1 339 ? -24.281 25.562 -7.152 1 63.38 339 ALA A CA 1
ATOM 2733 C C . ALA A 1 339 ? -23.297 26.719 -7.098 1 63.38 339 ALA A C 1
ATOM 2735 O O . ALA A 1 339 ? -23.688 27.891 -7.16 1 63.38 339 ALA A O 1
ATOM 2736 N N . LYS A 1 340 ? -21.984 26.469 -6.816 1 57.28 340 LYS A N 1
ATOM 2737 C CA . LYS A 1 340 ? -20.953 27.484 -6.684 1 57.28 340 LYS A CA 1
ATOM 2738 C C . LYS A 1 340 ? -20.453 27.953 -8.055 1 57.28 340 LYS A C 1
ATOM 2740 O O . LYS A 1 340 ? -19.703 28.922 -8.148 1 57.28 340 LYS A O 1
ATOM 2745 N N . ARG A 1 341 ? -20.656 27.172 -8.852 1 53.12 341 ARG A N 1
ATOM 2746 C CA . ARG A 1 341 ? -20.188 27.547 -10.188 1 53.12 341 ARG A CA 1
ATOM 2747 C C . ARG A 1 341 ? -20.875 28.812 -10.672 1 53.12 341 ARG A C 1
ATOM 2749 O O . ARG A 1 341 ? -22.062 29.031 -10.391 1 53.12 341 ARG A O 1
ATOM 2756 N N . LYS A 1 342 ? -19.953 30.062 -10.664 1 51.69 342 LYS A N 1
ATOM 2757 C CA . LYS A 1 342 ? -20.391 31.422 -10.938 1 51.69 342 LYS A CA 1
ATOM 2758 C C . LYS A 1 342 ? -20.688 31.609 -12.422 1 51.69 342 LYS A C 1
ATOM 2760 O O . LYS A 1 342 ? -20.031 31.031 -13.281 1 51.69 342 LYS A O 1
ATOM 2765 N N . GLU A 1 343 ? -21.734 32.406 -12.492 1 45.75 343 GLU A N 1
ATOM 2766 C CA . GLU A 1 343 ? -21.922 33.188 -13.711 1 45.75 343 GLU A CA 1
ATOM 2767 C C . GLU A 1 343 ? -21.031 34.438 -13.703 1 45.75 343 GLU A C 1
ATOM 2769 O O . GLU A 1 343 ? -20.703 34.969 -12.641 1 45.75 343 GLU A O 1
ATOM 2774 N N . PHE A 1 344 ? -20 34.781 -14.508 1 44.06 344 PHE A N 1
ATOM 2775 C CA . PHE A 1 344 ? -18.984 35.781 -14.648 1 44.06 344 PHE A CA 1
ATOM 2776 C C . PHE A 1 344 ? -19.516 37.156 -14.211 1 44.06 344 PHE A C 1
ATOM 2778 O O . PHE A 1 344 ? -20.531 37.625 -14.75 1 44.06 344 PHE A O 1
ATOM 2785 N N . ASP A 1 345 ? -19.438 37.531 -12.773 1 44.97 345 ASP A N 1
ATOM 2786 C CA . ASP A 1 345 ? -19.797 38.938 -12.586 1 44.97 345 ASP A CA 1
ATOM 2787 C C . ASP A 1 345 ? -18.547 39.812 -12.406 1 44.97 345 ASP A C 1
ATOM 2789 O O . ASP A 1 345 ? -17.844 39.688 -11.406 1 44.97 345 ASP A O 1
ATOM 2793 N N . TYR A 1 346 ? -17.781 40.344 -13.297 1 45.97 346 TYR A N 1
ATOM 2794 C CA . TYR A 1 346 ? -16.641 41.25 -13.281 1 45.97 346 TYR A CA 1
ATOM 2795 C C . TYR A 1 346 ? -17.016 42.594 -12.688 1 45.97 346 TYR A C 1
ATOM 2797 O O . TYR A 1 346 ? -18.078 43.156 -12.992 1 45.97 346 TYR A O 1
ATOM 2805 N N . ARG A 1 347 ? -16.312 42.969 -11.391 1 50.41 347 ARG A N 1
ATOM 2806 C CA . ARG A 1 347 ? -16.531 44.344 -10.93 1 50.41 347 ARG A CA 1
ATOM 2807 C C . ARG A 1 347 ? -15.297 45.188 -11.164 1 50.41 347 ARG A C 1
ATOM 2809 O O . ARG A 1 347 ? -14.164 44.719 -11 1 50.41 347 ARG A O 1
ATOM 2816 N N . ILE A 1 348 ? -15.305 46.625 -11.438 1 52.97 348 ILE A N 1
ATOM 2817 C CA . ILE A 1 348 ? -14.297 47.625 -11.703 1 52.97 348 ILE A CA 1
ATOM 2818 C C . ILE A 1 348 ? -13.625 48.062 -10.398 1 52.97 348 ILE A C 1
ATOM 2820 O O . ILE A 1 348 ? -14.305 48.312 -9.398 1 52.97 348 ILE A O 1
ATOM 2824 N N . GLY A 1 349 ? -12.023 48.156 -10.148 1 57.56 349 GLY A N 1
ATOM 2825 C CA . GLY A 1 349 ? -11.203 48.625 -9.047 1 57.56 349 GLY A CA 1
ATOM 2826 C C . GLY A 1 349 ? -10.625 47.5 -8.211 1 57.56 349 GLY A C 1
ATOM 2827 O O . GLY A 1 349 ? -9.789 47.719 -7.336 1 57.56 349 GLY A O 1
ATOM 2828 N N . GLY A 1 350 ? -11.109 46.406 -8.195 1 52.5 350 GLY A N 1
ATOM 2829 C CA . GLY A 1 350 ? -10.641 45.281 -7.367 1 52.5 350 GLY A CA 1
ATOM 2830 C C . GLY A 1 350 ? -9.258 44.812 -7.754 1 52.5 350 GLY A C 1
ATOM 2831 O O . GLY A 1 350 ? -8.836 44.969 -8.898 1 52.5 350 GLY A O 1
ATOM 2832 N N . GLU A 1 351 ? -8.367 44.625 -6.758 1 52.09 351 GLU A N 1
ATOM 2833 C CA . GLU A 1 351 ? -7.047 44.062 -6.992 1 52.09 351 GLU A CA 1
ATOM 2834 C C . GLU A 1 351 ? -7.152 42.625 -7.492 1 52.09 351 GLU A C 1
ATOM 2836 O O . GLU A 1 351 ? -7.922 41.812 -6.949 1 52.09 351 GLU A O 1
ATOM 2841 N N . VAL A 1 352 ? -6.898 42.531 -8.664 1 48.94 352 VAL A N 1
ATOM 2842 C CA . VAL A 1 352 ? -7.039 41.188 -9.25 1 48.94 352 VAL A CA 1
ATOM 2843 C C . VAL A 1 352 ? -5.656 40.594 -9.539 1 48.94 352 VAL A C 1
ATOM 2845 O O . VAL A 1 352 ? -4.73 41.344 -9.898 1 48.94 352 VAL A O 1
ATOM 2848 N N . LEU A 1 353 ? -5.32 39.531 -9.039 1 52.44 353 LEU A N 1
ATOM 2849 C CA . LEU A 1 353 ? -4.176 38.781 -9.539 1 52.44 353 LEU A CA 1
ATOM 2850 C C . LEU A 1 353 ? -4.438 38.25 -10.945 1 52.44 353 LEU A C 1
ATOM 2852 O O . LEU A 1 353 ? -5.539 37.781 -11.242 1 52.44 353 LEU A O 1
ATOM 2856 N N . ILE A 1 354 ? -3.67 38.781 -11.891 1 52.31 354 ILE A N 1
ATOM 2857 C CA . ILE A 1 354 ? -3.838 38.375 -13.281 1 52.31 354 ILE A CA 1
ATOM 2858 C C . ILE A 1 354 ? -3.242 36.969 -13.492 1 52.31 354 ILE A C 1
ATOM 2860 O O . ILE A 1 354 ? -2.105 36.719 -13.086 1 52.31 354 ILE A O 1
ATOM 2864 N N . LYS A 1 355 ? -4.145 36.156 -13.828 1 53.38 355 LYS A N 1
ATOM 2865 C CA . LYS A 1 355 ? -3.715 34.781 -14.156 1 53.38 355 LYS A CA 1
ATOM 2866 C C . LYS A 1 355 ? -2.615 34.812 -15.211 1 53.38 355 LYS A C 1
ATOM 2868 O O . LYS A 1 355 ? -2.711 35.531 -16.203 1 53.38 355 LYS A O 1
ATOM 2873 N N . ASN A 1 356 ? -1.56 34.312 -14.891 1 50.75 356 ASN A N 1
ATOM 2874 C CA . ASN A 1 356 ? -0.517 34.125 -15.891 1 50.75 356 ASN A CA 1
ATOM 2875 C C . ASN A 1 356 ? -0.934 33.094 -16.953 1 50.75 356 ASN A C 1
ATOM 2877 O O . ASN A 1 356 ? -0.88 31.906 -16.734 1 50.75 356 ASN A O 1
ATOM 2881 N N . THR A 1 357 ? -1.596 33.5 -18 1 52.69 357 THR A N 1
ATOM 2882 C CA . THR A 1 357 ? -2.111 32.625 -19.062 1 52.69 357 THR A CA 1
ATOM 2883 C C . THR A 1 357 ? -0.969 32.031 -19.875 1 52.69 357 THR A C 1
ATOM 2885 O O . THR A 1 357 ? -1.147 31.016 -20.531 1 52.69 357 THR A O 1
ATOM 2888 N N . ASP A 1 358 ? 0.131 32.688 -20.016 1 51.94 358 ASP A N 1
ATOM 2889 C CA . ASP A 1 358 ? 1.218 32.25 -20.891 1 51.94 358 ASP A CA 1
ATOM 2890 C C . ASP A 1 358 ? 2.307 31.531 -20.109 1 51.94 358 ASP A C 1
ATOM 2892 O O . ASP A 1 358 ? 3.393 31.266 -20.625 1 51.94 358 ASP A O 1
ATOM 2896 N N . GLY A 1 359 ? 1.963 31.281 -18.875 1 50.81 359 GLY A N 1
ATOM 2897 C CA . GLY A 1 359 ? 3.076 30.766 -18.094 1 50.81 359 GLY A CA 1
ATOM 2898 C C . GLY A 1 359 ? 3.135 29.25 -18.062 1 50.81 359 GLY A C 1
ATOM 2899 O O . GLY A 1 359 ? 2.215 28.578 -18.531 1 50.81 359 GLY A O 1
ATOM 2900 N N . ARG A 1 360 ? 4.195 28.812 -17.828 1 54.78 360 ARG A N 1
ATOM 2901 C CA . ARG A 1 360 ? 4.453 27.391 -17.609 1 54.78 360 ARG A CA 1
ATOM 2902 C C . ARG A 1 360 ? 3.697 26.875 -16.391 1 54.78 360 ARG A C 1
ATOM 2904 O O . ARG A 1 360 ? 3.355 27.641 -15.492 1 54.78 360 ARG A O 1
ATOM 2911 N N . LYS A 1 361 ? 3.264 25.656 -16.453 1 52.31 361 LYS A N 1
ATOM 2912 C CA . LYS A 1 361 ? 2.488 24.969 -15.414 1 52.31 361 LYS A CA 1
ATOM 2913 C C . LYS A 1 361 ? 3.039 25.266 -14.023 1 52.31 361 LYS A C 1
ATOM 2915 O O . LYS A 1 361 ? 2.291 25.266 -13.047 1 52.31 361 LYS A O 1
ATOM 2920 N N . LEU A 1 362 ? 4.285 25.562 -13.883 1 56.31 362 LEU A N 1
ATOM 2921 C CA . LEU A 1 362 ? 4.879 25.734 -12.562 1 56.31 362 LEU A CA 1
ATOM 2922 C C . LEU A 1 362 ? 5.133 27.203 -12.273 1 56.31 362 LEU A C 1
ATOM 2924 O O . LEU A 1 362 ? 5.711 27.547 -11.242 1 56.31 362 LEU A O 1
ATOM 2928 N N . ASP A 1 363 ? 4.812 28.016 -13.188 1 56.75 363 ASP A N 1
ATOM 2929 C CA . ASP A 1 363 ? 4.918 29.453 -12.938 1 56.75 363 ASP A CA 1
ATOM 2930 C C . ASP A 1 363 ? 3.865 29.922 -11.938 1 56.75 363 ASP A C 1
ATOM 2932 O O . ASP A 1 363 ? 2.805 29.297 -11.812 1 56.75 363 ASP A O 1
ATOM 2936 N N . PRO A 1 364 ? 4.266 30.969 -11.25 1 56.06 364 PRO A N 1
ATOM 2937 C CA . PRO A 1 364 ? 3.18 31.5 -10.422 1 56.06 364 PRO A CA 1
ATOM 2938 C C . PRO A 1 364 ? 1.923 31.828 -11.227 1 56.06 364 PRO A C 1
ATOM 2940 O O . PRO A 1 364 ? 2.016 32.344 -12.336 1 56.06 364 PRO A O 1
ATOM 2943 N N . LYS A 1 365 ? 0.896 31.219 -10.859 1 54.66 365 LYS A N 1
ATOM 2944 C CA . LYS A 1 365 ? -0.345 31.406 -11.602 1 54.66 365 LYS A CA 1
ATOM 2945 C C . LYS A 1 365 ? -0.751 32.875 -11.633 1 54.66 365 LYS A C 1
ATOM 2947 O O . LYS A 1 365 ? -1.426 33.312 -12.57 1 54.66 365 LYS A O 1
ATOM 2952 N N . TYR A 1 366 ? -0.374 33.531 -10.625 1 55.34 366 TYR A N 1
ATOM 2953 C CA . TYR A 1 366 ? -0.792 34.938 -10.578 1 55.34 366 TYR A CA 1
ATOM 2954 C C . TYR A 1 366 ? 0.409 35.875 -10.406 1 55.34 366 TYR A C 1
ATOM 2956 O O . TYR A 1 366 ? 1.41 35.469 -9.797 1 55.34 366 TYR A O 1
ATOM 2964 N N . ARG A 1 367 ? 0.6 36.75 -11.281 1 51.06 367 ARG A N 1
ATOM 2965 C CA . ARG A 1 367 ? 1.561 37.844 -11.133 1 51.06 367 ARG A CA 1
ATOM 2966 C C . ARG A 1 367 ? 1.041 38.906 -10.172 1 51.06 367 ARG A C 1
ATOM 2968 O O . ARG A 1 367 ? -0.164 39 -9.93 1 51.06 367 ARG A O 1
ATOM 2975 N N . VAL A 1 368 ? 1.91 39.812 -9.68 1 49.5 368 VAL A N 1
ATOM 2976 C CA . VAL A 1 368 ? 1.699 40.906 -8.719 1 49.5 368 VAL A CA 1
ATOM 2977 C C . VAL A 1 368 ? 0.444 41.688 -9.086 1 49.5 368 VAL A C 1
ATOM 2979 O O . VAL A 1 368 ? 0.037 41.688 -10.25 1 49.5 368 VAL A O 1
ATOM 2982 N N . GLU A 1 369 ? -0.169 42.438 -8.195 1 50.81 369 GLU A N 1
ATOM 2983 C CA . GLU A 1 369 ? -1.411 43.156 -7.91 1 50.81 369 GLU A CA 1
ATOM 2984 C C . GLU A 1 369 ? -1.74 44.156 -9.016 1 50.81 369 GLU A C 1
ATOM 2986 O O . GLU A 1 369 ? -0.917 45.031 -9.352 1 50.81 369 GLU A O 1
ATOM 2991 N N . TRP A 1 370 ? -2.621 43.594 -10.039 1 55.72 370 TRP A N 1
ATOM 2992 C CA . TRP A 1 370 ? -3.145 44.625 -10.906 1 55.72 370 TRP A CA 1
ATOM 2993 C C . TRP A 1 370 ? -4.535 45.062 -10.461 1 55.72 370 TRP A C 1
ATOM 2995 O O . TRP A 1 370 ? -5.254 44.312 -9.812 1 55.72 370 TRP A O 1
ATOM 3005 N N . ARG A 1 371 ? -4.914 46.25 -10.531 1 53.22 371 ARG A N 1
ATOM 3006 C CA . ARG A 1 371 ? -6.199 46.844 -10.195 1 53.22 371 ARG A CA 1
ATOM 3007 C C . ARG A 1 371 ? -7.125 46.875 -11.406 1 53.22 371 ARG A C 1
ATOM 3009 O O . ARG A 1 371 ? -6.699 47.188 -12.516 1 53.22 371 ARG A O 1
ATOM 3016 N N . ILE A 1 372 ? -8.336 46.219 -11.438 1 52.78 372 ILE A N 1
ATOM 3017 C CA . ILE A 1 372 ? -9.328 46.25 -12.508 1 52.78 372 ILE A CA 1
ATOM 3018 C C . ILE A 1 372 ? -9.672 47.688 -12.859 1 52.78 372 ILE A C 1
ATOM 3020 O O . ILE A 1 372 ? -10.156 48.469 -12.016 1 52.78 372 ILE A O 1
ATOM 3024 N N . LYS A 1 373 ? -9.336 48.094 -14.07 1 59.47 373 LYS A N 1
ATOM 3025 C CA . LYS A 1 373 ? -9.719 49.438 -14.508 1 59.47 373 LYS A CA 1
ATOM 3026 C C . LYS A 1 373 ? -11.086 49.406 -15.203 1 59.47 373 LYS A C 1
ATOM 3028 O O . LYS A 1 373 ? -11.898 50.312 -15.016 1 59.47 373 LYS A O 1
ATOM 3033 N N . TRP A 1 374 ? -11.453 48.5 -16.234 1 58.78 374 TRP A N 1
ATOM 3034 C CA . TRP A 1 374 ? -12.719 48.438 -16.969 1 58.78 374 TRP A CA 1
ATOM 3035 C C . TRP A 1 374 ? -13.133 47 -17.234 1 58.78 374 TRP A C 1
ATOM 3037 O O . TRP A 1 374 ? -12.289 46.125 -17.328 1 58.78 374 TRP A O 1
ATOM 3047 N N . ILE A 1 375 ? -14.406 46.562 -17.062 1 53 375 ILE A N 1
ATOM 3048 C CA . ILE A 1 375 ? -14.984 45.281 -17.406 1 53 375 ILE A CA 1
ATOM 3049 C C . ILE A 1 375 ? -15.602 45.344 -18.797 1 53 375 ILE A C 1
ATOM 3051 O O . ILE A 1 375 ? -16.438 46.188 -19.078 1 53 375 ILE A O 1
ATOM 3055 N N . VAL A 1 376 ? -14.984 44.656 -19.859 1 47.91 376 VAL A N 1
ATOM 3056 C CA . VAL A 1 376 ? -15.625 44.625 -21.172 1 47.91 376 VAL A CA 1
ATOM 3057 C C . VAL A 1 376 ? -16.641 43.469 -21.203 1 47.91 376 VAL A C 1
ATOM 3059 O O . VAL A 1 376 ? -16.359 42.375 -20.703 1 47.91 376 VAL A O 1
ATOM 3062 N N . MET B 1 1 ? 35.406 -23.641 -26.5 1 20.3 1 MET B N 1
ATOM 3063 C CA . MET B 1 1 ? 34.344 -24.172 -25.641 1 20.3 1 MET B CA 1
ATOM 3064 C C . MET B 1 1 ? 33.188 -23.188 -25.547 1 20.3 1 MET B C 1
ATOM 3066 O O . MET B 1 1 ? 33.312 -22.094 -25.016 1 20.3 1 MET B O 1
ATOM 3070 N N . GLU B 1 2 ? 32.312 -23.188 -26.547 1 21.12 2 GLU B N 1
ATOM 3071 C CA . GLU B 1 2 ? 31.188 -22.328 -26.906 1 21.12 2 GLU B CA 1
ATOM 3072 C C . GLU B 1 2 ? 30.141 -22.312 -25.797 1 21.12 2 GLU B C 1
ATOM 3074 O O . GLU B 1 2 ? 29.625 -23.359 -25.406 1 21.12 2 GLU B O 1
ATOM 3079 N N . GLU B 1 3 ? 30.344 -21.516 -24.812 1 24.27 3 GLU B N 1
ATOM 3080 C CA . GLU B 1 3 ? 29.578 -21.328 -23.594 1 24.27 3 GLU B CA 1
ATOM 3081 C C . GLU B 1 3 ? 28.078 -21.25 -23.891 1 24.27 3 GLU B C 1
ATOM 3083 O O . GLU B 1 3 ? 27.641 -20.391 -24.672 1 24.27 3 GLU B O 1
ATOM 3088 N N . SER B 1 4 ? 27.531 -22.406 -24.141 1 24.41 4 SER B N 1
ATOM 3089 C CA . SER B 1 4 ? 26.125 -22.688 -24.344 1 24.41 4 SER B CA 1
ATOM 3090 C C . SER B 1 4 ? 25.25 -21.859 -23.406 1 24.41 4 SER B C 1
ATOM 3092 O O . SER B 1 4 ? 25.234 -22.078 -22.203 1 24.41 4 SER B O 1
ATOM 3094 N N . PHE B 1 5 ? 25.406 -20.609 -23.578 1 28.62 5 PHE B N 1
ATOM 3095 C CA . PHE B 1 5 ? 24.453 -19.672 -22.984 1 28.62 5 PHE B CA 1
ATOM 3096 C C . PHE B 1 5 ? 23.016 -20.156 -23.203 1 28.62 5 PHE B C 1
ATOM 3098 O O . PHE B 1 5 ? 22.516 -20.156 -24.328 1 28.62 5 PHE B O 1
ATOM 3105 N N . LEU B 1 6 ? 22.75 -21.266 -22.609 1 29.19 6 LEU B N 1
ATOM 3106 C CA . LEU B 1 6 ? 21.391 -21.766 -22.703 1 29.19 6 LEU B CA 1
ATOM 3107 C C . LEU B 1 6 ? 20.391 -20.609 -22.703 1 29.19 6 LEU B C 1
ATOM 3109 O O . LEU B 1 6 ? 20.469 -19.719 -21.859 1 29.19 6 LEU B O 1
ATOM 3113 N N . ASN B 1 7 ? 20.141 -20.109 -23.828 1 28.5 7 ASN B N 1
ATOM 3114 C CA . ASN B 1 7 ? 19.016 -19.25 -24.156 1 28.5 7 ASN B CA 1
ATOM 3115 C C . ASN B 1 7 ? 17.781 -19.594 -23.312 1 28.5 7 ASN B C 1
ATOM 3117 O O . ASN B 1 7 ? 17.109 -20.594 -23.562 1 28.5 7 ASN B O 1
ATOM 3121 N N . HIS B 1 8 ? 18 -19.594 -22.031 1 32.16 8 HIS B N 1
ATOM 3122 C CA . HIS B 1 8 ? 16.75 -19.812 -21.328 1 32.16 8 HIS B CA 1
ATOM 3123 C C . HIS B 1 8 ? 15.609 -19 -21.922 1 32.16 8 HIS B C 1
ATOM 3125 O O . HIS B 1 8 ? 15.805 -17.844 -22.297 1 32.16 8 HIS B O 1
ATOM 3131 N N . PRO B 1 9 ? 14.781 -19.656 -22.625 1 33.31 9 PRO B N 1
ATOM 3132 C CA . PRO B 1 9 ? 13.625 -18.953 -23.188 1 33.31 9 PRO B CA 1
ATOM 3133 C C . PRO B 1 9 ? 13.117 -17.828 -22.281 1 33.31 9 PRO B C 1
ATOM 3135 O O . PRO B 1 9 ? 13.266 -17.906 -21.062 1 33.31 9 PRO B O 1
ATOM 3138 N N . PRO B 1 10 ? 13.148 -16.672 -22.766 1 36.47 10 PRO B N 1
ATOM 3139 C CA . PRO B 1 10 ? 12.555 -15.555 -22.031 1 36.47 10 PRO B CA 1
ATOM 3140 C C . PRO B 1 10 ? 11.453 -16 -21.078 1 36.47 10 PRO B C 1
ATOM 3142 O O . PRO B 1 10 ? 10.672 -16.891 -21.406 1 36.47 10 PRO B O 1
ATOM 3145 N N . LEU B 1 11 ? 11.695 -16.031 -19.812 1 40.62 11 LEU B N 1
ATOM 3146 C CA . LEU B 1 11 ? 10.797 -16.328 -18.688 1 40.62 11 LEU B CA 1
ATOM 3147 C C . LEU B 1 11 ? 9.352 -15.984 -19.047 1 40.62 11 LEU B C 1
ATOM 3149 O O . LEU B 1 11 ? 9.062 -14.852 -19.453 1 40.62 11 LEU B O 1
ATOM 3153 N N . GLN B 1 12 ? 8.555 -17 -19.562 1 46.41 12 GLN B N 1
ATOM 3154 C CA . GLN B 1 12 ? 7.227 -17.297 -20.094 1 46.41 12 GLN B CA 1
ATOM 3155 C C . GLN B 1 12 ? 6.145 -16.594 -19.281 1 46.41 12 GLN B C 1
ATOM 3157 O O . GLN B 1 12 ? 6.059 -16.766 -18.062 1 46.41 12 GLN B O 1
ATOM 3162 N N . THR B 1 13 ? 5.805 -15.312 -19.516 1 62.88 13 THR B N 1
ATOM 3163 C CA . THR B 1 13 ? 4.566 -14.711 -19.031 1 62.88 13 THR B CA 1
ATOM 3164 C C . THR B 1 13 ? 3.377 -15.625 -19.312 1 62.88 13 THR B C 1
ATOM 3166 O O . THR B 1 13 ? 3.186 -16.062 -20.453 1 62.88 13 THR B O 1
ATOM 3169 N N . MET B 1 14 ? 3.092 -16.516 -18.344 1 79.12 14 MET B N 1
ATOM 3170 C CA . MET B 1 14 ? 1.889 -17.328 -18.453 1 79.12 14 MET B CA 1
ATOM 3171 C C . MET B 1 14 ? 0.642 -16.516 -18.141 1 79.12 14 MET B C 1
ATOM 3173 O O . MET B 1 14 ? 0.615 -15.773 -17.156 1 79.12 14 MET B O 1
ATOM 3177 N N . PRO B 1 15 ? -0.203 -16.578 -19.125 1 88 15 PRO B N 1
ATOM 3178 C CA . PRO B 1 15 ? -1.457 -15.875 -18.844 1 88 15 PRO B CA 1
ATOM 3179 C C . PRO B 1 15 ? -2.139 -16.391 -17.578 1 88 15 PRO B C 1
ATOM 3181 O O . PRO B 1 15 ? -1.995 -17.578 -17.219 1 88 15 PRO B O 1
ATOM 3184 N N . ASN B 1 16 ? -2.771 -15.531 -16.938 1 93 16 ASN B N 1
ATOM 3185 C CA . ASN B 1 16 ? -3.51 -15.875 -15.727 1 93 16 ASN B CA 1
ATOM 3186 C C . ASN B 1 16 ? -4.602 -16.906 -16 1 93 16 ASN B C 1
ATOM 3188 O O . ASN B 1 16 ? -5.594 -16.594 -16.672 1 93 16 ASN B O 1
ATOM 3192 N N . PRO B 1 17 ? -4.469 -18.094 -15.508 1 95.38 17 PRO B N 1
ATOM 3193 C CA . PRO B 1 17 ? -5.449 -19.156 -15.797 1 95.38 17 PRO B CA 1
ATOM 3194 C C . PRO B 1 17 ? -6.656 -19.109 -14.859 1 95.38 17 PRO B C 1
ATOM 3196 O O . PRO B 1 17 ? -7.645 -19.812 -15.094 1 95.38 17 PRO B O 1
ATOM 3199 N N . ILE B 1 18 ? -6.617 -18.281 -13.891 1 96.06 18 ILE B N 1
ATOM 3200 C CA . ILE B 1 18 ? -7.648 -18.391 -12.867 1 96.06 18 ILE B CA 1
ATOM 3201 C C . ILE B 1 18 ? -8.672 -17.266 -13.055 1 96.06 18 ILE B C 1
ATOM 3203 O O . ILE B 1 18 ? -9.297 -16.828 -12.086 1 96.06 18 ILE B O 1
ATOM 3207 N N . THR B 1 19 ? -8.797 -16.797 -14.266 1 94.19 19 THR B N 1
ATOM 3208 C CA . THR B 1 19 ? -9.898 -15.891 -14.547 1 94.19 19 THR B CA 1
ATOM 3209 C C . THR B 1 19 ? -11.227 -16.641 -14.57 1 94.19 19 THR B C 1
ATOM 3211 O O . THR B 1 19 ? -11.281 -17.797 -14.977 1 94.19 19 THR B O 1
ATOM 3214 N N . MET B 1 20 ? -12.273 -15.992 -14.234 1 94.88 20 MET B N 1
ATOM 3215 C CA . MET B 1 20 ? -13.555 -16.672 -14.094 1 94.88 20 MET B CA 1
ATOM 3216 C C . MET B 1 20 ? -14.062 -17.156 -15.445 1 94.88 20 MET B C 1
ATOM 3218 O O . MET B 1 20 ? -14.594 -18.266 -15.555 1 94.88 20 MET B O 1
ATOM 3222 N N . PRO B 1 21 ? -13.828 -16.359 -16.5 1 93.56 21 PRO B N 1
ATOM 3223 C CA . PRO B 1 21 ? -14.234 -16.891 -17.797 1 93.56 21 PRO B CA 1
ATOM 3224 C C . PRO B 1 21 ? -13.5 -18.188 -18.172 1 93.56 21 PRO B C 1
ATOM 3226 O O . PRO B 1 21 ? -14.109 -19.125 -18.688 1 93.56 21 PRO B O 1
ATOM 3229 N N . ASN B 1 22 ? -12.258 -18.203 -17.922 1 95.44 22 ASN B N 1
ATOM 3230 C CA . ASN B 1 22 ? -11.469 -19.406 -18.234 1 95.44 22 ASN B CA 1
ATOM 3231 C C . ASN B 1 22 ? -11.891 -20.594 -17.375 1 95.44 22 ASN B C 1
ATOM 3233 O O . ASN B 1 22 ? -12.047 -21.703 -17.875 1 95.44 22 ASN B O 1
ATOM 3237 N N . ILE B 1 23 ? -12.094 -20.375 -16.078 1 97.38 23 ILE B N 1
ATOM 3238 C CA . ILE B 1 23 ? -12.516 -21.438 -15.148 1 97.38 23 ILE B CA 1
ATOM 3239 C C . ILE B 1 23 ? -13.891 -21.953 -15.562 1 97.38 23 ILE B C 1
ATOM 3241 O O . ILE B 1 23 ? -14.102 -23.172 -15.633 1 97.38 23 ILE B O 1
ATOM 3245 N N . GLN B 1 24 ? -14.766 -21.047 -15.836 1 97.31 24 GLN B N 1
ATOM 3246 C CA . GLN B 1 24 ? -16.109 -21.422 -16.234 1 97.31 24 GLN B CA 1
ATOM 3247 C C . GLN B 1 24 ? -16.094 -22.297 -17.484 1 97.31 24 GLN B C 1
ATOM 3249 O O . GLN B 1 24 ? -16.812 -23.297 -17.562 1 97.31 24 GLN B O 1
ATOM 3254 N N . GLN B 1 25 ? -15.32 -21.906 -18.438 1 96.88 25 GLN B N 1
ATOM 3255 C CA . GLN B 1 25 ? -15.211 -22.656 -19.688 1 96.88 25 GLN B CA 1
ATOM 3256 C C . GLN B 1 25 ? -14.734 -24.078 -19.422 1 96.88 25 GLN B C 1
ATOM 3258 O O . GLN B 1 25 ? -15.312 -25.047 -19.938 1 96.88 25 GLN B O 1
ATOM 3263 N N . HIS B 1 26 ? -13.719 -24.281 -18.594 1 97.62 26 HIS B N 1
ATOM 3264 C CA . HIS B 1 26 ? -13.188 -25.609 -18.297 1 97.62 26 HIS B CA 1
ATOM 3265 C C . HIS B 1 26 ? -14.188 -26.422 -17.484 1 97.62 26 HIS B C 1
ATOM 3267 O O . HIS B 1 26 ? -14.281 -27.641 -17.641 1 97.62 26 HIS B O 1
ATOM 3273 N N . GLN B 1 27 ? -14.938 -25.766 -16.594 1 97.56 27 GLN B N 1
ATOM 3274 C CA . GLN B 1 27 ? -15.945 -26.453 -15.805 1 97.56 27 GLN B CA 1
ATOM 3275 C C . GLN B 1 27 ? -17.078 -26.969 -16.688 1 97.56 27 GLN B C 1
ATOM 3277 O O . GLN B 1 27 ? -17.516 -28.125 -16.531 1 97.56 27 GLN B O 1
ATOM 3282 N N . THR B 1 28 ? -17.531 -26.172 -17.609 1 95.94 28 THR B N 1
ATOM 3283 C CA . THR B 1 28 ? -18.641 -26.547 -18.469 1 95.94 28 THR B CA 1
ATOM 3284 C C . THR B 1 28 ? -18.266 -27.688 -19.391 1 95.94 28 THR B C 1
ATOM 3286 O O . THR B 1 28 ? -19.109 -28.5 -19.797 1 95.94 28 THR B O 1
ATOM 3289 N N . GLN B 1 29 ? -17.016 -27.781 -19.688 1 96.69 29 GLN B N 1
ATOM 3290 C CA . GLN B 1 29 ? -16.531 -28.812 -20.578 1 96.69 29 GLN B CA 1
ATOM 3291 C C . GLN B 1 29 ? -16.281 -30.125 -19.812 1 96.69 29 GLN B C 1
ATOM 3293 O O . GLN B 1 29 ? -16.109 -31.172 -20.438 1 96.69 29 GLN B O 1
ATOM 3298 N N . ASP B 1 30 ? -16.297 -30.062 -18.5 1 96.62 30 ASP B N 1
ATOM 3299 C CA . ASP B 1 30 ? -16.078 -31.234 -17.656 1 96.62 30 ASP B CA 1
ATOM 3300 C C . ASP B 1 30 ? -17.406 -31.969 -17.391 1 96.62 30 ASP B C 1
ATOM 3302 O O . ASP B 1 30 ? -18.078 -31.688 -16.391 1 96.62 30 ASP B O 1
ATOM 3306 N N . GLN B 1 31 ? -17.672 -32.969 -18.141 1 94.75 31 GLN B N 1
ATOM 3307 C CA . GLN B 1 31 ? -18.953 -33.688 -18.078 1 94.75 31 GLN B CA 1
ATOM 3308 C C . GLN B 1 31 ? -19.141 -34.344 -16.719 1 94.75 31 GLN B C 1
ATOM 3310 O O . GLN B 1 31 ? -20.25 -34.375 -16.172 1 94.75 31 GLN B O 1
ATOM 3315 N N . LEU B 1 32 ? -18.109 -34.906 -16.266 1 94.12 32 LEU B N 1
ATOM 3316 C CA . LEU B 1 32 ? -18.188 -35.562 -14.969 1 94.12 32 LEU B CA 1
ATOM 3317 C C . LEU B 1 32 ? -18.547 -34.562 -13.867 1 94.12 32 LEU B C 1
ATOM 3319 O O . LEU B 1 32 ? -19.328 -34.875 -12.969 1 94.12 32 LEU B O 1
ATOM 3323 N N . LEU B 1 33 ? -17.922 -33.469 -13.852 1 95.31 33 LEU B N 1
ATOM 3324 C CA . LEU B 1 33 ? -18.219 -32.406 -12.883 1 95.31 33 LEU B CA 1
ATOM 3325 C C . LEU B 1 33 ? -19.672 -31.984 -12.977 1 95.31 33 LEU B C 1
ATOM 3327 O O . LEU B 1 33 ? -20.344 -31.812 -11.953 1 95.31 33 LEU B O 1
ATOM 3331 N N . MET B 1 34 ? -20.188 -31.797 -14.172 1 94.25 34 MET B N 1
ATOM 3332 C CA . MET B 1 34 ? -21.562 -31.359 -14.375 1 94.25 34 MET B CA 1
ATOM 3333 C C . MET B 1 34 ? -22.547 -32.375 -13.812 1 94.25 34 MET B C 1
ATOM 3335 O O . MET B 1 34 ? -23.547 -32 -13.203 1 94.25 34 MET B O 1
ATOM 3339 N N . GLN B 1 35 ? -22.203 -33.594 -14.016 1 94.5 35 GLN B N 1
ATOM 3340 C CA . GLN B 1 35 ? -23.047 -34.656 -13.477 1 94.5 35 GLN B CA 1
ATOM 3341 C C . GLN B 1 35 ? -23.031 -34.625 -11.953 1 94.5 35 GLN B C 1
ATOM 3343 O O . GLN B 1 35 ? -24.078 -34.781 -11.312 1 94.5 35 GLN B O 1
ATOM 3348 N N . ARG B 1 36 ? -21.875 -34.5 -11.406 1 93.38 36 ARG B N 1
ATOM 3349 C CA . ARG B 1 36 ? -21.734 -34.469 -9.953 1 93.38 36 ARG B CA 1
ATOM 3350 C C . ARG B 1 36 ? -22.5 -33.281 -9.367 1 93.38 36 ARG B C 1
ATOM 3352 O O . ARG B 1 36 ? -23.125 -33.375 -8.312 1 93.38 36 ARG B O 1
ATOM 3359 N N . ALA B 1 37 ? -22.375 -32.094 -9.984 1 93.25 37 ALA B N 1
ATOM 3360 C CA . ALA B 1 37 ? -23.031 -30.891 -9.523 1 93.25 37 ALA B CA 1
ATOM 3361 C C . ALA B 1 37 ? -24.547 -31.047 -9.516 1 93.25 37 ALA B C 1
ATOM 3363 O O . ALA B 1 37 ? -25.234 -30.5 -8.656 1 93.25 37 ALA B O 1
ATOM 3364 N N . GLN B 1 38 ? -25.047 -31.844 -10.453 1 91.44 38 GLN B N 1
ATOM 3365 C CA . GLN B 1 38 ? -26.484 -32.094 -10.539 1 91.44 38 GLN B CA 1
ATOM 3366 C C . GLN B 1 38 ? -26.938 -33.094 -9.477 1 91.44 38 GLN B C 1
ATOM 3368 O O . GLN B 1 38 ? -28.031 -32.938 -8.922 1 91.44 38 GLN B O 1
ATOM 3373 N N . ARG B 1 39 ? -26.094 -34 -9.156 1 92.62 39 ARG B N 1
ATOM 3374 C CA . ARG B 1 39 ? -26.453 -35.094 -8.266 1 92.62 39 ARG B CA 1
ATOM 3375 C C . ARG B 1 39 ? -26.234 -34.719 -6.809 1 92.62 39 ARG B C 1
ATOM 3377 O O . ARG B 1 39 ? -26.922 -35.219 -5.918 1 92.62 39 ARG B O 1
ATOM 3384 N N . ASP B 1 40 ? -25.234 -33.969 -6.543 1 92.75 40 ASP B N 1
ATOM 3385 C CA . ASP B 1 40 ? -24.844 -33.656 -5.172 1 92.75 40 ASP B CA 1
ATOM 3386 C C . ASP B 1 40 ? -24.828 -32.125 -4.941 1 92.75 40 ASP B C 1
ATOM 3388 O O . ASP B 1 40 ? -23.75 -31.531 -4.855 1 92.75 40 ASP B O 1
ATOM 3392 N N . ALA B 1 41 ? -25.938 -31.594 -4.684 1 88.94 41 ALA B N 1
ATOM 3393 C CA . ALA B 1 41 ? -26.094 -30.156 -4.512 1 88.94 41 ALA B CA 1
ATOM 3394 C C . ALA B 1 41 ? -25.594 -29.703 -3.139 1 88.94 41 ALA B C 1
ATOM 3396 O O . ALA B 1 41 ? -25.391 -28.516 -2.9 1 88.94 41 ALA B O 1
ATOM 3397 N N . GLN B 1 42 ? -25.375 -30.672 -2.328 1 88.81 42 GLN B N 1
ATOM 3398 C CA . GLN B 1 42 ? -24.906 -30.328 -0.991 1 88.81 42 GLN B CA 1
ATOM 3399 C C . GLN B 1 42 ? -23.438 -29.891 -1.022 1 88.81 42 GLN B C 1
ATOM 3401 O O . GLN B 1 42 ? -23.047 -28.969 -0.312 1 88.81 42 GLN B O 1
ATOM 3406 N N . HIS B 1 43 ? -22.672 -30.594 -1.84 1 92.94 43 HIS B N 1
ATOM 3407 C CA . HIS B 1 43 ? -21.25 -30.281 -1.889 1 92.94 43 HIS B CA 1
ATOM 3408 C C . HIS B 1 43 ? -20.922 -29.391 -3.08 1 92.94 43 HIS B C 1
ATOM 3410 O O . HIS B 1 43 ? -19.984 -28.594 -3.02 1 92.94 43 HIS B O 1
ATOM 3416 N N . TYR B 1 44 ? -21.609 -29.641 -4.141 1 94.25 44 TYR B N 1
ATOM 3417 C CA . TYR B 1 44 ? -21.375 -28.859 -5.344 1 94.25 44 TYR B CA 1
ATOM 3418 C C . TYR B 1 44 ? -22.422 -27.766 -5.52 1 94.25 44 TYR B C 1
ATOM 3420 O O . TYR B 1 44 ? -23.609 -28.078 -5.664 1 94.25 44 TYR B O 1
ATOM 3428 N N . GLN B 1 45 ? -21.938 -26.5 -5.543 1 92.69 45 GLN B N 1
ATOM 3429 C CA . GLN B 1 45 ? -22.859 -25.359 -5.648 1 92.69 45 GLN B CA 1
ATOM 3430 C C . GLN B 1 45 ? -22.438 -24.422 -6.781 1 92.69 45 GLN B C 1
ATOM 3432 O O . GLN B 1 45 ? -21.297 -24.469 -7.242 1 92.69 45 GLN B O 1
ATOM 3437 N N . ILE B 1 46 ? -23.406 -23.703 -7.195 1 92.62 46 ILE B N 1
ATOM 3438 C CA . ILE B 1 46 ? -23.141 -22.672 -8.188 1 92.62 46 ILE B CA 1
ATOM 3439 C C . ILE B 1 46 ? -23.094 -21.297 -7.496 1 92.62 46 ILE B C 1
ATOM 3441 O O . ILE B 1 46 ? -24.031 -20.922 -6.797 1 92.62 46 ILE B O 1
ATOM 3445 N N . THR B 1 47 ? -22 -20.672 -7.629 1 92 47 THR B N 1
ATOM 3446 C CA . THR B 1 47 ? -21.781 -19.359 -7.027 1 92 47 THR B CA 1
ATOM 3447 C C . THR B 1 47 ? -21.484 -18.312 -8.094 1 92 47 THR B C 1
ATOM 3449 O O . THR B 1 47 ? -20.766 -18.594 -9.062 1 92 47 THR B O 1
ATOM 3452 N N . THR B 1 48 ? -22.016 -17.141 -7.922 1 91.44 48 THR B N 1
ATOM 3453 C CA . THR B 1 48 ? -21.75 -16.062 -8.859 1 91.44 48 THR B CA 1
ATOM 3454 C C . THR B 1 48 ? -20.484 -15.289 -8.445 1 91.44 48 THR B C 1
ATOM 3456 O O . THR B 1 48 ? -20.438 -14.703 -7.367 1 91.44 48 THR B O 1
ATOM 3459 N N . ILE B 1 49 ? -19.469 -15.359 -9.266 1 90.12 49 ILE B N 1
ATOM 3460 C CA . ILE B 1 49 ? -18.234 -14.625 -9.078 1 90.12 49 ILE B CA 1
ATOM 3461 C C . ILE B 1 49 ? -17.906 -13.828 -10.344 1 90.12 49 ILE B C 1
ATOM 3463 O O . ILE B 1 49 ? -17.844 -14.383 -11.438 1 90.12 49 ILE B O 1
ATOM 3467 N N . ASP B 1 50 ? -17.641 -12.57 -10.25 1 87.56 50 ASP B N 1
ATOM 3468 C CA . ASP B 1 50 ? -17.344 -11.703 -11.391 1 87.56 50 ASP B CA 1
ATOM 3469 C C . ASP B 1 50 ? -18.406 -11.852 -12.477 1 87.56 50 ASP B C 1
ATOM 3471 O O . ASP B 1 50 ? -18.078 -12.039 -13.648 1 87.56 50 ASP B O 1
ATOM 3475 N N . GLU B 1 51 ? -19.625 -11.953 -12.078 1 83.62 51 GLU B N 1
ATOM 3476 C CA . GLU B 1 51 ? -20.781 -12.008 -12.961 1 83.62 51 GLU B CA 1
ATOM 3477 C C . GLU B 1 51 ? -20.797 -13.305 -13.766 1 83.62 51 GLU B C 1
ATOM 3479 O O . GLU B 1 51 ? -21.344 -13.352 -14.867 1 83.62 51 GLU B O 1
ATOM 3484 N N . ARG B 1 52 ? -20.109 -14.289 -13.25 1 92.06 52 ARG B N 1
ATOM 3485 C CA . ARG B 1 52 ? -20.109 -15.609 -13.867 1 92.06 52 ARG B CA 1
ATOM 3486 C C . ARG B 1 52 ? -20.578 -16.672 -12.891 1 92.06 52 ARG B C 1
ATOM 3488 O O . ARG B 1 52 ? -20.391 -16.547 -11.68 1 92.06 52 ARG B O 1
ATOM 3495 N N . LEU B 1 53 ? -21.219 -17.641 -13.477 1 94.56 53 LEU B N 1
ATOM 3496 C CA . LEU B 1 53 ? -21.641 -18.781 -12.656 1 94.56 53 LEU B CA 1
ATOM 3497 C C . LEU B 1 53 ? -20.531 -19.812 -12.539 1 94.56 53 LEU B C 1
ATOM 3499 O O . LEU B 1 53 ? -20.156 -20.438 -13.531 1 94.56 53 LEU B O 1
ATOM 3503 N N . ILE B 1 54 ? -20.062 -19.969 -11.352 1 96.62 54 ILE B N 1
ATOM 3504 C CA . ILE B 1 54 ? -18.891 -20.828 -11.109 1 96.62 54 ILE B CA 1
ATOM 3505 C C . ILE B 1 54 ? -19.281 -21.969 -10.164 1 96.62 54 ILE B C 1
ATOM 3507 O O . ILE B 1 54 ? -19.969 -21.734 -9.164 1 96.62 54 ILE B O 1
ATOM 3511 N N . ILE B 1 55 ? -18.875 -23.172 -10.523 1 97.25 55 ILE B N 1
ATOM 3512 C CA . ILE B 1 55 ? -19.125 -24.312 -9.648 1 97.25 55 ILE B CA 1
ATOM 3513 C C . ILE B 1 55 ? -18.109 -24.328 -8.508 1 97.25 55 ILE B C 1
ATOM 3515 O O . ILE B 1 55 ? -16.906 -24.281 -8.742 1 97.25 55 ILE B O 1
ATOM 3519 N N . THR B 1 56 ? -18.625 -24.359 -7.32 1 96.5 56 THR B N 1
ATOM 3520 C CA . THR B 1 56 ? -17.797 -24.391 -6.117 1 96.5 56 THR B CA 1
ATOM 3521 C C . THR B 1 56 ? -18.047 -25.672 -5.32 1 96.5 56 THR B C 1
ATOM 3523 O O . THR B 1 56 ? -19.047 -26.344 -5.527 1 96.5 56 THR B O 1
ATOM 3526 N N . TYR B 1 57 ? -17.062 -26.062 -4.559 1 95.81 57 TYR B N 1
ATOM 3527 C CA . TYR B 1 57 ? -17.125 -27.234 -3.705 1 95.81 57 TYR B CA 1
ATOM 3528 C C . TYR B 1 57 ? -17.125 -26.844 -2.23 1 95.81 57 TYR B C 1
ATOM 3530 O O . TYR B 1 57 ? -16.219 -26.156 -1.762 1 95.81 57 TYR B O 1
ATOM 3538 N N . ARG B 1 58 ? -18.141 -27.266 -1.572 1 92.5 58 ARG B N 1
ATOM 3539 C CA . ARG B 1 58 ? -18.25 -27.016 -0.139 1 92.5 58 ARG B CA 1
ATOM 3540 C C . ARG B 1 58 ? -17.719 -28.188 0.667 1 92.5 58 ARG B C 1
ATOM 3542 O O . ARG B 1 58 ? -18.234 -29.297 0.579 1 92.5 58 ARG B O 1
ATOM 3549 N N . ILE B 1 59 ? -16.672 -27.875 1.469 1 84.25 59 ILE B N 1
ATOM 3550 C CA . ILE B 1 59 ? -16.047 -28.938 2.254 1 84.25 59 ILE B CA 1
ATOM 3551 C C . ILE B 1 59 ? -16.984 -29.359 3.385 1 84.25 59 ILE B C 1
ATOM 3553 O O . ILE B 1 59 ? -17.219 -30.547 3.58 1 84.25 59 ILE B O 1
ATOM 3557 N N . ASP B 1 60 ? -17.438 -28.375 4.16 1 83.81 60 ASP B N 1
ATOM 3558 C CA . ASP B 1 60 ? -18.422 -28.609 5.207 1 83.81 60 ASP B CA 1
ATOM 3559 C C . ASP B 1 60 ? -19.781 -28 4.832 1 83.81 60 ASP B C 1
ATOM 3561 O O . ASP B 1 60 ? -19.969 -26.797 4.906 1 83.81 60 ASP B O 1
ATOM 3565 N N . PRO B 1 61 ? -20.688 -28.812 4.547 1 77.69 61 PRO B N 1
ATOM 3566 C CA . PRO B 1 61 ? -21.984 -28.328 4.09 1 77.69 61 PRO B CA 1
ATOM 3567 C C . PRO B 1 61 ? -22.703 -27.484 5.141 1 77.69 61 PRO B C 1
ATOM 3569 O O . PRO B 1 61 ? -23.594 -26.703 4.805 1 77.69 61 PRO B O 1
ATOM 3572 N N . ALA B 1 62 ? -22.234 -27.594 6.359 1 75.62 62 ALA B N 1
ATOM 3573 C CA . ALA B 1 62 ? -22.891 -26.844 7.426 1 75.62 62 ALA B CA 1
ATOM 3574 C C . ALA B 1 62 ? -22.391 -25.406 7.473 1 75.62 62 ALA B C 1
ATOM 3576 O O . ALA B 1 62 ? -23.047 -24.531 8.031 1 75.62 62 ALA B O 1
ATOM 3577 N N . ARG B 1 63 ? -21.297 -25.156 6.848 1 77.25 63 ARG B N 1
ATOM 3578 C CA . ARG B 1 63 ? -20.703 -23.828 6.84 1 77.25 63 ARG B CA 1
ATOM 3579 C C . ARG B 1 63 ? -20.922 -23.141 5.488 1 77.25 63 ARG B C 1
ATOM 3581 O O . ARG B 1 63 ? -20.234 -23.469 4.516 1 77.25 63 ARG B O 1
ATOM 3588 N N . GLN B 1 64 ? -21.781 -22.25 5.406 1 69.38 64 GLN B N 1
ATOM 3589 C CA . GLN B 1 64 ? -22.219 -21.656 4.152 1 69.38 64 GLN B CA 1
ATOM 3590 C C . GLN B 1 64 ? -21.078 -20.922 3.469 1 69.38 64 GLN B C 1
ATOM 3592 O O . GLN B 1 64 ? -20.969 -20.938 2.242 1 69.38 64 GLN B O 1
ATOM 3597 N N . ASP B 1 65 ? -20.156 -20.375 4.23 1 73.69 65 ASP B N 1
ATOM 3598 C CA . ASP B 1 65 ? -19.141 -19.531 3.604 1 73.69 65 ASP B CA 1
ATOM 3599 C C . ASP B 1 65 ? -17.828 -20.281 3.416 1 73.69 65 ASP B C 1
ATOM 3601 O O . ASP B 1 65 ? -16.828 -19.688 3.002 1 73.69 65 ASP B O 1
ATOM 3605 N N . ASP B 1 66 ? -17.969 -21.562 3.539 1 84.56 66 ASP B N 1
ATOM 3606 C CA . ASP B 1 66 ? -16.75 -22.359 3.416 1 84.56 66 ASP B CA 1
ATOM 3607 C C . ASP B 1 66 ? -16.719 -23.109 2.086 1 84.56 66 ASP B C 1
ATOM 3609 O O . ASP B 1 66 ? -16.891 -24.328 2.049 1 84.56 66 ASP B O 1
ATOM 3613 N N . TRP B 1 67 ? -16.625 -22.406 1.008 1 91.44 67 TRP B N 1
ATOM 3614 C CA . TRP B 1 67 ? -16.562 -23 -0.32 1 91.44 67 TRP B CA 1
ATOM 3615 C C . TRP B 1 67 ? -15.258 -22.656 -1.015 1 91.44 67 TRP B C 1
ATOM 3617 O O . TRP B 1 67 ? -14.578 -21.703 -0.644 1 91.44 67 TRP B O 1
ATOM 3627 N N . ARG B 1 68 ? -14.898 -23.562 -1.938 1 96 68 ARG B N 1
ATOM 3628 C CA . ARG B 1 68 ? -13.742 -23.375 -2.812 1 96 68 ARG B CA 1
ATOM 3629 C C . ARG B 1 68 ? -14.133 -23.531 -4.277 1 96 68 ARG B C 1
ATOM 3631 O O . ARG B 1 68 ? -15.078 -24.25 -4.602 1 96 68 ARG B O 1
ATOM 3638 N N . ILE B 1 69 ? -13.477 -22.844 -5.082 1 97.38 69 ILE B N 1
ATOM 3639 C CA . ILE B 1 69 ? -13.719 -22.953 -6.516 1 97.38 69 ILE B CA 1
ATOM 3640 C C . ILE B 1 69 ? -13.25 -24.328 -7.016 1 97.38 69 ILE B C 1
ATOM 3642 O O . ILE B 1 69 ? -12.117 -24.734 -6.754 1 97.38 69 ILE B O 1
ATOM 3646 N N . TYR B 1 70 ? -14.117 -25.016 -7.66 1 98 70 TYR B N 1
ATOM 3647 C CA . TYR B 1 70 ? -13.727 -26.312 -8.195 1 98 70 TYR B CA 1
ATOM 3648 C C . TYR B 1 70 ? -12.852 -26.156 -9.43 1 98 70 TYR B C 1
ATOM 3650 O O . TYR B 1 70 ? -13.258 -25.516 -10.406 1 98 70 TYR B O 1
ATOM 3658 N N . LEU B 1 71 ? -11.688 -26.766 -9.406 1 97.75 71 LEU B N 1
ATOM 3659 C CA . LEU B 1 71 ? -10.773 -26.766 -10.539 1 97.75 71 LEU B CA 1
ATOM 3660 C C . LEU B 1 71 ? -10.852 -28.094 -11.305 1 97.75 71 LEU B C 1
ATOM 3662 O O . LEU B 1 71 ? -10.406 -29.125 -10.805 1 97.75 71 LEU B O 1
ATOM 3666 N N . PRO B 1 72 ? -11.367 -27.969 -12.508 1 97.19 72 PRO B N 1
ATOM 3667 C CA . PRO B 1 72 ? -11.352 -29.188 -13.32 1 97.19 72 PRO B CA 1
ATOM 3668 C C . PRO B 1 72 ? -9.938 -29.703 -13.594 1 97.19 72 PRO B C 1
ATOM 3670 O O . PRO B 1 72 ? -8.992 -28.906 -13.664 1 97.19 72 PRO B O 1
ATOM 3673 N N . LEU B 1 73 ? -9.812 -30.969 -13.836 1 95 73 LEU B N 1
ATOM 3674 C CA . LEU B 1 73 ? -8.508 -31.594 -14.023 1 95 73 LEU B CA 1
ATOM 3675 C C . LEU B 1 73 ? -7.777 -31 -15.219 1 95 73 LEU B C 1
ATOM 3677 O O . LEU B 1 73 ? -6.547 -30.922 -15.227 1 95 73 LEU B O 1
ATOM 3681 N N . SER B 1 74 ? -8.508 -30.562 -16.188 1 95.94 74 SER B N 1
ATOM 3682 C CA . SER B 1 74 ? -7.926 -30 -17.391 1 95.94 74 SER B CA 1
ATOM 3683 C C . SER B 1 74 ? -7.199 -28.688 -17.109 1 95.94 74 SER B C 1
ATOM 3685 O O . SER B 1 74 ? -6.375 -28.25 -17.906 1 95.94 74 SER B O 1
ATOM 3687 N N . LEU B 1 75 ? -7.5 -28.109 -15.938 1 96.62 75 LEU B N 1
ATOM 3688 C CA . LEU B 1 75 ? -6.98 -26.781 -15.641 1 96.62 75 LEU B CA 1
ATOM 3689 C C . LEU B 1 75 ? -5.977 -26.828 -14.492 1 96.62 75 LEU B C 1
ATOM 3691 O O . LEU B 1 75 ? -5.199 -25.891 -14.305 1 96.62 75 LEU B O 1
ATOM 3695 N N . VAL B 1 76 ? -5.879 -27.844 -13.742 1 97 76 VAL B N 1
ATOM 3696 C CA . VAL B 1 76 ? -5.184 -27.922 -12.461 1 97 76 VAL B CA 1
ATOM 3697 C C . VAL B 1 76 ? -3.686 -27.719 -12.672 1 97 76 VAL B C 1
ATOM 3699 O O . VAL B 1 76 ? -3.045 -26.969 -11.938 1 97 76 VAL B O 1
ATOM 3702 N N . ASP B 1 77 ? -3.094 -28.344 -13.672 1 95.5 77 ASP B N 1
ATOM 3703 C CA . ASP B 1 77 ? -1.654 -28.25 -13.898 1 95.5 77 ASP B CA 1
ATOM 3704 C C . ASP B 1 77 ? -1.248 -26.828 -14.281 1 95.5 77 ASP B C 1
ATOM 3706 O O . ASP B 1 77 ? -0.2 -26.344 -13.852 1 95.5 77 ASP B O 1
ATOM 3710 N N . ASP B 1 78 ? -2.068 -26.188 -15.078 1 95.5 78 ASP B N 1
ATOM 3711 C CA . ASP B 1 78 ? -1.813 -24.797 -15.438 1 95.5 78 ASP B CA 1
ATOM 3712 C C . ASP B 1 78 ? -1.835 -23.906 -14.203 1 95.5 78 ASP B C 1
ATOM 3714 O O . ASP B 1 78 ? -0.996 -23.016 -14.07 1 95.5 78 ASP B O 1
ATOM 3718 N N . VAL B 1 79 ? -2.797 -24.141 -13.352 1 97.19 79 VAL B N 1
ATOM 3719 C CA . VAL B 1 79 ? -2.953 -23.344 -12.148 1 97.19 79 VAL B CA 1
ATOM 3720 C C . VAL B 1 79 ? -1.751 -23.547 -11.227 1 97.19 79 VAL B C 1
ATOM 3722 O O . VAL B 1 79 ? -1.19 -22.578 -10.703 1 97.19 79 VAL B O 1
ATOM 3725 N N . ILE B 1 80 ? -1.302 -24.766 -11.094 1 96.69 80 ILE B N 1
ATOM 3726 C CA . ILE B 1 80 ? -0.156 -25.094 -10.25 1 96.69 80 ILE B CA 1
ATOM 3727 C C . ILE B 1 80 ? 1.092 -24.391 -10.781 1 96.69 80 ILE B C 1
ATOM 3729 O O . ILE B 1 80 ? 1.815 -23.734 -10.031 1 96.69 80 ILE B O 1
ATOM 3733 N N . THR B 1 81 ? 1.312 -24.484 -12.055 1 94.44 81 THR B N 1
ATOM 3734 C CA . THR B 1 81 ? 2.475 -23.875 -12.688 1 94.44 81 THR B CA 1
ATOM 3735 C C . THR B 1 81 ? 2.438 -22.359 -12.523 1 94.44 81 THR B C 1
ATOM 3737 O O . THR B 1 81 ? 3.447 -21.734 -12.188 1 94.44 81 THR B O 1
ATOM 3740 N N . TRP B 1 82 ? 1.301 -21.844 -12.75 1 94.88 82 TRP B N 1
ATOM 3741 C CA . TRP B 1 82 ? 1.14 -20.391 -12.672 1 94.88 82 TRP B CA 1
ATOM 3742 C C . TRP B 1 82 ? 1.392 -19.891 -11.258 1 94.88 82 TRP B C 1
ATOM 3744 O O . TRP B 1 82 ? 2.129 -18.922 -11.055 1 94.88 82 TRP B O 1
ATOM 3754 N N . TYR B 1 83 ? 0.785 -20.5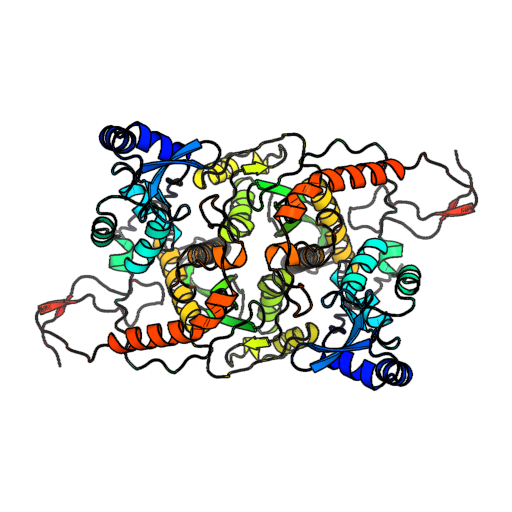62 -10.273 1 95.81 83 TYR B N 1
ATOM 3755 C CA . TYR B 1 83 ? 0.997 -20.172 -8.883 1 95.81 83 TYR B CA 1
ATOM 3756 C C . TYR B 1 83 ? 2.465 -20.312 -8.492 1 95.81 83 TYR B C 1
ATOM 3758 O O . TYR B 1 83 ? 2.994 -19.5 -7.738 1 95.81 83 TYR B O 1
ATOM 3766 N N . HIS B 1 84 ? 3.113 -21.312 -8.969 1 93.25 84 HIS B N 1
ATOM 3767 C CA . HIS B 1 84 ? 4.531 -21.516 -8.68 1 93.25 84 HIS B CA 1
ATOM 3768 C C . HIS B 1 84 ? 5.348 -20.297 -9.109 1 93.25 84 HIS B C 1
ATOM 3770 O O . HIS B 1 84 ? 6.223 -19.844 -8.367 1 93.25 84 HIS B O 1
ATOM 3776 N N . LEU B 1 85 ? 5.004 -19.812 -10.227 1 89.88 85 LEU B N 1
ATOM 3777 C CA . LEU B 1 85 ? 5.707 -18.656 -10.773 1 89.88 85 LEU B CA 1
ATOM 3778 C C . LEU B 1 85 ? 5.336 -17.391 -10.008 1 89.88 85 LEU B C 1
ATOM 3780 O O . LEU B 1 85 ? 6.215 -16.625 -9.609 1 89.88 85 LEU B O 1
ATOM 3784 N N . VAL B 1 86 ? 4.07 -17.172 -9.789 1 92.12 86 VAL B N 1
ATOM 3785 C CA . VAL B 1 86 ? 3.555 -15.953 -9.18 1 92.12 86 VAL B CA 1
ATOM 3786 C C . VAL B 1 86 ? 4.035 -15.844 -7.734 1 92.12 86 VAL B C 1
ATOM 3788 O O . VAL B 1 86 ? 4.305 -14.75 -7.242 1 92.12 86 VAL B O 1
ATOM 3791 N N . LEU B 1 87 ? 4.191 -16.969 -7.102 1 93.31 87 LEU B N 1
ATOM 3792 C CA . LEU B 1 87 ? 4.59 -16.984 -5.699 1 93.31 87 LEU B CA 1
ATOM 3793 C C . LEU B 1 87 ? 6.109 -17.016 -5.562 1 93.31 87 LEU B C 1
ATOM 3795 O O . LEU B 1 87 ? 6.633 -17.188 -4.461 1 93.31 87 LEU B O 1
ATOM 3799 N N . GLY B 1 88 ? 6.781 -16.875 -6.672 1 89.25 88 GLY B N 1
ATOM 3800 C CA . GLY B 1 88 ? 8.234 -16.766 -6.629 1 89.25 88 GLY B CA 1
ATOM 3801 C C . GLY B 1 88 ? 8.93 -18.078 -6.344 1 89.25 88 GLY B C 1
ATOM 3802 O O . GLY B 1 88 ? 9.914 -18.109 -5.605 1 89.25 88 GLY B O 1
ATOM 3803 N N . HIS B 1 89 ? 8.305 -19.203 -6.812 1 88.31 89 HIS B N 1
ATOM 3804 C CA . HIS B 1 89 ? 8.891 -20.531 -6.695 1 88.31 89 HIS B CA 1
ATOM 3805 C C . HIS B 1 89 ? 8.953 -20.984 -5.238 1 88.31 89 HIS B C 1
ATOM 3807 O O . HIS B 1 89 ? 9.977 -21.5 -4.785 1 88.31 89 HIS B O 1
ATOM 3813 N N . ARG B 1 90 ? 7.902 -20.719 -4.594 1 87.38 90 ARG B N 1
ATOM 3814 C CA . ARG B 1 90 ? 7.785 -21.094 -3.188 1 87.38 90 ARG B CA 1
ATOM 3815 C C . ARG B 1 90 ? 7.75 -22.609 -3.033 1 87.38 90 ARG B C 1
ATOM 3817 O O . ARG B 1 90 ? 7.559 -23.344 -4.012 1 87.38 90 ARG B O 1
ATOM 3824 N N . GLY B 1 91 ? 7.902 -23.062 -1.772 1 86.31 91 GLY B N 1
ATOM 3825 C CA . GLY B 1 91 ? 7.883 -24.484 -1.484 1 86.31 91 GLY B CA 1
ATOM 3826 C C . GLY B 1 91 ? 6.516 -25.109 -1.677 1 86.31 91 GLY B C 1
ATOM 3827 O O . GLY B 1 91 ? 5.504 -24.406 -1.716 1 86.31 91 GLY B O 1
ATOM 3828 N N . LYS B 1 92 ? 6.496 -26.422 -1.72 1 90.56 92 LYS B N 1
ATOM 3829 C CA . LYS B 1 92 ? 5.297 -27.188 -2.057 1 90.56 92 LYS B CA 1
ATOM 3830 C C . LYS B 1 92 ? 4.23 -27.031 -0.979 1 90.56 92 LYS B C 1
ATOM 3832 O O . LYS B 1 92 ? 3.039 -26.938 -1.288 1 90.56 92 LYS B O 1
ATOM 3837 N N . THR B 1 93 ? 4.629 -26.969 0.241 1 90.25 93 THR B N 1
ATOM 3838 C CA . THR B 1 93 ? 3.676 -26.828 1.338 1 90.25 93 THR B CA 1
ATOM 3839 C C . THR B 1 93 ? 2.951 -25.5 1.268 1 90.25 93 THR B C 1
ATOM 3841 O O . THR B 1 93 ? 1.725 -25.438 1.384 1 90.25 93 THR B O 1
ATOM 3844 N N . SER B 1 94 ? 3.699 -24.438 1.088 1 91.06 94 SER B N 1
ATOM 3845 C CA . SER B 1 94 ? 3.117 -23.109 0.964 1 91.06 94 SER B CA 1
ATOM 3846 C C . SER B 1 94 ? 2.25 -23 -0.285 1 91.06 94 SER B C 1
ATOM 3848 O O . SER B 1 94 ? 1.192 -22.359 -0.259 1 91.06 94 SER B O 1
ATOM 3850 N N . MET B 1 95 ? 2.711 -23.609 -1.303 1 93.19 95 MET B N 1
ATOM 3851 C CA . MET B 1 95 ? 1.95 -23.609 -2.549 1 93.19 95 MET B CA 1
ATOM 3852 C C . MET B 1 95 ? 0.594 -24.281 -2.361 1 93.19 95 MET B C 1
ATOM 3854 O O . MET B 1 95 ? -0.433 -23.75 -2.783 1 93.19 95 MET B O 1
ATOM 3858 N N . TYR B 1 96 ? 0.64 -25.406 -1.728 1 96.38 96 TYR B N 1
ATOM 3859 C CA . TYR B 1 96 ? -0.608 -26.125 -1.49 1 96.38 96 TYR B CA 1
ATOM 3860 C C . TYR B 1 96 ? -1.549 -25.312 -0.613 1 96.38 96 TYR B C 1
ATOM 3862 O O . TYR B 1 96 ? -2.73 -25.156 -0.932 1 96.38 96 TYR B O 1
ATOM 3870 N N . ALA B 1 97 ? -1.012 -24.812 0.481 1 95.88 97 ALA B N 1
ATOM 3871 C CA . ALA B 1 97 ? -1.839 -24.047 1.402 1 95.88 97 ALA B CA 1
ATOM 3872 C C . ALA B 1 97 ? -2.484 -22.859 0.693 1 95.88 97 ALA B C 1
ATOM 3874 O O . ALA B 1 97 ? -3.66 -22.547 0.917 1 95.88 97 ALA B O 1
ATOM 3875 N N . THR B 1 98 ? -1.736 -22.203 -0.174 1 97.19 98 THR B N 1
ATOM 3876 C CA . THR B 1 98 ? -2.225 -21.016 -0.864 1 97.19 98 THR B CA 1
ATOM 3877 C C . THR B 1 98 ? -3.289 -21.375 -1.892 1 97.19 98 THR B C 1
ATOM 3879 O O . THR B 1 98 ? -4.359 -20.766 -1.935 1 97.19 98 THR B O 1
ATOM 3882 N N . ILE B 1 99 ? -3.039 -22.391 -2.693 1 97.62 99 ILE B N 1
ATOM 3883 C CA . ILE B 1 99 ? -3.973 -22.781 -3.74 1 97.62 99 ILE B CA 1
ATOM 3884 C C . ILE B 1 99 ? -5.227 -23.391 -3.109 1 97.62 99 ILE B C 1
ATOM 3886 O O . ILE B 1 99 ? -6.348 -23.047 -3.498 1 97.62 99 ILE B O 1
ATOM 3890 N N . ALA B 1 100 ? -5.051 -24.203 -2.1 1 96.31 100 ALA B N 1
ATOM 3891 C CA . ALA B 1 100 ? -6.141 -24.953 -1.483 1 96.31 100 ALA B CA 1
ATOM 3892 C C . ALA B 1 100 ? -7.062 -24.031 -0.691 1 96.31 100 ALA B C 1
ATOM 3894 O O . ALA B 1 100 ? -8.188 -24.422 -0.354 1 96.31 100 ALA B O 1
ATOM 3895 N N . LYS B 1 101 ? -6.598 -22.922 -0.389 1 94.62 101 LYS B N 1
ATOM 3896 C CA . LYS B 1 101 ? -7.441 -21.969 0.328 1 94.62 101 LYS B CA 1
ATOM 3897 C C . LYS B 1 101 ? -8.656 -21.562 -0.51 1 94.62 101 LYS B C 1
ATOM 3899 O O . LYS B 1 101 ? -9.742 -21.328 0.028 1 94.62 101 LYS B O 1
ATOM 3904 N N . ARG B 1 102 ? -8.469 -21.516 -1.854 1 95.81 102 ARG B N 1
ATOM 3905 C CA . ARG B 1 102 ? -9.523 -20.969 -2.703 1 95.81 102 ARG B CA 1
ATOM 3906 C C . ARG B 1 102 ? -10 -22 -3.717 1 95.81 102 ARG B C 1
ATOM 3908 O O . ARG B 1 102 ? -11.078 -21.859 -4.297 1 95.81 102 ARG B O 1
ATOM 3915 N N . PHE B 1 103 ? -9.211 -23.031 -3.883 1 97.44 103 PHE B N 1
ATOM 3916 C CA . PHE B 1 103 ? -9.531 -23.969 -4.945 1 97.44 103 PHE B CA 1
ATOM 3917 C C . PHE B 1 103 ? -9.617 -25.391 -4.402 1 97.44 103 PHE B C 1
ATOM 3919 O O . PHE B 1 103 ? -8.922 -25.734 -3.445 1 97.44 103 PHE B O 1
ATOM 3926 N N . TYR B 1 104 ? -10.453 -26.125 -5.012 1 97.06 104 TYR B N 1
ATOM 3927 C CA . TYR B 1 104 ? -10.562 -27.547 -4.734 1 97.06 104 TYR B CA 1
ATOM 3928 C C . TYR B 1 104 ? -10.445 -28.375 -6.012 1 97.06 104 TYR B C 1
ATOM 3930 O O . TYR B 1 104 ? -11 -27.984 -7.051 1 97.06 104 TYR B O 1
ATOM 3938 N N . SER B 1 105 ? -9.703 -29.312 -5.996 1 96.56 105 SER B N 1
ATOM 3939 C CA . SER B 1 105 ? -9.594 -30.344 -7.027 1 96.56 105 SER B CA 1
ATOM 3940 C C . SER B 1 105 ? -9.227 -31.688 -6.426 1 96.56 105 SER B C 1
ATOM 3942 O O . SER B 1 105 ? -8.398 -31.766 -5.512 1 96.56 105 SER B O 1
ATOM 3944 N N . PRO B 1 106 ? -9.914 -32.75 -6.934 1 93.44 106 PRO B N 1
ATOM 3945 C CA . PRO B 1 106 ? -9.508 -34.062 -6.43 1 93.44 106 PRO B CA 1
ATOM 3946 C C . PRO B 1 106 ? -8.031 -34.344 -6.668 1 93.44 106 PRO B C 1
ATOM 3948 O O . PRO B 1 106 ? -7.543 -34.188 -7.789 1 93.44 106 PRO B O 1
ATOM 3951 N N . GLY B 1 107 ? -7.316 -34.688 -5.578 1 94.88 107 GLY B N 1
ATOM 3952 C CA . GLY B 1 107 ? -5.922 -35.062 -5.691 1 94.88 107 GLY B CA 1
ATOM 3953 C C . GLY B 1 107 ? -4.977 -33.906 -5.824 1 94.88 107 GLY B C 1
ATOM 3954 O O . GLY B 1 107 ? -3.842 -34.062 -6.281 1 94.88 107 GLY B O 1
ATOM 3955 N N . LEU B 1 108 ? -5.441 -32.75 -5.52 1 96.81 108 LEU B N 1
ATOM 3956 C CA . LEU B 1 108 ? -4.648 -31.531 -5.668 1 96.81 108 LEU B CA 1
ATOM 3957 C C . LEU B 1 108 ? -3.322 -31.656 -4.93 1 96.81 108 LEU B C 1
ATOM 3959 O O . LEU B 1 108 ? -2.268 -31.328 -5.477 1 96.81 108 LEU B O 1
ATOM 3963 N N . LYS B 1 109 ? -3.357 -32.094 -3.705 1 96.62 109 LYS B N 1
ATOM 3964 C CA . LYS B 1 109 ? -2.148 -32.219 -2.895 1 96.62 109 LYS B CA 1
ATOM 3965 C C . LYS B 1 109 ? -1.118 -33.125 -3.576 1 96.62 109 LYS B C 1
ATOM 3967 O O . LYS B 1 109 ? 0.056 -32.75 -3.676 1 96.62 109 LYS B O 1
ATOM 3972 N N . GLN B 1 110 ? -1.54 -34.219 -4.035 1 95.94 110 GLN B N 1
ATOM 3973 C CA . GLN B 1 110 ? -0.659 -35.188 -4.703 1 95.94 110 GLN B CA 1
ATOM 3974 C C . GLN B 1 110 ? -0.054 -34.562 -5.969 1 95.94 110 GLN B C 1
ATOM 3976 O O . GLN B 1 110 ? 1.123 -34.781 -6.266 1 95.94 110 GLN B O 1
ATOM 3981 N N . ARG B 1 111 ? -0.833 -33.906 -6.676 1 96.12 111 ARG B N 1
ATOM 3982 C CA . ARG B 1 111 ? -0.358 -33.281 -7.91 1 96.12 111 ARG B CA 1
ATOM 3983 C C . ARG B 1 111 ? 0.72 -32.25 -7.617 1 96.12 111 ARG B C 1
ATOM 3985 O O . ARG B 1 111 ? 1.705 -32.156 -8.352 1 96.12 111 ARG B O 1
ATOM 3992 N N . ILE B 1 112 ? 0.476 -31.453 -6.566 1 96.5 112 ILE B N 1
ATOM 3993 C CA . ILE B 1 112 ? 1.458 -30.453 -6.184 1 96.5 112 ILE B CA 1
ATOM 3994 C C . ILE B 1 112 ? 2.74 -31.141 -5.711 1 96.5 112 ILE B C 1
ATOM 3996 O O . ILE B 1 112 ? 3.844 -30.688 -6.023 1 96.5 112 ILE B O 1
ATOM 4000 N N . GLU B 1 113 ? 2.596 -32.219 -4.988 1 94.62 113 GLU B N 1
ATOM 4001 C CA . GLU B 1 113 ? 3.752 -32.969 -4.508 1 94.62 113 GLU B CA 1
ATOM 4002 C C . GLU B 1 113 ? 4.57 -33.531 -5.672 1 94.62 113 GLU B C 1
ATOM 4004 O O . GLU B 1 113 ? 5.797 -33.625 -5.59 1 94.62 113 GLU B O 1
ATOM 4009 N N . ARG B 1 114 ? 3.98 -33.812 -6.738 1 92.94 114 ARG B N 1
ATOM 4010 C CA . ARG B 1 114 ? 4.645 -34.375 -7.906 1 92.94 114 ARG B CA 1
ATOM 4011 C C . ARG B 1 114 ? 5.188 -33.281 -8.82 1 92.94 114 ARG B C 1
ATOM 4013 O O . ARG B 1 114 ? 6 -33.562 -9.703 1 92.94 114 ARG B O 1
ATOM 4020 N N . PHE B 1 115 ? 4.719 -32.094 -8.602 1 92.19 115 PHE B N 1
ATOM 4021 C CA . PHE B 1 115 ? 5.137 -30.969 -9.43 1 92.19 115 PHE B CA 1
ATOM 4022 C C . PHE B 1 115 ? 6.637 -30.75 -9.32 1 92.19 115 PHE B C 1
ATOM 4024 O O . PHE B 1 115 ? 7.191 -30.766 -8.219 1 92.19 115 PHE B O 1
ATOM 4031 N N . ASN B 1 116 ? 7.305 -30.656 -10.484 1 86.94 116 ASN B N 1
ATOM 4032 C CA . ASN B 1 116 ? 8.742 -30.422 -10.5 1 86.94 116 ASN B CA 1
ATOM 4033 C C . ASN B 1 116 ? 9.109 -29.234 -11.391 1 86.94 116 ASN B C 1
ATOM 4035 O O . ASN B 1 116 ? 8.578 -29.094 -12.492 1 86.94 116 ASN B O 1
ATOM 4039 N N . CYS B 1 117 ? 9.805 -28.391 -10.828 1 82.69 117 CYS B N 1
ATOM 4040 C CA . CYS B 1 117 ? 10.328 -27.234 -11.555 1 82.69 117 CYS B CA 1
ATOM 4041 C C . CYS B 1 117 ? 11.836 -27.359 -11.766 1 82.69 117 CYS B C 1
ATOM 4043 O O . CYS B 1 117 ? 12.594 -27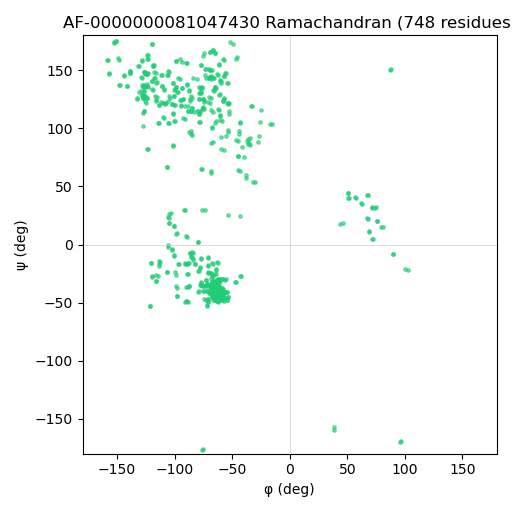.484 -10.805 1 82.69 117 CYS B O 1
ATOM 4045 N N . GLU B 1 118 ? 12.289 -27.359 -12.93 1 74.25 118 GLU B N 1
ATOM 4046 C CA . GLU B 1 118 ? 13.695 -27.547 -13.289 1 74.25 118 GLU B CA 1
ATOM 4047 C C . GLU B 1 118 ? 14.562 -26.438 -12.695 1 74.25 118 GLU B C 1
ATOM 4049 O O . GLU B 1 118 ? 15.672 -26.703 -12.227 1 74.25 118 GLU B O 1
ATOM 4054 N N . ILE B 1 119 ? 14.055 -25.328 -12.742 1 71.06 119 ILE B N 1
ATOM 4055 C CA . ILE B 1 119 ? 14.812 -24.172 -12.234 1 71.06 119 ILE B CA 1
ATOM 4056 C C . ILE B 1 119 ? 15.055 -24.344 -10.734 1 71.06 119 ILE B C 1
ATOM 4058 O O . ILE B 1 119 ? 16.156 -24.078 -10.25 1 71.06 119 ILE B O 1
ATOM 4062 N N . CYS B 1 120 ? 14.016 -24.656 -10.039 1 77.5 120 CYS B N 1
ATOM 4063 C CA . CYS B 1 120 ? 14.141 -24.844 -8.602 1 77.5 120 CYS B CA 1
ATOM 4064 C C . CYS B 1 120 ? 15.07 -26.016 -8.273 1 77.5 120 CYS B C 1
ATOM 4066 O O . CYS B 1 120 ? 15.797 -25.969 -7.281 1 77.5 120 CYS B O 1
ATOM 4068 N N . GLN B 1 121 ? 15.039 -27.047 -9.016 1 71.94 121 GLN B N 1
ATOM 4069 C CA . GLN B 1 121 ? 15.906 -28.188 -8.812 1 71.94 121 GLN B CA 1
ATOM 4070 C C . GLN B 1 121 ? 17.375 -27.812 -8.922 1 71.94 121 GLN B C 1
ATOM 4072 O O . GLN B 1 121 ? 18.219 -28.312 -8.172 1 71.94 121 GLN B O 1
ATOM 4077 N N . LEU B 1 122 ? 17.578 -26.828 -9.711 1 63.69 122 LEU B N 1
ATOM 4078 C CA . LEU B 1 122 ? 18.953 -26.422 -9.977 1 63.69 122 LEU B CA 1
ATOM 4079 C C . LEU B 1 122 ? 19.422 -25.391 -8.953 1 63.69 122 LEU B C 1
ATOM 4081 O O . LEU B 1 122 ? 20.609 -25.281 -8.68 1 63.69 122 LEU B O 1
ATOM 4085 N N . ASN B 1 123 ? 18.453 -24.672 -8.398 1 62 123 ASN B N 1
ATOM 4086 C CA . ASN B 1 123 ? 18.875 -23.469 -7.691 1 62 123 ASN B CA 1
ATOM 4087 C C . ASN B 1 123 ? 18.484 -23.516 -6.219 1 62 123 ASN B C 1
ATOM 4089 O O . ASN B 1 123 ? 19.031 -22.766 -5.402 1 62 123 ASN B O 1
ATOM 4093 N N . LYS B 1 124 ? 17.422 -24.234 -5.879 1 60.09 124 LYS B N 1
ATOM 4094 C CA . LYS B 1 124 ? 16.906 -24.156 -4.516 1 60.09 124 LYS B CA 1
ATOM 4095 C C . LYS B 1 124 ? 17.797 -24.922 -3.549 1 60.09 124 LYS B C 1
ATOM 4097 O O . LYS B 1 124 ? 18.203 -26.062 -3.838 1 60.09 124 LYS B O 1
ATOM 4102 N N . ALA B 1 125 ? 18.359 -24.109 -2.586 1 52.06 125 ALA B N 1
ATOM 4103 C CA . ALA B 1 125 ? 19.25 -24.688 -1.586 1 52.06 125 ALA B CA 1
ATOM 4104 C C . ALA B 1 125 ? 18.469 -25.578 -0.619 1 52.06 125 ALA B C 1
ATOM 4106 O O . ALA B 1 125 ? 17.312 -25.297 -0.304 1 52.06 125 ALA B O 1
ATOM 4107 N N . ALA B 1 126 ? 18.844 -26.828 -0.538 1 48.38 126 ALA B N 1
ATOM 4108 C CA . ALA B 1 126 ? 18.281 -27.672 0.51 1 48.38 126 ALA B CA 1
ATOM 4109 C C . ALA B 1 126 ? 18.469 -27.047 1.888 1 48.38 126 ALA B C 1
ATOM 4111 O O . ALA B 1 126 ? 19.531 -26.484 2.174 1 48.38 126 ALA B O 1
ATOM 4112 N N . ASN B 1 127 ? 17.453 -26.375 2.434 1 47.19 127 ASN B N 1
ATOM 4113 C CA . ASN B 1 127 ? 17.531 -25.641 3.693 1 47.19 127 ASN B CA 1
ATOM 4114 C C . ASN B 1 127 ? 17.703 -26.594 4.883 1 47.19 127 ASN B C 1
ATOM 4116 O O . ASN B 1 127 ? 16.703 -27.094 5.426 1 47.19 127 ASN B O 1
ATOM 4120 N N . VAL B 1 128 ? 18.812 -27.375 4.926 1 43.72 128 VAL B N 1
ATOM 4121 C CA . VAL B 1 128 ? 18.969 -28.047 6.207 1 43.72 128 VAL B CA 1
ATOM 4122 C C . VAL B 1 128 ? 19.266 -27.031 7.301 1 43.72 128 VAL B C 1
ATOM 4124 O O . VAL B 1 128 ? 20.172 -26.203 7.156 1 43.72 128 VAL B O 1
ATOM 4127 N N . GLN B 1 129 ? 18.266 -26.625 8.117 1 49.56 129 GLN B N 1
ATOM 4128 C CA . GLN B 1 129 ? 18.422 -25.641 9.18 1 49.56 129 GLN B CA 1
ATOM 4129 C C . GLN B 1 129 ? 18.906 -26.297 10.469 1 49.56 129 GLN B C 1
ATOM 4131 O O . GLN B 1 129 ? 18.469 -27.391 10.828 1 49.56 129 GLN B O 1
ATOM 4136 N N . TYR B 1 130 ? 20.062 -25.688 11.031 1 40.59 130 TYR B N 1
ATOM 4137 C CA . TYR B 1 130 ? 20.641 -26.141 12.289 1 40.59 130 TYR B CA 1
ATOM 4138 C C . TYR B 1 130 ? 20.359 -25.156 13.414 1 40.59 130 TYR B C 1
ATOM 4140 O O . TYR B 1 130 ? 20.203 -23.969 13.172 1 40.59 130 TYR B O 1
ATOM 4148 N N . GLY B 1 131 ? 20.141 -25.562 14.758 1 45.72 131 GLY B N 1
ATOM 4149 C CA . GLY B 1 131 ? 20 -24.781 15.969 1 45.72 131 GLY B CA 1
ATOM 4150 C C . GLY B 1 131 ? 18.562 -24.344 16.234 1 45.72 131 GLY B C 1
ATOM 4151 O O . GLY B 1 131 ? 17.734 -24.359 15.32 1 45.72 131 GLY B O 1
ATOM 4152 N N . GLN B 1 132 ? 18.344 -24.203 17.547 1 47.72 132 GLN B N 1
ATOM 4153 C CA . GLN B 1 132 ? 16.984 -23.859 17.969 1 47.72 132 GLN B CA 1
ATOM 4154 C C . GLN B 1 132 ? 16.719 -22.359 17.766 1 47.72 132 GLN B C 1
ATOM 4156 O O . GLN B 1 132 ? 17.609 -21.531 17.938 1 47.72 132 GLN B O 1
ATOM 4161 N N . LEU B 1 133 ? 15.617 -22 17.25 1 56.53 133 LEU B N 1
ATOM 4162 C CA . LEU B 1 133 ? 15.188 -20.609 17.109 1 56.53 133 LEU B CA 1
ATOM 4163 C C . LEU B 1 133 ? 14.688 -20.062 18.438 1 56.53 133 LEU B C 1
ATOM 4165 O O . LEU B 1 133 ? 14.039 -20.766 19.203 1 56.53 133 LEU B O 1
ATOM 4169 N N . PRO B 1 134 ? 15.188 -18.812 18.891 1 50.47 134 PRO B N 1
ATOM 4170 C CA . PRO B 1 134 ? 14.758 -18.219 20.156 1 50.47 134 PRO B CA 1
ATOM 4171 C C . PRO B 1 134 ? 13.281 -17.844 20.172 1 50.47 134 PRO B C 1
ATOM 4173 O O . PRO B 1 134 ? 12.641 -17.812 19.109 1 50.47 134 PRO B O 1
ATOM 4176 N N . GLU B 1 135 ? 12.812 -17.609 21.516 1 50.69 135 GLU B N 1
ATOM 4177 C CA . GLU B 1 135 ? 11.422 -17.188 21.719 1 50.69 135 GLU B CA 1
ATOM 4178 C C . GLU B 1 135 ? 11.125 -15.883 21 1 50.69 135 GLU B C 1
ATOM 4180 O O . GLU B 1 135 ? 12 -15.023 20.875 1 50.69 135 GLU B O 1
ATOM 4185 N N . ARG B 1 136 ? 9.938 -15.883 20.422 1 58.91 136 ARG B N 1
ATOM 4186 C CA . ARG B 1 136 ? 9.508 -14.711 19.688 1 58.91 136 ARG B CA 1
ATOM 4187 C C . ARG B 1 136 ? 8.297 -14.062 20.344 1 58.91 136 ARG B C 1
ATOM 4189 O O . ARG B 1 136 ? 7.406 -14.75 20.844 1 58.91 136 ARG B O 1
ATOM 4196 N N . HIS B 1 137 ? 8.445 -12.695 20.625 1 58.44 137 HIS B N 1
ATOM 4197 C CA . HIS B 1 137 ? 7.277 -11.984 21.125 1 58.44 137 HIS B CA 1
ATOM 4198 C C . HIS B 1 137 ? 6.5 -11.328 20 1 58.44 137 HIS B C 1
ATOM 4200 O O . HIS B 1 137 ? 7.094 -10.789 19.062 1 58.44 137 HIS B O 1
ATOM 4206 N N . ALA B 1 138 ? 5.223 -11.547 20.125 1 63.25 138 ALA B N 1
ATOM 4207 C CA . ALA B 1 138 ? 4.344 -11.078 19.062 1 63.25 138 ALA B CA 1
ATOM 4208 C C . ALA B 1 138 ? 3.932 -9.625 19.281 1 63.25 138 ALA B C 1
ATOM 4210 O O . ALA B 1 138 ? 3.623 -9.227 20.406 1 63.25 138 ALA B O 1
ATOM 4211 N N . ASP B 1 139 ? 4.211 -8.773 18.266 1 67.75 139 ASP B N 1
ATOM 4212 C CA . ASP B 1 139 ? 3.498 -7.504 18.203 1 67.75 139 ASP B CA 1
ATOM 4213 C C . ASP B 1 139 ? 2.023 -7.719 17.875 1 67.75 139 ASP B C 1
ATOM 4215 O O . ASP B 1 139 ? 1.681 -8.617 17.094 1 67.75 139 ASP B O 1
ATOM 4219 N N . LEU B 1 140 ? 1.166 -6.926 18.484 1 74.12 140 LEU B N 1
ATOM 4220 C CA . LEU B 1 140 ? -0.248 -7.273 18.375 1 74.12 140 LEU B CA 1
ATOM 4221 C C . LEU B 1 140 ? -1.012 -6.23 17.578 1 74.12 140 LEU B C 1
ATOM 4223 O O . LEU B 1 140 ? -2.098 -6.508 17.062 1 74.12 140 LEU B O 1
ATOM 4227 N N . VAL B 1 141 ? -0.479 -5.09 17.391 1 84.38 141 VAL B N 1
ATOM 4228 C CA . VAL B 1 141 ? -1.235 -4.02 16.75 1 84.38 141 VAL B CA 1
ATOM 4229 C C . VAL B 1 141 ? -0.611 -3.682 15.406 1 84.38 141 VAL B C 1
ATOM 4231 O O . VAL B 1 141 ? 0.548 -3.266 15.336 1 84.38 141 VAL B O 1
ATOM 4234 N N . PRO B 1 142 ? -1.413 -3.84 14.352 1 91.31 142 PRO B N 1
ATOM 4235 C CA . PRO B 1 142 ? -0.866 -3.5 13.039 1 91.31 142 PRO B CA 1
ATOM 4236 C C . PRO B 1 142 ? -0.362 -2.061 12.961 1 91.31 142 PRO B C 1
ATOM 4238 O O . PRO B 1 142 ? -0.948 -1.165 13.57 1 91.31 142 PRO B O 1
ATOM 4241 N N . TRP B 1 143 ? 0.713 -1.822 12.219 1 94.38 143 TRP B N 1
ATOM 4242 C CA . TRP B 1 143 ? 1.276 -0.522 11.875 1 94.38 143 TRP B CA 1
ATOM 4243 C C . TRP B 1 143 ? 1.936 0.129 13.086 1 94.38 143 TRP B C 1
ATOM 4245 O O . TRP B 1 143 ? 2.377 1.278 13.016 1 94.38 143 TRP B O 1
ATOM 4255 N N . PHE B 1 144 ? 1.996 -0.6 14.211 1 91.75 144 PHE B N 1
ATOM 4256 C CA . PHE B 1 144 ? 2.598 -0.044 15.422 1 91.75 144 PHE B CA 1
ATOM 4257 C C . PHE B 1 144 ? 4.113 0.054 15.273 1 91.75 144 PHE B C 1
ATOM 4259 O O . PHE B 1 144 ? 4.723 1.035 15.703 1 91.75 144 PHE B O 1
ATOM 4266 N N . SER B 1 145 ? 4.656 -0.926 14.688 1 91.94 145 SER B N 1
ATOM 4267 C CA . SER B 1 145 ? 6.094 -0.943 14.438 1 91.94 145 SER B CA 1
ATOM 4268 C C . SER B 1 145 ? 6.395 -1.3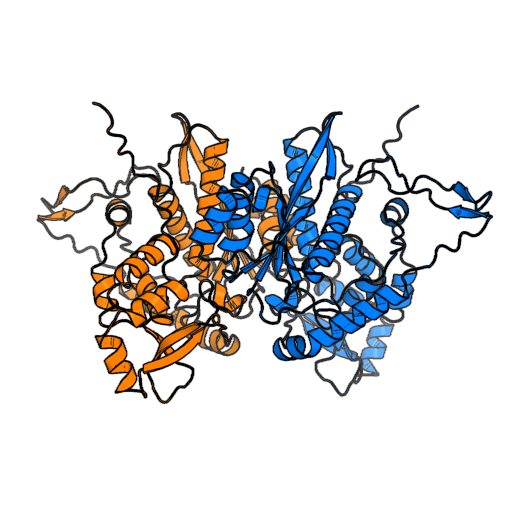17 12.992 1 91.94 145 SER B C 1
ATOM 4270 O O . SER B 1 145 ? 5.566 -1.938 12.32 1 91.94 145 SER B O 1
ATOM 4272 N N . VAL B 1 146 ? 7.516 -0.858 12.516 1 95.31 146 VAL B N 1
ATOM 4273 C CA . VAL B 1 146 ? 8.023 -1.264 11.211 1 95.31 146 VAL B CA 1
ATOM 4274 C C . VAL B 1 146 ? 9.461 -1.764 11.352 1 95.31 146 VAL B C 1
ATOM 4276 O O . VAL B 1 146 ? 10.281 -1.133 12.016 1 95.31 146 VAL B O 1
ATOM 4279 N N . ALA B 1 147 ? 9.711 -2.939 10.875 1 93.81 147 ALA B N 1
ATOM 4280 C CA . ALA B 1 147 ? 11.07 -3.471 10.836 1 93.81 147 ALA B CA 1
ATOM 4281 C C . ALA B 1 147 ? 11.742 -3.168 9.5 1 93.81 147 ALA B C 1
ATOM 4283 O O . ALA B 1 147 ? 11.18 -3.457 8.445 1 93.81 147 ALA B O 1
ATOM 4284 N N . VAL B 1 148 ? 12.898 -2.533 9.555 1 95.25 148 VAL B N 1
ATOM 4285 C CA . VAL B 1 148 ? 13.609 -2.197 8.328 1 95.25 148 VAL B CA 1
ATOM 4286 C C . VAL B 1 148 ? 14.961 -2.914 8.297 1 95.25 148 VAL B C 1
ATOM 4288 O O . VAL B 1 148 ? 15.586 -3.119 9.344 1 95.25 148 VAL B O 1
ATOM 4291 N N . ASP B 1 149 ? 15.352 -3.33 7.113 1 92.62 149 ASP B N 1
ATOM 4292 C CA . ASP B 1 149 ? 16.625 -4.012 6.914 1 92.62 149 ASP B CA 1
ATOM 4293 C C . ASP B 1 149 ? 17.078 -3.912 5.461 1 92.62 149 ASP B C 1
ATOM 4295 O O . ASP B 1 149 ? 16.312 -3.516 4.59 1 92.62 149 ASP B O 1
ATOM 4299 N N . LEU B 1 150 ? 18.359 -4.098 5.293 1 93.75 150 LEU B N 1
ATOM 4300 C CA . LEU B 1 150 ? 18.875 -4.199 3.934 1 93.75 150 LEU B CA 1
ATOM 4301 C C . LEU B 1 150 ? 19.078 -5.656 3.535 1 93.75 150 LEU B C 1
ATOM 4303 O O . LEU B 1 150 ? 19.531 -6.473 4.348 1 93.75 150 LEU B O 1
ATOM 4307 N N . ILE B 1 151 ? 18.688 -5.957 2.412 1 91.81 151 ILE B N 1
ATOM 4308 C CA . ILE B 1 151 ? 18.922 -7.305 1.9 1 91.81 151 ILE B CA 1
ATOM 4309 C C . ILE B 1 151 ? 19.766 -7.234 0.634 1 91.81 151 ILE B C 1
ATOM 4311 O O . ILE B 1 151 ? 19.828 -6.195 -0.023 1 91.81 151 ILE B O 1
ATOM 4315 N N . GLY B 1 152 ? 20.156 -8.422 0.186 1 88.25 152 GLY B N 1
ATOM 4316 C CA . GLY B 1 152 ? 21.172 -8.492 -0.843 1 88.25 152 GLY B CA 1
ATOM 4317 C C . GLY B 1 152 ? 22.562 -8.719 -0.286 1 88.25 152 GLY B C 1
ATOM 4318 O O . GLY B 1 152 ? 22.719 -9.18 0.848 1 88.25 152 GLY B O 1
ATOM 4319 N N . PRO B 1 153 ? 23.578 -8.609 -0.96 1 89.81 153 PRO B N 1
ATOM 4320 C CA . PRO B 1 153 ? 23.656 -8.195 -2.365 1 89.81 153 PRO B CA 1
ATOM 4321 C C . PRO B 1 153 ? 23.344 -9.344 -3.33 1 89.81 153 PRO B C 1
ATOM 4323 O O . PRO B 1 153 ? 23.656 -10.5 -3.037 1 89.81 153 PRO B O 1
ATOM 4326 N N . TRP B 1 154 ? 22.688 -8.992 -4.359 1 87.62 154 TRP B N 1
ATOM 4327 C CA . TRP B 1 154 ? 22.578 -9.859 -5.527 1 87.62 154 TRP B CA 1
ATOM 4328 C C . TRP B 1 154 ? 23.547 -9.422 -6.621 1 87.62 154 TRP B C 1
ATOM 4330 O O . TRP B 1 154 ? 23.734 -8.227 -6.855 1 87.62 154 TRP B O 1
ATOM 4340 N N . LYS B 1 155 ? 24.25 -10.328 -7.18 1 86.56 155 LYS B N 1
ATOM 4341 C CA . LYS B 1 155 ? 25.234 -10.008 -8.203 1 86.56 155 LYS B CA 1
ATOM 4342 C C . LYS B 1 155 ? 24.688 -10.281 -9.602 1 86.56 155 LYS B C 1
ATOM 4344 O O . LYS B 1 155 ? 24.109 -11.336 -9.859 1 86.56 155 LYS B O 1
ATOM 4349 N N . ILE B 1 156 ? 24.781 -9.289 -10.445 1 86.5 156 ILE B N 1
ATOM 4350 C CA . ILE B 1 156 ? 24.375 -9.398 -11.844 1 86.5 156 ILE B CA 1
ATOM 4351 C C . ILE B 1 156 ? 25.531 -9.031 -12.758 1 86.5 156 ILE B C 1
ATOM 4353 O O . ILE B 1 156 ? 26.266 -8.078 -12.492 1 86.5 156 ILE B O 1
ATOM 4357 N N . ASP B 1 157 ? 25.703 -9.805 -13.773 1 86.62 157 ASP B N 1
ATOM 4358 C CA . ASP B 1 157 ? 26.734 -9.508 -14.766 1 86.62 157 ASP B CA 1
ATOM 4359 C C . ASP B 1 157 ? 26.266 -8.414 -15.727 1 86.62 157 ASP B C 1
ATOM 4361 O O . ASP B 1 157 ? 25.281 -8.586 -16.438 1 86.62 157 ASP B O 1
ATOM 4365 N N . VAL B 1 158 ? 26.906 -7.348 -15.664 1 88.81 158 VAL B N 1
ATOM 4366 C CA . VAL B 1 158 ? 26.609 -6.242 -16.562 1 88.81 158 VAL B CA 1
ATOM 4367 C C . VAL B 1 158 ? 27.797 -5.992 -17.5 1 88.81 158 VAL B C 1
ATOM 4369 O O . VAL B 1 158 ? 28.75 -5.32 -17.109 1 88.81 158 VAL B O 1
ATOM 4372 N N . ASN B 1 159 ? 27.609 -6.414 -18.688 1 88.19 159 ASN B N 1
ATOM 4373 C CA . ASN B 1 159 ? 28.656 -6.254 -19.703 1 88.19 159 ASN B CA 1
ATOM 4374 C C . ASN B 1 159 ? 30 -6.754 -19.203 1 88.19 159 ASN B C 1
ATOM 4376 O O . ASN B 1 159 ? 31 -6.031 -19.266 1 88.19 159 ASN B O 1
ATOM 4380 N N . GLY B 1 160 ? 30.016 -7.895 -18.578 1 82.88 160 GLY B N 1
ATOM 4381 C CA . GLY B 1 160 ? 31.234 -8.555 -18.141 1 82.88 160 GLY B CA 1
ATOM 4382 C C . GLY B 1 160 ? 31.656 -8.141 -16.75 1 82.88 160 GLY B C 1
ATOM 4383 O O . GLY B 1 160 ? 32.656 -8.656 -16.219 1 82.88 160 GLY B O 1
ATOM 4384 N N . ARG B 1 161 ? 31 -7.176 -16.219 1 89.44 161 ARG B N 1
ATOM 4385 C CA . ARG B 1 161 ? 31.328 -6.746 -14.867 1 89.44 161 ARG B CA 1
ATOM 4386 C C . ARG B 1 161 ? 30.219 -7.145 -13.891 1 89.44 161 ARG B C 1
ATOM 4388 O O . ARG B 1 161 ? 29.047 -6.883 -14.133 1 89.44 161 ARG B O 1
ATOM 4395 N N . GLU B 1 162 ? 30.625 -7.672 -12.852 1 87.25 162 GLU B N 1
ATOM 4396 C CA . GLU B 1 162 ? 29.656 -8.07 -11.836 1 87.25 162 GLU B CA 1
ATOM 4397 C C . GLU B 1 162 ? 29.297 -6.902 -10.922 1 87.25 162 GLU B C 1
ATOM 4399 O O . GLU B 1 162 ? 30.172 -6.344 -10.25 1 87.25 162 GLU B O 1
ATOM 4404 N N . LEU B 1 163 ? 28.062 -6.582 -10.977 1 88.94 163 LEU B N 1
ATOM 4405 C CA . LEU B 1 163 ? 27.609 -5.488 -10.133 1 88.94 163 LEU B CA 1
ATOM 4406 C C . LEU B 1 163 ? 26.688 -6 -9.031 1 88.94 163 LEU B C 1
ATOM 4408 O O . LEU B 1 163 ? 25.922 -6.945 -9.242 1 88.94 163 LEU B O 1
ATOM 4412 N N . GLU B 1 164 ? 26.797 -5.344 -7.906 1 90.94 164 GLU B N 1
ATOM 4413 C CA . GLU B 1 164 ? 26.016 -5.738 -6.738 1 90.94 164 GLU B CA 1
ATOM 4414 C C . GLU B 1 164 ? 24.812 -4.828 -6.547 1 90.94 164 GLU B C 1
ATOM 4416 O O . GLU B 1 164 ? 24.906 -3.617 -6.762 1 90.94 164 GLU B O 1
ATOM 4421 N N . PHE B 1 165 ? 23.719 -5.48 -6.188 1 91.81 165 PHE B N 1
ATOM 4422 C CA . PHE B 1 165 ? 22.484 -4.738 -5.969 1 91.81 165 PHE B CA 1
ATOM 4423 C C . PHE B 1 165 ? 21.906 -5.051 -4.594 1 91.81 165 PHE B C 1
ATOM 4425 O O . PHE B 1 165 ? 21.938 -6.199 -4.148 1 91.81 165 PHE B O 1
ATOM 4432 N N . ASN B 1 166 ? 21.453 -3.994 -3.906 1 94.75 166 ASN B N 1
ATOM 4433 C CA . ASN B 1 166 ? 20.828 -4.098 -2.59 1 94.75 166 ASN B CA 1
ATOM 4434 C C . ASN B 1 166 ? 19.438 -3.484 -2.582 1 94.75 166 ASN B C 1
ATOM 4436 O O . ASN B 1 166 ? 19.078 -2.732 -3.49 1 94.75 166 ASN B O 1
ATOM 4440 N N . ALA B 1 167 ? 18.703 -3.914 -1.589 1 96.88 167 ALA B N 1
ATOM 4441 C CA . ALA B 1 167 ? 17.359 -3.373 -1.457 1 96.88 167 ALA B CA 1
ATOM 4442 C C . ALA B 1 167 ? 17.016 -3.088 0.004 1 96.88 167 ALA B C 1
ATOM 4444 O O . ALA B 1 167 ? 17.578 -3.715 0.909 1 96.88 167 ALA B O 1
ATOM 4445 N N . LEU B 1 168 ? 16.219 -2.119 0.217 1 97.38 168 LEU B N 1
ATOM 4446 C CA . LEU B 1 168 ? 15.641 -1.835 1.526 1 97.38 168 LEU B CA 1
ATOM 4447 C C . LEU B 1 168 ? 14.344 -2.617 1.732 1 97.38 168 LEU B C 1
ATOM 4449 O O . LEU B 1 168 ? 13.5 -2.678 0.834 1 97.38 168 LEU B O 1
ATOM 4453 N N . THR B 1 169 ? 14.227 -3.256 2.877 1 96.62 169 THR B N 1
ATOM 4454 C CA . THR B 1 169 ? 13 -3.951 3.236 1 96.62 169 THR B CA 1
ATOM 4455 C C . THR B 1 169 ? 12.289 -3.238 4.383 1 96.62 169 THR B C 1
ATOM 4457 O O . THR B 1 169 ? 12.938 -2.758 5.316 1 96.62 169 THR B O 1
ATOM 4460 N N . CYS B 1 170 ? 11 -3.076 4.309 1 97.25 170 CYS B N 1
ATOM 4461 C CA . CYS B 1 170 ? 10.117 -2.6 5.367 1 97.25 170 CYS B CA 1
ATOM 4462 C C . CYS B 1 170 ? 9 -3.6 5.629 1 97.25 170 CYS B C 1
ATOM 4464 O O . CYS B 1 170 ? 8.305 -4.02 4.703 1 97.25 170 CYS B O 1
ATOM 4466 N N . ILE B 1 171 ? 8.852 -4.008 6.91 1 96.06 171 ILE B N 1
ATOM 4467 C CA . ILE B 1 171 ? 7.902 -5.07 7.23 1 96.06 171 ILE B CA 1
ATOM 4468 C C . ILE B 1 171 ? 7.055 -4.664 8.43 1 96.06 171 ILE B C 1
ATOM 4470 O O . ILE B 1 171 ? 7.582 -4.195 9.445 1 96.06 171 ILE B O 1
ATOM 4474 N N . ASP B 1 172 ? 5.75 -4.691 8.32 1 95.06 172 ASP B N 1
ATOM 4475 C CA . ASP B 1 172 ? 4.875 -4.715 9.492 1 95.06 172 ASP B CA 1
ATOM 4476 C C . ASP B 1 172 ? 4.789 -6.117 10.086 1 95.06 172 ASP B C 1
ATOM 4478 O O . ASP B 1 172 ? 4.188 -7.016 9.492 1 95.06 172 ASP B O 1
ATOM 4482 N N . PRO B 1 173 ? 5.301 -6.309 11.234 1 88.06 173 PRO B N 1
ATOM 4483 C CA . PRO B 1 173 ? 5.422 -7.672 11.75 1 88.06 173 PRO B CA 1
ATOM 4484 C C . PRO B 1 173 ? 4.07 -8.281 12.125 1 88.06 173 PRO B C 1
ATOM 4486 O O . PRO B 1 173 ? 3.979 -9.492 12.367 1 88.06 173 PRO B O 1
ATOM 4489 N N . VAL B 1 174 ? 3.039 -7.559 12.172 1 89.19 174 VAL B N 1
ATOM 4490 C CA . VAL B 1 174 ? 1.73 -8.062 12.562 1 89.19 174 VAL B CA 1
ATOM 4491 C C . VAL B 1 174 ? 0.978 -8.57 11.336 1 89.19 174 VAL B C 1
ATOM 4493 O O . VAL B 1 174 ? 0.469 -9.695 11.328 1 89.19 174 VAL B O 1
ATOM 4496 N N . THR B 1 175 ? 0.954 -7.781 10.312 1 92.06 175 THR B N 1
ATOM 4497 C CA . THR B 1 175 ? 0.245 -8.172 9.102 1 92.06 175 THR B CA 1
ATOM 4498 C C . THR B 1 175 ? 1.169 -8.938 8.156 1 92.06 175 THR B C 1
ATOM 4500 O O . THR B 1 175 ? 0.709 -9.555 7.191 1 92.06 175 THR B O 1
ATOM 4503 N N . ASN B 1 176 ? 2.486 -8.859 8.352 1 92.19 176 ASN B N 1
ATOM 4504 C CA . ASN B 1 176 ? 3.52 -9.445 7.5 1 92.19 176 ASN B CA 1
ATOM 4505 C C . ASN B 1 176 ? 3.594 -8.742 6.145 1 92.19 176 ASN B C 1
ATOM 4507 O O . ASN B 1 176 ? 4.18 -9.266 5.199 1 92.19 176 ASN B O 1
ATOM 4511 N N . LEU B 1 177 ? 2.887 -7.586 6.012 1 96.31 177 LEU B N 1
ATOM 4512 C CA . LEU B 1 177 ? 2.998 -6.816 4.777 1 96.31 177 LEU B CA 1
ATOM 4513 C C . LEU B 1 177 ? 4.418 -6.289 4.59 1 96.31 177 LEU B C 1
ATOM 4515 O O . LEU B 1 177 ? 5.016 -5.758 5.531 1 96.31 177 LEU B O 1
ATOM 4519 N N . THR B 1 178 ? 4.891 -6.438 3.389 1 96.38 178 THR B N 1
ATOM 4520 C CA . THR B 1 178 ? 6.285 -6.098 3.125 1 96.38 178 THR B CA 1
ATOM 4521 C C . THR B 1 178 ? 6.387 -5.102 1.973 1 96.38 178 THR B C 1
ATOM 4523 O O . THR B 1 178 ? 5.52 -5.062 1.097 1 96.38 178 THR B O 1
ATOM 4526 N N . GLU B 1 179 ? 7.328 -4.25 2.01 1 97.56 179 GLU B N 1
ATOM 4527 C CA . GLU B 1 179 ? 7.781 -3.402 0.914 1 97.56 179 GLU B CA 1
ATOM 4528 C C . GLU B 1 179 ? 9.273 -3.604 0.642 1 97.56 179 GLU B C 1
ATOM 4530 O O . GLU B 1 179 ? 10.062 -3.758 1.574 1 97.56 179 GLU B O 1
ATOM 4535 N N . LEU B 1 180 ? 9.57 -3.66 -0.601 1 96.69 180 LEU B N 1
ATOM 4536 C CA . LEU B 1 180 ? 10.945 -3.779 -1.074 1 96.69 180 LEU B CA 1
ATOM 4537 C C . LEU B 1 180 ? 11.266 -2.695 -2.1 1 96.69 180 LEU B C 1
ATOM 4539 O O . LEU B 1 180 ? 10.453 -2.42 -2.988 1 96.69 180 LEU B O 1
ATOM 4543 N N . ALA B 1 181 ? 12.414 -2.104 -1.943 1 96.81 181 ALA B N 1
ATOM 4544 C CA . ALA B 1 181 ? 12.82 -1.125 -2.947 1 96.81 181 ALA B CA 1
ATOM 4545 C C . ALA B 1 181 ? 14.32 -1.177 -3.186 1 96.81 181 ALA B C 1
ATOM 4547 O O . ALA B 1 181 ? 15.102 -1.356 -2.246 1 96.81 181 ALA B O 1
ATOM 4548 N N . PHE B 1 182 ? 14.695 -0.944 -4.391 1 95.69 182 PHE B N 1
ATOM 4549 C CA . PHE B 1 182 ? 16.094 -0.846 -4.809 1 95.69 182 PHE B CA 1
ATOM 4550 C C . PHE B 1 182 ? 16.766 0.354 -4.16 1 95.69 182 PHE B C 1
ATOM 4552 O O . PHE B 1 182 ? 16.172 1.427 -4.051 1 95.69 182 PHE B O 1
ATOM 4559 N N . ILE B 1 183 ? 17.969 0.176 -3.654 1 96.19 183 ILE B N 1
ATOM 4560 C CA . ILE B 1 183 ? 18.766 1.301 -3.154 1 96.19 183 ILE B CA 1
ATOM 4561 C C . ILE B 1 183 ? 20.016 1.462 -3.996 1 96.19 183 ILE B C 1
ATOM 4563 O O . ILE B 1 183 ? 20.672 0.474 -4.352 1 96.19 183 ILE B O 1
ATOM 4567 N N . GLU B 1 184 ? 20.359 2.654 -4.273 1 92.06 184 GLU B N 1
ATOM 4568 C CA . GLU B 1 184 ? 21.531 2.961 -5.082 1 92.06 184 GLU B CA 1
ATOM 4569 C C . GLU B 1 184 ? 22.812 2.832 -4.262 1 92.06 184 GLU B C 1
ATOM 4571 O O . GLU B 1 184 ? 23.859 2.486 -4.801 1 92.06 184 GLU B O 1
ATOM 4576 N N . ASN B 1 185 ? 22.734 3.182 -2.979 1 93.25 185 ASN B N 1
ATOM 4577 C CA . ASN B 1 185 ? 23.844 3.08 -2.049 1 93.25 185 ASN B CA 1
ATOM 4578 C C . ASN B 1 185 ? 23.375 2.896 -0.612 1 93.25 185 ASN B C 1
ATOM 4580 O O . ASN B 1 185 ? 22.172 3.008 -0.333 1 93.25 185 ASN B O 1
ATOM 4584 N N . LYS B 1 186 ? 24.281 2.676 0.241 1 94.69 186 LYS B N 1
ATOM 4585 C CA . LYS B 1 186 ? 23.922 2.314 1.609 1 94.69 186 LYS B CA 1
ATOM 4586 C C . LYS B 1 186 ? 24.125 3.49 2.561 1 94.69 186 LYS B C 1
ATOM 4588 O O . LYS B 1 186 ? 24.266 3.301 3.771 1 94.69 186 LYS B O 1
ATOM 4593 N N . THR B 1 187 ? 24.203 4.664 2.006 1 95.69 187 THR B N 1
ATOM 4594 C CA . THR B 1 187 ? 24.344 5.82 2.881 1 95.69 187 THR B CA 1
ATOM 4595 C C . THR B 1 187 ? 23.062 6.066 3.67 1 95.69 187 THR B C 1
ATOM 4597 O O . THR B 1 187 ? 21.953 5.836 3.162 1 95.69 187 THR B O 1
ATOM 4600 N N . ALA B 1 188 ? 23.219 6.598 4.828 1 95.81 188 ALA B N 1
ATOM 4601 C CA . ALA B 1 188 ? 22.062 6.879 5.684 1 95.81 188 ALA B CA 1
ATOM 4602 C C . ALA B 1 188 ? 21.109 7.855 5.008 1 95.81 188 ALA B C 1
ATOM 4604 O O . ALA B 1 188 ? 19.875 7.723 5.137 1 95.81 188 ALA B O 1
ATOM 4605 N N . THR B 1 189 ? 21.609 8.797 4.316 1 95.31 189 THR B N 1
ATOM 4606 C CA . THR B 1 189 ? 20.797 9.812 3.65 1 95.31 189 THR B CA 1
ATOM 4607 C C . THR B 1 189 ? 19.922 9.18 2.572 1 95.31 189 THR B C 1
ATOM 4609 O O . THR B 1 189 ? 18.719 9.438 2.516 1 95.31 189 THR B O 1
ATOM 4612 N N . HIS B 1 190 ? 20.531 8.367 1.779 1 95.38 190 HIS B N 1
ATOM 4613 C CA . HIS B 1 190 ? 19.797 7.727 0.697 1 95.38 190 HIS B CA 1
ATOM 4614 C C . HIS B 1 190 ? 18.766 6.75 1.241 1 95.38 190 HIS B C 1
ATOM 4616 O O . HIS B 1 190 ? 17.609 6.773 0.823 1 95.38 190 HIS B O 1
ATOM 4622 N N . VAL B 1 191 ? 19.156 5.957 2.176 1 97.31 191 VAL B N 1
ATOM 4623 C CA . VAL B 1 191 ? 18.266 4.949 2.752 1 97.31 191 VAL B CA 1
ATOM 4624 C C . VAL B 1 191 ? 17.094 5.633 3.453 1 97.31 191 VAL B C 1
ATOM 4626 O O . VAL B 1 191 ? 15.953 5.176 3.355 1 97.31 191 VAL B O 1
ATOM 4629 N N . ALA B 1 192 ? 17.375 6.73 4.105 1 97.12 192 ALA B N 1
ATOM 4630 C CA . ALA B 1 192 ? 16.312 7.492 4.758 1 97.12 192 ALA B CA 1
ATOM 4631 C C . ALA B 1 192 ? 15.297 8.008 3.736 1 97.12 192 ALA B C 1
ATOM 4633 O O . ALA B 1 192 ? 14.086 7.957 3.973 1 97.12 192 ALA B O 1
ATOM 4634 N N . SER B 1 193 ? 15.844 8.477 2.68 1 95.56 193 SER B N 1
ATOM 4635 C CA . SER B 1 193 ? 14.977 8.992 1.626 1 95.56 193 SER B CA 1
ATOM 4636 C C . SER B 1 193 ? 14.109 7.883 1.028 1 95.56 193 SER B C 1
ATOM 4638 O O . SER B 1 193 ? 12.914 8.07 0.804 1 95.56 193 SER B O 1
ATOM 4640 N N . VAL B 1 194 ? 14.703 6.762 0.764 1 96.88 194 VAL B N 1
ATOM 4641 C CA . VAL B 1 194 ? 13.977 5.621 0.21 1 96.88 194 VAL B CA 1
ATOM 4642 C C . VAL B 1 194 ? 12.938 5.137 1.212 1 96.88 194 VAL B C 1
ATOM 4644 O O . VAL B 1 194 ? 11.797 4.832 0.836 1 96.88 194 VAL B O 1
ATOM 4647 N N . PHE B 1 195 ? 13.297 5.133 2.518 1 98.19 195 PHE B N 1
ATOM 4648 C CA . PHE B 1 195 ? 12.391 4.73 3.58 1 98.19 195 PHE B CA 1
ATOM 4649 C C . PHE B 1 195 ? 11.156 5.625 3.605 1 98.19 195 PHE B C 1
ATOM 4651 O O . PHE B 1 195 ? 10.031 5.137 3.721 1 98.19 195 PHE B O 1
ATOM 4658 N N . GLU B 1 196 ? 11.336 6.836 3.465 1 97 196 GLU B N 1
ATOM 4659 C CA . GLU B 1 196 ? 10.242 7.805 3.49 1 97 196 GLU B CA 1
ATOM 4660 C C . GLU B 1 196 ? 9.289 7.59 2.316 1 97 196 GLU B C 1
ATOM 4662 O O . GLU B 1 196 ? 8.078 7.516 2.5 1 97 196 GLU B O 1
ATOM 4667 N N . MET B 1 197 ? 9.836 7.426 1.154 1 96.19 197 MET B N 1
ATOM 4668 C CA . MET B 1 197 ? 9.016 7.285 -0.043 1 96.19 197 MET B CA 1
ATOM 4669 C C . MET B 1 197 ? 8.336 5.918 -0.075 1 96.19 197 MET B C 1
ATOM 4671 O O . MET B 1 197 ? 7.18 5.805 -0.497 1 96.19 197 MET B O 1
ATOM 4675 N N . LEU B 1 198 ? 9.008 4.949 0.404 1 97.25 198 LEU B N 1
ATOM 4676 C CA . LEU B 1 198 ? 8.578 3.561 0.286 1 97.25 198 LEU B CA 1
ATOM 4677 C C . LEU B 1 198 ? 7.508 3.236 1.327 1 97.25 198 LEU B C 1
ATOM 4679 O O . LEU B 1 198 ? 6.539 2.537 1.03 1 97.25 198 LEU B O 1
ATOM 4683 N N . TRP B 1 199 ? 7.719 3.762 2.533 1 98.19 199 TRP B N 1
ATOM 4684 C CA . TRP B 1 199 ? 6.859 3.293 3.617 1 98.19 199 TRP B CA 1
ATOM 4685 C C . TRP B 1 199 ? 6.09 4.453 4.242 1 98.19 199 TRP B C 1
ATOM 4687 O O . TRP B 1 199 ? 4.859 4.43 4.301 1 98.19 199 TRP B O 1
ATOM 4697 N N . LEU B 1 200 ? 6.789 5.5 4.645 1 97.44 200 LEU B N 1
ATOM 4698 C CA . LEU B 1 200 ? 6.168 6.547 5.445 1 97.44 200 LEU B CA 1
ATOM 4699 C C . LEU B 1 200 ? 5.137 7.316 4.629 1 97.44 200 LEU B C 1
ATOM 4701 O O . LEU B 1 200 ? 4.145 7.812 5.176 1 97.44 200 LEU B O 1
ATOM 4705 N N . SER B 1 201 ? 5.297 7.34 3.34 1 96.94 201 SER B N 1
ATOM 4706 C CA . SER B 1 201 ? 4.359 8.07 2.488 1 96.94 201 SER B CA 1
ATOM 4707 C C . SER B 1 201 ? 3.154 7.207 2.131 1 96.94 201 SER B C 1
ATOM 4709 O O . SER B 1 201 ? 2.158 7.707 1.605 1 96.94 201 SER B O 1
ATOM 4711 N N . ARG B 1 202 ? 3.211 5.941 2.441 1 97.38 202 ARG B N 1
ATOM 4712 C CA . ARG B 1 202 ? 2.201 5.035 1.904 1 97.38 202 ARG B CA 1
ATOM 4713 C C . ARG B 1 202 ? 1.362 4.426 3.021 1 97.38 202 ARG B C 1
ATOM 4715 O O . ARG B 1 202 ? 0.187 4.109 2.82 1 97.38 202 ARG B O 1
ATOM 4722 N N . TYR B 1 203 ? 1.976 4.254 4.117 1 98.06 203 TYR B N 1
ATOM 4723 C CA . TYR B 1 203 ? 1.319 3.508 5.188 1 98.06 203 TYR B CA 1
ATOM 4724 C C . TYR B 1 203 ? 1.244 4.336 6.461 1 98.06 203 TYR B C 1
ATOM 4726 O O . TYR B 1 203 ? 1.903 5.371 6.578 1 98.06 203 TYR B O 1
ATOM 4734 N N . PRO B 1 204 ? 0.362 3.932 7.426 1 97.56 204 PRO B N 1
ATOM 4735 C CA . PRO B 1 204 ? 0.268 4.672 8.688 1 97.56 204 PRO B CA 1
ATOM 4736 C C . PRO B 1 204 ? 1.617 4.824 9.383 1 97.56 204 PRO B C 1
ATOM 4738 O O . PRO B 1 204 ? 2.422 3.891 9.391 1 97.56 204 PRO B O 1
ATOM 4741 N N . ARG B 1 205 ? 1.788 5.992 9.891 1 96.75 205 ARG B N 1
ATOM 4742 C CA . ARG B 1 205 ? 3.02 6.277 10.617 1 96.75 205 ARG B CA 1
ATOM 4743 C C . ARG B 1 205 ? 3.205 5.305 11.781 1 96.75 205 ARG B C 1
ATOM 4745 O O . ARG B 1 205 ? 2.355 5.223 12.672 1 96.75 205 ARG B O 1
ATOM 4752 N N . PRO B 1 206 ? 4.309 4.613 11.797 1 95.44 206 PRO B N 1
ATOM 4753 C CA . PRO B 1 206 ? 4.555 3.719 12.93 1 95.44 206 PRO B CA 1
ATOM 4754 C C . PRO B 1 206 ? 5.008 4.461 14.188 1 95.44 206 PRO B C 1
ATOM 4756 O O . PRO B 1 206 ? 5.586 5.547 14.086 1 95.44 206 PRO B O 1
ATOM 4759 N N . TYR B 1 207 ? 4.738 3.834 15.273 1 92 207 TYR B N 1
ATOM 4760 C CA . TYR B 1 207 ? 5.223 4.375 16.531 1 92 207 TYR B CA 1
ATOM 4761 C C . TYR B 1 207 ? 6.711 4.109 16.719 1 92 207 TYR B C 1
ATOM 4763 O O . TYR B 1 207 ? 7.441 4.949 17.234 1 92 207 TYR B O 1
ATOM 4771 N N . LYS B 1 208 ? 7.113 2.977 16.234 1 92.31 208 LYS B N 1
ATOM 4772 C CA . LYS B 1 208 ? 8.508 2.58 16.422 1 92.31 208 LYS B CA 1
ATOM 4773 C C . LYS B 1 208 ? 9.078 1.947 15.156 1 92.31 208 LYS B C 1
ATOM 4775 O O . LYS B 1 208 ? 8.352 1.304 14.398 1 92.31 208 LYS B O 1
ATOM 4780 N N . CYS B 1 209 ? 10.367 2.182 14.977 1 94.44 209 CYS B N 1
ATOM 4781 C CA . CYS B 1 209 ? 11.125 1.575 13.883 1 94.44 209 CYS B CA 1
ATOM 4782 C C . CYS B 1 209 ? 12.211 0.646 14.422 1 94.44 209 CYS B C 1
ATOM 4784 O O . CYS B 1 209 ? 13.047 1.061 15.227 1 94.44 209 CYS B O 1
ATOM 4786 N N . ILE B 1 210 ? 12.141 -0.587 13.961 1 91.56 210 ILE B N 1
ATOM 4787 C CA . ILE B 1 210 ? 13.102 -1.593 14.414 1 91.56 210 ILE B CA 1
ATOM 4788 C C . ILE B 1 210 ? 14.125 -1.858 13.312 1 91.56 210 ILE B C 1
ATOM 4790 O O . ILE B 1 210 ? 13.766 -2.074 12.156 1 91.56 210 ILE B O 1
ATOM 4794 N N . HIS B 1 211 ? 15.359 -1.771 13.625 1 90.62 211 HIS B N 1
ATOM 4795 C CA . HIS B 1 211 ? 16.422 -2.018 12.664 1 90.62 211 HIS B CA 1
ATOM 4796 C C . HIS B 1 211 ? 17.656 -2.596 13.344 1 90.62 211 HIS B C 1
ATOM 4798 O O . HIS B 1 211 ? 17.781 -2.541 14.57 1 90.62 211 HIS B O 1
ATOM 4804 N N . ASP B 1 212 ? 18.484 -3.193 12.594 1 82.25 212 ASP B N 1
ATOM 4805 C CA . ASP B 1 212 ? 19.766 -3.656 13.141 1 82.25 212 ASP B CA 1
ATOM 4806 C C . ASP B 1 212 ? 20.734 -2.494 13.312 1 82.25 212 ASP B C 1
ATOM 4808 O O . ASP B 1 212 ? 20.375 -1.333 13.133 1 82.25 212 ASP B O 1
ATOM 4812 N N . GLN B 1 213 ? 21.922 -2.764 13.727 1 80.31 213 GLN B N 1
ATOM 4813 C CA . GLN B 1 213 ? 22.891 -1.713 14.047 1 80.31 213 GLN B CA 1
ATOM 4814 C C . GLN B 1 213 ? 23.734 -1.35 12.828 1 80.31 213 GLN B C 1
ATOM 4816 O O . GLN B 1 213 ? 24.906 -0.963 12.969 1 80.31 213 GLN B O 1
ATOM 4821 N N . GLY B 1 214 ? 23.141 -1.51 11.68 1 84.56 214 GLY B N 1
ATOM 4822 C CA . GLY B 1 214 ? 23.844 -1.102 10.477 1 84.56 214 GLY B CA 1
ATOM 4823 C C . GLY B 1 214 ? 24.031 0.4 10.375 1 84.56 214 GLY B C 1
ATOM 4824 O O . GLY B 1 214 ? 23.156 1.168 10.789 1 84.56 214 GLY B O 1
ATOM 4825 N N . GLY B 1 215 ? 25.109 0.839 9.859 1 87.56 215 GLY B N 1
ATOM 4826 C CA . GLY B 1 215 ? 25.438 2.25 9.727 1 87.56 215 GLY B CA 1
ATOM 4827 C C . GLY B 1 215 ? 24.391 3.039 8.977 1 87.56 215 GLY B C 1
ATOM 4828 O O . GLY B 1 215 ? 24.203 4.23 9.227 1 87.56 215 GLY B O 1
ATOM 4829 N N . GLU B 1 216 ? 23.688 2.391 8.062 1 92.19 216 GLU B N 1
ATOM 4830 C CA . GLU B 1 216 ? 22.641 3.041 7.281 1 92.19 216 GLU B CA 1
ATOM 4831 C C . GLU B 1 216 ? 21.484 3.477 8.172 1 92.19 216 GLU B C 1
ATOM 4833 O O . GLU B 1 216 ? 20.781 4.449 7.863 1 92.19 216 GLU B O 1
ATOM 4838 N N . PHE B 1 217 ? 21.266 2.832 9.336 1 92.19 217 PHE B N 1
ATOM 4839 C CA . PHE B 1 217 ? 20.109 3.107 10.172 1 92.19 217 PHE B CA 1
ATOM 4840 C C . PHE B 1 217 ? 20.5 3.896 11.414 1 92.19 217 PHE B C 1
ATOM 4842 O O . PHE B 1 217 ? 19.688 4.598 12 1 92.19 217 PHE B O 1
ATOM 4849 N N . ILE B 1 218 ? 21.734 3.771 11.773 1 89.94 218 ILE B N 1
ATOM 4850 C CA . ILE B 1 218 ? 22.203 4.473 12.961 1 89.94 218 ILE B CA 1
ATOM 4851 C C . ILE B 1 218 ? 22.75 5.844 12.57 1 89.94 218 ILE B C 1
ATOM 4853 O O . ILE B 1 218 ? 22.953 6.707 13.43 1 89.94 218 ILE B O 1
ATOM 4857 N N . GLY B 1 219 ? 23.016 5.965 11.266 1 91.62 219 GLY B N 1
ATOM 4858 C CA . GLY B 1 219 ? 23.531 7.23 10.773 1 91.62 219 GLY B CA 1
ATOM 4859 C C . GLY B 1 219 ? 22.625 8.406 11.078 1 91.62 219 GLY B C 1
ATOM 4860 O O . GLY B 1 219 ? 21.422 8.227 11.281 1 91.62 219 GLY B O 1
ATOM 4861 N N . GLU B 1 220 ? 23.156 9.539 11.07 1 93.44 220 GLU B N 1
ATOM 4862 C CA . GLU B 1 220 ? 22.5 10.766 11.508 1 93.44 220 GLU B CA 1
ATOM 4863 C C . GLU B 1 220 ? 21.281 11.062 10.633 1 93.44 220 GLU B C 1
ATOM 4865 O O . GLU B 1 220 ? 20.219 11.453 11.148 1 93.44 220 GLU B O 1
ATOM 4870 N N . ALA B 1 221 ? 21.438 10.875 9.391 1 94.88 221 ALA B N 1
ATOM 4871 C CA . ALA B 1 221 ? 20.359 11.234 8.469 1 94.88 221 ALA B CA 1
ATOM 4872 C C . ALA B 1 221 ? 19.125 10.383 8.711 1 94.88 221 ALA B C 1
ATOM 4874 O O . ALA B 1 221 ? 18 10.891 8.695 1 94.88 221 ALA B O 1
ATOM 4875 N N . PHE B 1 222 ? 19.328 9.125 8.922 1 95.94 222 PHE B N 1
ATOM 4876 C CA . PHE B 1 222 ? 18.203 8.234 9.172 1 95.94 222 PHE B CA 1
ATOM 4877 C C . PHE B 1 222 ? 17.547 8.539 10.523 1 95.94 222 PHE B C 1
ATOM 4879 O O . PHE B 1 222 ? 16.328 8.609 10.625 1 95.94 222 PHE B O 1
ATOM 4886 N N . GLN B 1 223 ? 18.359 8.766 11.5 1 94.44 223 GLN B N 1
ATOM 4887 C CA . GLN B 1 223 ? 17.859 9.109 12.828 1 94.44 223 GLN B CA 1
ATOM 4888 C C . GLN B 1 223 ? 17.109 10.438 12.812 1 94.44 223 GLN B C 1
ATOM 4890 O O . GLN B 1 223 ? 16.094 10.586 13.484 1 94.44 223 GLN B O 1
ATOM 4895 N N . ALA B 1 224 ? 17.609 11.344 12.094 1 95.25 224 ALA B N 1
ATOM 4896 C CA . ALA B 1 224 ? 16.922 12.633 11.945 1 95.25 224 ALA B CA 1
ATOM 4897 C C . ALA B 1 224 ? 15.555 12.453 11.297 1 95.25 224 ALA B C 1
ATOM 4899 O O . ALA B 1 224 ? 14.602 13.148 11.656 1 95.25 224 ALA B O 1
ATOM 4900 N N . LYS B 1 225 ? 15.5 11.562 10.32 1 95.25 225 LYS B N 1
ATOM 4901 C CA . LYS B 1 225 ? 14.234 11.266 9.664 1 95.25 225 LYS B CA 1
ATOM 4902 C C . LYS B 1 225 ? 13.219 10.695 10.656 1 95.25 225 LYS B C 1
ATOM 4904 O O . LYS B 1 225 ? 12.062 11.125 10.688 1 95.25 225 LYS B O 1
ATOM 4909 N N . LEU B 1 226 ? 13.633 9.766 11.477 1 95.56 226 LEU B N 1
ATOM 4910 C CA . LEU B 1 226 ? 12.758 9.203 12.5 1 95.56 226 LEU B CA 1
ATOM 4911 C C . LEU B 1 226 ? 12.266 10.289 13.445 1 95.56 226 LEU B C 1
ATOM 4913 O O . LEU B 1 226 ? 11.062 10.367 13.734 1 95.56 226 LEU B O 1
ATOM 4917 N N . ALA B 1 227 ? 13.133 11.117 13.812 1 93.19 227 ALA B N 1
ATOM 4918 C CA . ALA B 1 227 ? 12.797 12.188 14.742 1 93.19 227 ALA B CA 1
ATOM 4919 C C . ALA B 1 227 ? 11.797 13.164 14.125 1 93.19 227 ALA B C 1
ATOM 4921 O O . ALA B 1 227 ? 10.844 13.578 14.773 1 93.19 227 ALA B O 1
ATOM 4922 N N . THR B 1 228 ? 12.023 13.492 12.914 1 93.19 228 THR B N 1
ATOM 4923 C CA . THR B 1 228 ? 11.141 14.422 12.211 1 93.19 228 THR B CA 1
ATOM 4924 C C . THR B 1 228 ? 9.719 13.867 12.133 1 93.19 228 THR B C 1
ATOM 4926 O O . THR B 1 228 ? 8.75 14.625 12.25 1 93.19 228 THR B O 1
ATOM 4929 N N . TRP B 1 229 ? 9.625 12.609 11.969 1 94.94 229 TRP B N 1
ATOM 4930 C CA . TRP B 1 229 ? 8.32 11.961 11.852 1 94.94 229 TRP B CA 1
ATOM 4931 C C . TRP B 1 229 ? 7.754 11.609 13.219 1 94.94 229 TRP B C 1
ATOM 4933 O O . TRP B 1 229 ? 6.59 11.219 13.344 1 94.94 229 TRP B O 1
ATOM 4943 N N . GLY B 1 230 ? 8.555 11.789 14.266 1 93 230 GLY B N 1
ATOM 4944 C CA . GLY B 1 230 ? 8.125 11.414 15.602 1 93 230 GLY B CA 1
ATOM 4945 C C . GLY B 1 230 ? 8.07 9.906 15.812 1 93 230 GLY B C 1
ATOM 4946 O O . GLY B 1 230 ? 7.184 9.406 16.5 1 93 230 GLY B O 1
ATOM 4947 N N . ILE B 1 231 ? 8.922 9.188 15.164 1 94.88 231 ILE B N 1
ATOM 4948 C CA . ILE B 1 231 ? 9 7.738 15.273 1 94.88 231 ILE B CA 1
ATOM 4949 C C . ILE B 1 231 ? 10.102 7.355 16.266 1 94.88 231 ILE B C 1
ATOM 4951 O O . ILE B 1 231 ? 11.219 7.867 16.188 1 94.88 231 ILE B O 1
ATOM 4955 N N . HIS B 1 232 ? 9.797 6.48 17.188 1 91.75 232 HIS B N 1
ATOM 4956 C CA . HIS B 1 232 ? 10.773 6.023 18.172 1 91.75 232 HIS B CA 1
ATOM 4957 C C . HIS B 1 232 ? 11.75 5.027 17.562 1 91.75 232 HIS B C 1
ATOM 4959 O O . HIS B 1 232 ? 11.352 4.141 16.812 1 91.75 232 HIS B O 1
ATOM 4965 N N . ASP B 1 233 ? 12.969 5.281 17.906 1 90.06 233 ASP B N 1
ATOM 4966 C CA . ASP B 1 233 ? 13.992 4.34 17.469 1 90.06 233 ASP B CA 1
ATOM 4967 C C . ASP B 1 233 ? 14.016 3.096 18.344 1 90.06 233 ASP B C 1
ATOM 4969 O O . ASP B 1 233 ? 14.406 3.16 19.516 1 90.06 233 ASP B O 1
ATOM 4973 N N . GLY B 1 234 ? 13.531 2.055 17.859 1 80 234 GLY B N 1
ATOM 4974 C CA . GLY B 1 234 ? 13.477 0.831 18.641 1 80 234 GLY B CA 1
ATOM 4975 C C . GLY B 1 234 ? 14.797 0.085 18.688 1 80 234 GLY B C 1
ATOM 4976 O O . GLY B 1 234 ? 14.992 -0.777 19.547 1 80 234 GLY B O 1
ATOM 4977 N N . GLY B 1 235 ? 15.883 0.573 18.094 1 65.75 235 GLY B N 1
ATOM 4978 C CA . GLY B 1 235 ? 17.203 -0.03 18.078 1 65.75 235 GLY B CA 1
ATOM 4979 C C . GLY B 1 235 ? 17.172 -1.54 17.938 1 65.75 235 GLY B C 1
ATOM 4980 O O . GLY B 1 235 ? 16.234 -2.096 17.375 1 65.75 235 GLY B O 1
ATOM 4981 N N . THR B 1 236 ? 18.406 -2.32 18.438 1 56.34 236 THR B N 1
ATOM 4982 C CA . THR B 1 236 ? 18.688 -3.746 18.344 1 56.34 236 THR B CA 1
ATOM 4983 C C . THR B 1 236 ? 17.875 -4.535 19.359 1 56.34 236 THR B C 1
ATOM 4985 O O . THR B 1 236 ? 18.203 -4.562 20.547 1 56.34 236 THR B O 1
ATOM 4988 N N . THR B 1 237 ? 16.797 -4.117 19.703 1 50.84 237 THR B N 1
ATOM 4989 C CA . THR B 1 237 ? 16.328 -5.137 20.641 1 50.84 237 THR B CA 1
ATOM 4990 C C . THR B 1 237 ? 16.422 -6.527 20.016 1 50.84 237 THR B C 1
ATOM 4992 O O . THR B 1 237 ? 16.641 -6.656 18.797 1 50.84 237 THR B O 1
ATOM 4995 N N . SER B 1 238 ? 16.141 -7.621 20.781 1 49.38 238 SER B N 1
ATOM 4996 C CA . SER B 1 238 ? 16 -8.977 20.25 1 49.38 238 SER B CA 1
ATOM 4997 C C . SER B 1 238 ? 15.367 -8.961 18.859 1 49.38 238 SER B C 1
ATOM 4999 O O . SER B 1 238 ? 14.305 -8.367 18.656 1 49.38 238 SER B O 1
ATOM 5001 N N . LYS B 1 239 ? 16.25 -8.914 17.875 1 54.94 239 LYS B N 1
ATOM 5002 C CA . LYS B 1 239 ? 15.867 -9.07 16.469 1 54.94 239 LYS B CA 1
ATOM 5003 C C . LYS B 1 239 ? 14.477 -9.695 16.344 1 54.94 239 LYS B C 1
ATOM 5005 O O . LYS B 1 239 ? 14.219 -10.758 16.906 1 54.94 239 LYS B O 1
ATOM 5010 N N . ASN B 1 240 ? 13.477 -8.805 16.016 1 67.62 240 ASN B N 1
ATOM 5011 C CA . ASN B 1 240 ? 12.164 -9.375 15.734 1 67.62 240 ASN B CA 1
ATOM 5012 C C . ASN B 1 240 ? 12.258 -10.609 14.852 1 67.62 240 ASN B C 1
ATOM 5014 O O . ASN B 1 240 ? 12.531 -10.5 13.656 1 67.62 240 ASN B O 1
ATOM 5018 N N . ALA B 1 241 ? 12.266 -11.719 15.531 1 72.88 241 ALA B N 1
ATOM 5019 C CA . ALA B 1 241 ? 12.406 -13.016 14.875 1 72.88 241 ALA B CA 1
ATOM 5020 C C . ALA B 1 241 ? 11.469 -13.117 13.672 1 72.88 241 ALA B C 1
ATOM 5022 O O . ALA B 1 241 ? 11.844 -13.68 12.633 1 72.88 241 ALA B O 1
ATOM 5023 N N . THR B 1 242 ? 10.312 -12.445 13.797 1 78.5 242 THR B N 1
ATOM 5024 C CA . THR B 1 242 ? 9.344 -12.516 12.711 1 78.5 242 THR B CA 1
ATOM 5025 C C . THR B 1 242 ? 9.836 -11.734 11.5 1 78.5 242 THR B C 1
ATOM 5027 O O . THR B 1 242 ? 9.852 -12.266 10.383 1 78.5 242 THR B O 1
ATOM 5030 N N . ALA B 1 243 ? 10.258 -10.539 11.727 1 80.81 243 ALA B N 1
ATOM 5031 C CA . ALA B 1 243 ? 10.734 -9.711 10.625 1 80.81 243 ALA B CA 1
ATOM 5032 C C . ALA B 1 243 ? 11.969 -10.32 9.969 1 80.81 243 ALA B C 1
ATOM 5034 O O . ALA B 1 243 ? 12.117 -10.273 8.75 1 80.81 243 ALA B O 1
ATOM 5035 N N . ASN B 1 244 ? 12.789 -10.969 10.812 1 81.56 244 ASN B N 1
ATOM 5036 C CA . ASN B 1 244 ? 13.984 -11.609 10.273 1 81.56 244 ASN B CA 1
ATOM 5037 C C . ASN B 1 244 ? 13.633 -12.789 9.375 1 81.56 244 ASN B C 1
ATOM 5039 O O . ASN B 1 244 ? 14.234 -12.977 8.32 1 81.56 244 ASN B O 1
ATOM 5043 N N . ALA B 1 245 ? 12.672 -13.531 9.812 1 81.62 245 ALA B N 1
ATOM 5044 C CA . ALA B 1 245 ? 12.234 -14.68 9.016 1 81.62 245 ALA B CA 1
ATOM 5045 C C . ALA B 1 245 ? 11.664 -14.219 7.676 1 81.62 245 ALA B C 1
ATOM 5047 O O . ALA B 1 245 ? 11.914 -14.844 6.645 1 81.62 245 ALA B O 1
ATOM 5048 N N . ILE B 1 246 ? 10.922 -13.172 7.738 1 86.19 246 ILE B N 1
ATOM 5049 C CA . ILE B 1 246 ? 10.336 -12.625 6.523 1 86.19 246 ILE B CA 1
ATOM 5050 C C . ILE B 1 246 ? 11.438 -12.102 5.605 1 86.19 246 ILE B C 1
ATOM 5052 O O . ILE B 1 246 ? 11.398 -12.328 4.391 1 86.19 246 ILE B O 1
ATOM 5056 N N . CYS B 1 247 ? 12.406 -11.484 6.18 1 86.56 247 CYS B N 1
ATOM 5057 C CA . CYS B 1 247 ? 13.523 -10.961 5.406 1 86.56 247 CYS B CA 1
ATOM 5058 C C . CYS B 1 247 ? 14.266 -12.078 4.691 1 86.56 247 CYS B C 1
ATOM 5060 O O . CYS B 1 247 ? 14.594 -11.961 3.51 1 86.56 247 CYS B O 1
ATOM 5062 N N . GLU B 1 248 ? 14.523 -13.141 5.438 1 82.44 248 GLU B N 1
ATOM 5063 C CA . GLU B 1 248 ? 15.211 -14.281 4.848 1 82.44 248 GLU B CA 1
ATOM 5064 C C . GLU B 1 248 ? 14.406 -14.859 3.68 1 82.44 248 GLU B C 1
ATOM 5066 O O . GLU B 1 248 ? 14.977 -15.188 2.635 1 82.44 248 GLU B O 1
ATOM 5071 N N . ARG B 1 249 ? 13.148 -14.945 3.848 1 84.62 249 ARG B N 1
ATOM 5072 C CA . ARG B 1 249 ? 12.281 -15.453 2.783 1 84.62 249 ARG B CA 1
ATOM 5073 C C . ARG B 1 249 ? 12.289 -14.516 1.58 1 84.62 249 ARG B C 1
ATOM 5075 O O . ARG B 1 249 ? 12.297 -14.969 0.434 1 84.62 249 ARG B O 1
ATOM 5082 N N . MET B 1 250 ? 12.227 -13.227 1.828 1 89.81 250 MET B N 1
ATOM 5083 C CA . MET B 1 250 ? 12.273 -12.25 0.746 1 89.81 250 MET B CA 1
ATOM 5084 C C . MET B 1 250 ? 13.578 -12.352 -0.034 1 89.81 250 MET B C 1
ATOM 5086 O O . MET B 1 250 ? 13.578 -12.297 -1.265 1 89.81 250 MET B O 1
ATOM 5090 N N . HIS B 1 251 ? 14.672 -12.547 0.732 1 85.56 251 HIS B N 1
ATOM 5091 C CA . HIS B 1 251 ? 15.977 -12.688 0.089 1 85.56 251 HIS B CA 1
ATOM 5092 C C . HIS B 1 251 ? 15.992 -13.883 -0.863 1 85.56 251 HIS B C 1
ATOM 5094 O O . HIS B 1 251 ? 16.438 -13.758 -2.008 1 85.56 251 HIS B O 1
ATOM 5100 N N . LEU B 1 252 ? 15.438 -14.922 -0.374 1 83.31 252 LEU B N 1
ATOM 5101 C CA . LEU B 1 252 ? 15.391 -16.141 -1.176 1 83.31 252 LEU B CA 1
ATOM 5102 C C . LEU B 1 252 ? 14.477 -15.961 -2.385 1 83.31 252 LEU B C 1
ATOM 5104 O O . LEU B 1 252 ? 14.805 -16.391 -3.49 1 83.31 252 LEU B O 1
ATOM 5108 N N . THR B 1 253 ? 13.383 -15.359 -2.174 1 86.88 253 THR B N 1
ATOM 5109 C CA . THR B 1 253 ? 12.391 -15.164 -3.227 1 86.88 253 THR B CA 1
ATOM 5110 C C . THR B 1 253 ? 12.945 -14.266 -4.328 1 86.88 253 THR B C 1
ATOM 5112 O O . THR B 1 253 ? 12.805 -14.57 -5.516 1 86.88 253 THR B O 1
ATOM 5115 N N . VAL B 1 254 ? 13.609 -13.18 -3.961 1 87.25 254 VAL B N 1
ATOM 5116 C CA . VAL B 1 254 ? 14.188 -12.273 -4.945 1 87.25 254 VAL B CA 1
ATOM 5117 C C . VAL B 1 254 ? 15.25 -13.008 -5.762 1 87.25 254 VAL B C 1
ATOM 5119 O O . VAL B 1 254 ? 15.281 -12.906 -6.992 1 87.25 254 VAL B O 1
ATOM 5122 N N . ALA B 1 255 ? 16.078 -13.719 -5.051 1 82.88 255 ALA B N 1
ATOM 5123 C CA . ALA B 1 255 ? 17.125 -14.477 -5.727 1 82.88 255 ALA B CA 1
ATOM 5124 C C . ALA B 1 255 ? 16.531 -15.453 -6.738 1 82.88 255 ALA B C 1
ATOM 5126 O O . ALA B 1 255 ? 17.031 -15.578 -7.859 1 82.88 255 ALA B O 1
ATOM 5127 N N . ASN B 1 256 ? 15.5 -16.141 -6.281 1 80.19 256 ASN B N 1
ATOM 5128 C CA . ASN B 1 256 ? 14.82 -17.078 -7.168 1 80.19 256 ASN B CA 1
ATOM 5129 C C . ASN B 1 256 ? 14.266 -16.391 -8.406 1 80.19 256 ASN B C 1
ATOM 5131 O O . ASN B 1 256 ? 14.406 -16.891 -9.523 1 80.19 256 ASN B O 1
ATOM 5135 N N . ILE B 1 257 ? 13.68 -15.258 -8.25 1 83.19 257 ILE B N 1
ATOM 5136 C CA . ILE B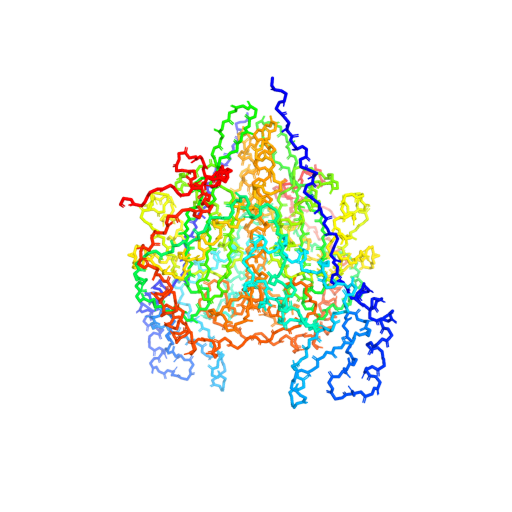 1 257 ? 13.062 -14.516 -9.344 1 83.19 257 ILE B CA 1
ATOM 5137 C C . ILE B 1 257 ? 14.148 -14.016 -10.297 1 83.19 257 ILE B C 1
ATOM 5139 O O . ILE B 1 257 ? 14.008 -14.117 -11.523 1 83.19 257 ILE B O 1
ATOM 5143 N N . LEU B 1 258 ? 15.219 -13.539 -9.742 1 80.31 258 LEU B N 1
ATOM 5144 C CA . LEU B 1 258 ? 16.312 -13.023 -10.562 1 80.31 258 LEU B CA 1
ATOM 5145 C C . LEU B 1 258 ? 16.953 -14.141 -11.375 1 80.31 258 LEU B C 1
ATOM 5147 O O . LEU B 1 258 ? 17.297 -13.953 -12.547 1 80.31 258 LEU B O 1
ATOM 5151 N N . ARG B 1 259 ? 17.078 -15.281 -10.789 1 74.19 259 ARG B N 1
ATOM 5152 C CA . ARG B 1 259 ? 17.703 -16.422 -11.445 1 74.19 259 ARG B CA 1
ATOM 5153 C C . ARG B 1 259 ? 16.812 -16.984 -12.539 1 74.19 259 ARG B C 1
ATOM 5155 O O . ARG B 1 259 ? 17.312 -17.5 -13.547 1 74.19 259 ARG B O 1
ATOM 5162 N N . THR B 1 260 ? 15.594 -16.891 -12.258 1 72.62 260 THR B N 1
ATOM 5163 C CA . THR B 1 260 ? 14.672 -17.562 -13.164 1 72.62 260 THR B CA 1
ATOM 5164 C C . THR B 1 260 ? 14.227 -16.625 -14.281 1 72.62 260 THR B C 1
ATOM 5166 O O . THR B 1 260 ? 14 -17.062 -15.414 1 72.62 260 THR B O 1
ATOM 5169 N N . ARG B 1 261 ? 14.078 -15.477 -13.961 1 67.38 261 ARG B N 1
ATOM 5170 C CA . ARG B 1 261 ? 13.461 -14.578 -14.93 1 67.38 261 ARG B CA 1
ATOM 5171 C C . ARG B 1 261 ? 14.516 -13.758 -15.664 1 67.38 261 ARG B C 1
ATOM 5173 O O . ARG B 1 261 ? 14.305 -13.344 -16.797 1 67.38 261 ARG B O 1
ATOM 5180 N N . TYR B 1 262 ? 15.625 -13.672 -14.938 1 64.25 262 TYR B N 1
ATOM 5181 C CA . TYR B 1 262 ? 16.594 -12.742 -15.523 1 64.25 262 TYR B CA 1
ATOM 5182 C C . TYR B 1 262 ? 17.953 -13.406 -15.672 1 64.25 262 TYR B C 1
ATOM 5184 O O . TYR B 1 262 ? 18.312 -14.289 -14.891 1 64.25 262 TYR B O 1
ATOM 5192 N N . ASN B 1 263 ? 18.422 -13.633 -16.844 1 60.09 263 ASN B N 1
ATOM 5193 C CA . ASN B 1 263 ? 19.656 -14.344 -17.141 1 60.09 263 ASN B CA 1
ATOM 5194 C C . ASN B 1 263 ? 20.844 -13.75 -16.391 1 60.09 263 ASN B C 1
ATOM 5196 O O . ASN B 1 263 ? 22 -13.992 -16.75 1 60.09 263 ASN B O 1
ATOM 5200 N N . ASN B 1 264 ? 20.531 -13.195 -15.391 1 66.06 264 ASN B N 1
ATOM 5201 C CA . ASN B 1 264 ? 21.547 -12.578 -14.547 1 66.06 264 ASN B CA 1
ATOM 5202 C C . ASN B 1 264 ? 22.562 -11.812 -15.383 1 66.06 264 ASN B C 1
ATOM 5204 O O . ASN B 1 264 ? 23.766 -11.828 -15.078 1 66.06 264 ASN B O 1
ATOM 5208 N N . ALA B 1 265 ? 22.281 -11.523 -16.516 1 77.94 265 ALA B N 1
ATOM 5209 C CA . ALA B 1 265 ? 23.125 -10.695 -17.375 1 77.94 265 ALA B CA 1
ATOM 5210 C C . ALA B 1 265 ? 22.328 -9.555 -18.016 1 77.94 265 ALA B C 1
ATOM 5212 O O . ALA B 1 265 ? 21.172 -9.75 -18.406 1 77.94 265 ALA B O 1
ATOM 5213 N N . ALA B 1 266 ? 22.891 -8.367 -17.922 1 85 266 ALA B N 1
ATOM 5214 C CA . ALA B 1 266 ? 22.266 -7.188 -18.516 1 85 266 ALA B CA 1
ATOM 5215 C C . ALA B 1 266 ? 23.25 -6.422 -19.391 1 85 266 ALA B C 1
ATOM 5217 O O . ALA B 1 266 ? 24.453 -6.387 -19.109 1 85 266 ALA B O 1
ATOM 5218 N N . PRO B 1 267 ? 22.797 -5.883 -20.438 1 87 267 PRO B N 1
ATOM 5219 C CA . PRO B 1 267 ? 23.672 -5.168 -21.359 1 87 267 PRO B CA 1
ATOM 5220 C C . PRO B 1 267 ? 24.25 -3.893 -20.75 1 87 267 PRO B C 1
ATOM 5222 O O . PRO B 1 267 ? 25.328 -3.443 -21.172 1 87 267 PRO B O 1
ATOM 5225 N N . ASN B 1 268 ? 23.531 -3.293 -19.906 1 89.38 268 ASN B N 1
ATOM 5226 C CA . ASN B 1 268 ? 24.031 -2.092 -19.25 1 89.38 268 ASN B CA 1
ATOM 5227 C C . ASN B 1 268 ? 23.422 -1.931 -17.859 1 89.38 268 ASN B C 1
ATOM 5229 O O . ASN B 1 268 ? 22.547 -2.711 -17.453 1 89.38 268 ASN B O 1
ATOM 5233 N N . PHE B 1 269 ? 23.891 -0.968 -17.219 1 89.38 269 PHE B N 1
ATOM 5234 C CA . PHE B 1 269 ? 23.516 -0.742 -15.836 1 89.38 269 PHE B CA 1
ATOM 5235 C C . PHE B 1 269 ? 22.047 -0.388 -15.719 1 89.38 269 PHE B C 1
ATOM 5237 O O . PHE B 1 269 ? 21.359 -0.862 -14.812 1 89.38 269 PHE B O 1
ATOM 5244 N N . GLN B 1 270 ? 21.547 0.37 -16.594 1 87.19 270 GLN B N 1
ATOM 5245 C CA . GLN B 1 270 ? 20.156 0.833 -16.531 1 87.19 270 GLN B CA 1
ATOM 5246 C C . GLN B 1 270 ? 19.188 -0.332 -16.672 1 87.19 270 GLN B C 1
ATOM 5248 O O . GLN B 1 270 ? 18.188 -0.407 -15.938 1 87.19 270 GLN B O 1
ATOM 5253 N N . VAL B 1 271 ? 19.516 -1.174 -17.531 1 87.94 271 VAL B N 1
ATOM 5254 C CA . VAL B 1 271 ? 18.672 -2.34 -17.734 1 87.94 271 VAL B CA 1
ATOM 5255 C C . VAL B 1 271 ? 18.734 -3.26 -16.516 1 87.94 271 VAL B C 1
ATOM 5257 O O . VAL B 1 271 ? 17.719 -3.811 -16.094 1 87.94 271 VAL B O 1
ATOM 5260 N N . ALA B 1 272 ? 19.922 -3.393 -15.992 1 89.94 272 ALA B N 1
ATOM 5261 C CA . ALA B 1 272 ? 20.094 -4.223 -14.805 1 89.94 272 ALA B CA 1
ATOM 5262 C C . ALA B 1 272 ? 19.266 -3.693 -13.641 1 89.94 272 ALA B C 1
ATOM 5264 O O . ALA B 1 272 ? 18.594 -4.465 -12.945 1 89.94 272 ALA B O 1
ATOM 5265 N N . VAL B 1 273 ? 19.266 -2.42 -13.492 1 91.25 273 VAL B N 1
ATOM 5266 C CA . VAL B 1 273 ? 18.516 -1.784 -12.422 1 91.25 273 VAL B CA 1
ATOM 5267 C C . VAL B 1 273 ? 17.016 -2.025 -12.617 1 91.25 273 VAL B C 1
ATOM 5269 O O . VAL B 1 273 ? 16.297 -2.35 -11.672 1 91.25 273 VAL B O 1
ATOM 5272 N N . GLU B 1 274 ? 16.578 -1.918 -13.805 1 89.62 274 GLU B N 1
ATOM 5273 C CA . GLU B 1 274 ? 15.164 -2.135 -14.117 1 89.62 274 GLU B CA 1
ATOM 5274 C C . GLU B 1 274 ? 14.75 -3.572 -13.82 1 89.62 274 GLU B C 1
ATOM 5276 O O . GLU B 1 274 ? 13.664 -3.812 -13.297 1 89.62 274 GLU B O 1
ATOM 5281 N N . GLU B 1 275 ? 15.594 -4.438 -14.172 1 88.81 275 GLU B N 1
ATOM 5282 C CA . GLU B 1 275 ? 15.305 -5.848 -13.914 1 88.81 275 GLU B CA 1
ATOM 5283 C C . GLU B 1 275 ? 15.234 -6.129 -12.422 1 88.81 275 GLU B C 1
ATOM 5285 O O . GLU B 1 275 ? 14.359 -6.871 -11.969 1 88.81 275 GLU B O 1
ATOM 5290 N N . VAL B 1 276 ? 16.125 -5.547 -11.711 1 92.44 276 VAL B N 1
ATOM 5291 C CA . VAL B 1 276 ? 16.125 -5.723 -10.258 1 92.44 276 VAL B CA 1
ATOM 5292 C C . VAL B 1 276 ? 14.852 -5.137 -9.664 1 92.44 276 VAL B C 1
ATOM 5294 O O . VAL B 1 276 ? 14.203 -5.77 -8.828 1 92.44 276 VAL B O 1
ATOM 5297 N N . LYS B 1 277 ? 14.5 -3.986 -10.133 1 94.25 277 LYS B N 1
ATOM 5298 C CA . LYS B 1 277 ? 13.273 -3.354 -9.641 1 94.25 277 LYS B CA 1
ATOM 5299 C C . LYS B 1 277 ? 12.055 -4.227 -9.914 1 94.25 277 LYS B C 1
ATOM 5301 O O . LYS B 1 277 ? 11.18 -4.367 -9.055 1 94.25 277 LYS B O 1
ATOM 5306 N N . ARG B 1 278 ? 12.016 -4.805 -11.031 1 92.88 278 ARG B N 1
ATOM 5307 C CA . ARG B 1 278 ? 10.906 -5.684 -11.383 1 92.88 278 ARG B CA 1
ATOM 5308 C C . ARG B 1 278 ? 10.898 -6.938 -10.516 1 92.88 278 ARG B C 1
ATOM 5310 O O . ARG B 1 278 ? 9.836 -7.406 -10.102 1 92.88 278 ARG B O 1
ATOM 5317 N N . ALA B 1 279 ? 12.047 -7.426 -10.297 1 92.75 279 ALA B N 1
ATOM 5318 C CA . ALA B 1 279 ? 12.156 -8.609 -9.445 1 92.75 279 ALA B CA 1
ATOM 5319 C C . ALA B 1 279 ? 11.695 -8.305 -8.023 1 92.75 279 ALA B C 1
ATOM 5321 O O . ALA B 1 279 ? 11.016 -9.125 -7.398 1 92.75 279 ALA B O 1
ATOM 5322 N N . LEU B 1 280 ? 12.094 -7.156 -7.539 1 96.19 280 LEU B N 1
ATOM 5323 C CA . LEU B 1 280 ? 11.68 -6.758 -6.199 1 96.19 280 LEU B CA 1
ATOM 5324 C C . LEU B 1 280 ? 10.172 -6.594 -6.121 1 96.19 280 LEU B C 1
ATOM 5326 O O . LEU B 1 280 ? 9.539 -7.016 -5.148 1 96.19 280 LEU B O 1
ATOM 5330 N N . ALA B 1 281 ? 9.617 -6.043 -7.125 1 96 281 ALA B N 1
ATOM 5331 C CA . ALA B 1 281 ? 8.164 -5.883 -7.18 1 96 281 ALA B CA 1
ATOM 5332 C C . ALA B 1 281 ? 7.465 -7.238 -7.227 1 96 281 ALA B C 1
ATOM 5334 O O . ALA B 1 281 ? 6.445 -7.438 -6.559 1 96 281 ALA B O 1
ATOM 5335 N N . ALA B 1 282 ? 7.988 -8.07 -7.969 1 94.5 282 ALA B N 1
ATOM 5336 C CA . ALA B 1 282 ? 7.434 -9.422 -8.055 1 94.5 282 ALA B CA 1
ATOM 5337 C C . ALA B 1 282 ? 7.516 -10.133 -6.703 1 94.5 282 ALA B C 1
ATOM 5339 O O . ALA B 1 282 ? 6.605 -10.875 -6.328 1 94.5 282 ALA B O 1
ATOM 5340 N N . CYS B 1 283 ? 8.586 -9.945 -6.094 1 95.75 283 CYS B N 1
ATOM 5341 C CA . CYS B 1 283 ? 8.75 -10.531 -4.766 1 95.75 283 CYS B CA 1
ATOM 5342 C C . CYS B 1 283 ? 7.707 -9.984 -3.797 1 95.75 283 CYS B C 1
ATOM 5344 O O . CYS B 1 283 ? 7.086 -10.742 -3.053 1 95.75 283 CYS B O 1
ATOM 5346 N N . ASN B 1 284 ? 7.551 -8.688 -3.811 1 96.44 284 ASN B N 1
ATOM 5347 C CA . ASN B 1 284 ? 6.523 -8.086 -2.975 1 96.44 284 ASN B CA 1
ATOM 5348 C C . ASN B 1 284 ? 5.156 -8.711 -3.227 1 96.44 284 ASN B C 1
ATOM 5350 O O . ASN B 1 284 ? 4.434 -9.039 -2.281 1 96.44 284 ASN B O 1
ATOM 5354 N N . HIS B 1 285 ? 4.855 -8.875 -4.426 1 97.25 285 HIS B N 1
ATOM 5355 C CA . HIS B 1 285 ? 3.58 -9.469 -4.812 1 97.25 285 HIS B CA 1
ATOM 5356 C C . HIS B 1 285 ? 3.463 -10.898 -4.301 1 97.25 285 HIS B C 1
ATOM 5358 O O . HIS B 1 285 ? 2.428 -11.281 -3.75 1 97.25 285 HIS B O 1
ATOM 5364 N N . ALA B 1 286 ? 4.496 -11.625 -4.484 1 96.31 286 ALA B N 1
ATOM 5365 C CA . ALA B 1 286 ? 4.516 -13.023 -4.047 1 96.31 286 ALA B CA 1
ATOM 5366 C C . ALA B 1 286 ? 4.266 -13.125 -2.545 1 96.31 286 ALA B C 1
ATOM 5368 O O . ALA B 1 286 ? 3.473 -13.961 -2.098 1 96.31 286 ALA B O 1
ATOM 5369 N N . MET B 1 287 ? 4.922 -12.281 -1.819 1 95.94 287 MET B N 1
ATOM 5370 C CA . MET B 1 287 ? 4.781 -12.297 -0.366 1 95.94 287 MET B CA 1
ATOM 5371 C C . MET B 1 287 ? 3.352 -11.969 0.048 1 95.94 287 MET B C 1
ATOM 5373 O O . MET B 1 287 ? 2.82 -12.57 0.983 1 95.94 287 MET B O 1
ATOM 5377 N N . ARG B 1 288 ? 2.721 -11.109 -0.659 1 97 288 ARG B N 1
ATOM 5378 C CA . ARG B 1 288 ? 1.388 -10.641 -0.3 1 97 288 ARG B CA 1
ATOM 5379 C C . ARG B 1 288 ? 0.323 -11.664 -0.671 1 97 288 ARG B C 1
ATOM 5381 O O . ARG B 1 288 ? -0.787 -11.633 -0.135 1 97 288 ARG B O 1
ATOM 5388 N N . CYS B 1 289 ? 0.675 -12.555 -1.575 1 97.19 289 CYS B N 1
ATOM 5389 C CA . CYS B 1 289 ? -0.29 -13.516 -2.098 1 97.19 289 CYS B CA 1
ATOM 5390 C C . CYS B 1 289 ? -0.191 -14.844 -1.357 1 97.19 289 CYS B C 1
ATOM 5392 O O . CYS B 1 289 ? -1.097 -15.68 -1.44 1 97.19 289 CYS B O 1
ATOM 5394 N N . ALA B 1 290 ? 0.865 -15.078 -0.652 1 96 290 ALA B N 1
ATOM 5395 C CA . ALA B 1 290 ? 1.122 -16.391 -0.059 1 96 290 ALA B CA 1
ATOM 5396 C C . ALA B 1 290 ? 0.505 -16.484 1.334 1 96 290 ALA B C 1
ATOM 5398 O O . ALA B 1 290 ? 0.654 -15.578 2.152 1 96 290 ALA B O 1
ATOM 5399 N N . VAL B 1 291 ? -0.098 -17.625 1.6 1 94.31 291 VAL B N 1
ATOM 5400 C CA . VAL B 1 291 ? -0.692 -17.875 2.908 1 94.31 291 VAL B CA 1
ATOM 5401 C C . VAL B 1 291 ? 0.41 -18.047 3.949 1 94.31 291 VAL B C 1
ATOM 5403 O O . VAL B 1 291 ? 1.506 -18.516 3.631 1 94.31 291 VAL B O 1
ATOM 5406 N N . SER B 1 292 ? 0.139 -17.562 5.129 1 87.69 292 SER B N 1
ATOM 5407 C CA . SER B 1 292 ? 1.063 -17.719 6.246 1 87.69 292 SER B CA 1
ATOM 5408 C C . SER B 1 292 ? 0.363 -18.297 7.469 1 87.69 292 SER B C 1
ATOM 5410 O O . SER B 1 292 ? -0.744 -17.891 7.816 1 87.69 292 SER B O 1
ATOM 5412 N N . THR B 1 293 ? 1.038 -19.219 8.094 1 80.12 293 THR B N 1
ATOM 5413 C CA . THR B 1 293 ? 0.488 -19.828 9.305 1 80.12 293 THR B CA 1
ATOM 5414 C C . THR B 1 293 ? 0.411 -18.797 10.43 1 80.12 293 THR B C 1
ATOM 5416 O O . THR B 1 293 ? -0.494 -18.859 11.266 1 80.12 293 THR B O 1
ATOM 5419 N N . ALA B 1 294 ? 1.383 -17.891 10.406 1 78.94 294 ALA B N 1
ATOM 5420 C CA . ALA B 1 294 ? 1.409 -16.859 11.438 1 78.94 294 ALA B CA 1
ATOM 5421 C C . ALA B 1 294 ? 0.182 -15.961 11.344 1 78.94 294 ALA B C 1
ATOM 5423 O O . ALA B 1 294 ? -0.18 -15.289 12.312 1 78.94 294 ALA B O 1
ATOM 5424 N N . LEU B 1 295 ? -0.447 -15.938 10.195 1 86.88 295 LEU B N 1
ATOM 5425 C CA . LEU B 1 295 ? -1.629 -15.109 9.977 1 86.88 295 LEU B CA 1
ATOM 5426 C C . LEU B 1 295 ? -2.893 -15.969 9.953 1 86.88 295 LEU B C 1
ATOM 5428 O O . LEU B 1 295 ? -3.869 -15.617 9.289 1 86.88 295 LEU B O 1
ATOM 5432 N N . MET B 1 296 ? -2.863 -17.141 10.57 1 84.88 296 MET B N 1
ATOM 5433 C CA . MET B 1 296 ? -4.008 -18.047 10.656 1 84.88 296 MET B CA 1
ATOM 5434 C C . MET B 1 296 ? -4.523 -18.391 9.266 1 84.88 296 MET B C 1
ATOM 5436 O O . MET B 1 296 ? -5.723 -18.297 9 1 84.88 296 MET B O 1
ATOM 5440 N N . ASN B 1 297 ? -3.656 -18.625 8.336 1 87.38 297 ASN B N 1
ATOM 5441 C CA . ASN B 1 297 ? -3.916 -19.078 6.977 1 87.38 297 ASN B CA 1
ATOM 5442 C C . ASN B 1 297 ? -4.457 -17.953 6.102 1 87.38 297 ASN B C 1
ATOM 5444 O O . ASN B 1 297 ? -5.211 -18.203 5.156 1 87.38 297 ASN B O 1
ATOM 5448 N N . ASN B 1 298 ? -4.23 -16.766 6.52 1 92.56 298 ASN B N 1
ATOM 5449 C CA . ASN B 1 298 ? -4.473 -15.625 5.656 1 92.56 298 ASN B CA 1
ATOM 5450 C C . ASN B 1 298 ? -3.184 -15.125 5.004 1 92.56 298 ASN B C 1
ATOM 5452 O O . ASN B 1 298 ? -2.088 -15.469 5.449 1 92.56 298 ASN B O 1
ATOM 5456 N N . THR B 1 299 ? -3.361 -14.469 3.953 1 96 299 THR B N 1
ATOM 5457 C CA . THR B 1 299 ? -2.217 -13.812 3.328 1 96 299 THR B CA 1
ATOM 5458 C C . THR B 1 299 ? -2.033 -12.398 3.875 1 96 299 THR B C 1
ATOM 5460 O O . THR B 1 299 ? -2.979 -11.805 4.398 1 96 299 THR B O 1
ATOM 5463 N N . PRO B 1 300 ? -0.785 -11.883 3.781 1 96 300 PRO B N 1
ATOM 5464 C CA . PRO B 1 300 ? -0.606 -10.477 4.164 1 96 300 PRO B CA 1
ATOM 5465 C C . PRO B 1 300 ? -1.546 -9.539 3.412 1 96 300 PRO B C 1
ATOM 5467 O O . PRO B 1 300 ? -2.109 -8.617 4.008 1 96 300 PRO B O 1
ATOM 5470 N N . GLY B 1 301 ? -1.758 -9.758 2.125 1 96.62 301 GLY B N 1
ATOM 5471 C CA . GLY B 1 301 ? -2.693 -8.961 1.35 1 96.62 301 GLY B CA 1
ATOM 5472 C C . GLY B 1 301 ? -4.109 -9.008 1.889 1 96.62 301 GLY B C 1
ATOM 5473 O O . GLY B 1 301 ? -4.738 -7.965 2.094 1 96.62 301 GLY B O 1
ATOM 5474 N N . GLU B 1 302 ? -4.598 -10.172 2.174 1 95.44 302 GLU B N 1
ATOM 5475 C CA . GLU B 1 302 ? -5.941 -10.344 2.717 1 95.44 302 GLU B CA 1
ATOM 5476 C C . GLU B 1 302 ? -6.082 -9.656 4.07 1 95.44 302 GLU B C 1
ATOM 5478 O O . GLU B 1 302 ? -7.137 -9.094 4.379 1 95.44 302 GLU B O 1
ATOM 5483 N N . THR B 1 303 ? -5.078 -9.773 4.824 1 93.62 303 THR B N 1
ATOM 5484 C CA . THR B 1 303 ? -5.094 -9.211 6.172 1 93.62 303 THR B CA 1
ATOM 5485 C C . THR B 1 303 ? -5.234 -7.695 6.129 1 93.62 303 THR B C 1
ATOM 5487 O O . THR B 1 303 ? -5.91 -7.105 6.973 1 93.62 303 THR B O 1
ATOM 5490 N N . VAL B 1 304 ? -4.695 -7.09 5.145 1 95 304 VAL B N 1
ATOM 5491 C CA . VAL B 1 304 ? -4.656 -5.633 5.09 1 95 304 VAL B CA 1
ATOM 5492 C C . VAL B 1 304 ? -5.797 -5.117 4.215 1 95 304 VAL B C 1
ATOM 5494 O O . VAL B 1 304 ? -6.492 -4.168 4.586 1 95 304 VAL B O 1
ATOM 5497 N N . PHE B 1 305 ? -6.016 -5.734 3.09 1 95.25 305 PHE B N 1
ATOM 5498 C CA . PHE B 1 305 ? -6.895 -5.16 2.078 1 95.25 305 PHE B CA 1
ATOM 5499 C C . PHE B 1 305 ? -8.273 -5.805 2.129 1 95.25 305 PHE B C 1
ATOM 5501 O O . PHE B 1 305 ? -9.188 -5.391 1.409 1 95.25 305 PHE B O 1
ATOM 5508 N N . HIS B 1 306 ? -8.43 -6.848 2.877 1 91.62 306 HIS B N 1
ATOM 5509 C CA . HIS B 1 306 ? -9.695 -7.523 3.113 1 91.62 306 HIS B CA 1
ATOM 5510 C C . HIS B 1 306 ? -10.266 -8.094 1.818 1 91.62 306 HIS B C 1
ATOM 5512 O O . HIS B 1 306 ? -11.477 -8.039 1.589 1 91.62 306 HIS B O 1
ATOM 5518 N N . ARG B 1 307 ? -9.359 -8.516 1.041 1 93.38 307 ARG B N 1
ATOM 5519 C CA . ARG B 1 307 ? -9.688 -9.172 -0.223 1 93.38 307 ARG B CA 1
ATOM 5520 C C . ARG B 1 307 ? -8.531 -10.055 -0.688 1 93.38 307 ARG B C 1
ATOM 5522 O O . ARG B 1 307 ? -7.367 -9.766 -0.414 1 93.38 307 ARG B O 1
ATOM 5529 N N . ASP B 1 308 ? -8.922 -11.125 -1.351 1 95.06 308 ASP B N 1
ATOM 5530 C CA . ASP B 1 308 ? -7.887 -11.938 -1.976 1 95.06 308 ASP B CA 1
ATOM 5531 C C . ASP B 1 308 ? -7.102 -11.133 -3.01 1 95.06 308 ASP B C 1
ATOM 5533 O O . ASP B 1 308 ? -7.68 -10.328 -3.738 1 95.06 308 ASP B O 1
ATOM 5537 N N . MET B 1 309 ? -5.793 -11.344 -3.092 1 96.62 309 MET B N 1
ATOM 5538 C CA . MET B 1 309 ? -4.918 -10.555 -3.953 1 96.62 309 MET B CA 1
ATOM 5539 C C . MET B 1 309 ? -5.156 -10.891 -5.422 1 96.62 309 MET B C 1
ATOM 5541 O O . MET B 1 309 ? -4.879 -10.07 -6.301 1 96.62 309 MET B O 1
ATOM 5545 N N . LEU B 1 310 ? -5.688 -12.086 -5.656 1 96.19 310 LEU B N 1
ATOM 5546 C CA . LEU B 1 310 ? -5.738 -12.555 -7.035 1 96.19 310 LEU B CA 1
ATOM 5547 C C . LEU B 1 310 ? -7.18 -12.719 -7.5 1 96.19 310 LEU B C 1
ATOM 5549 O O . LEU B 1 310 ? -7.457 -12.672 -8.703 1 96.19 310 LEU B O 1
ATOM 5553 N N . LEU B 1 311 ? -8.086 -12.953 -6.559 1 95.06 311 LEU B N 1
ATOM 5554 C CA . LEU B 1 311 ? -9.492 -13.203 -6.867 1 95.06 311 LEU B CA 1
ATOM 5555 C C . LEU B 1 311 ? -10.383 -12.125 -6.254 1 95.06 311 LEU B C 1
ATOM 5557 O O . LEU B 1 311 ? -10.062 -11.586 -5.191 1 95.06 311 LEU B O 1
ATOM 5561 N N . ASN B 1 312 ? -11.453 -11.859 -6.941 1 91.5 312 ASN B N 1
ATOM 5562 C CA . ASN B 1 312 ? -12.43 -10.906 -6.422 1 91.5 312 ASN B CA 1
ATOM 5563 C C . ASN B 1 312 ? -13.289 -11.531 -5.328 1 91.5 312 ASN B C 1
ATOM 5565 O O . ASN B 1 312 ? -14.508 -11.633 -5.477 1 91.5 312 ASN B O 1
ATOM 5569 N N . ILE B 1 313 ? -12.656 -11.867 -4.258 1 91.62 313 ILE B N 1
ATOM 5570 C CA . ILE B 1 313 ? -13.312 -12.5 -3.121 1 91.62 313 ILE B CA 1
ATOM 5571 C C . ILE B 1 313 ? -13.016 -11.719 -1.847 1 91.62 313 ILE B C 1
ATOM 5573 O O . ILE B 1 313 ? -11.852 -11.602 -1.438 1 91.62 313 ILE B O 1
ATOM 5577 N N . PRO B 1 314 ? -14.039 -11.125 -1.239 1 88.94 314 PRO B N 1
ATOM 5578 C CA . PRO B 1 314 ? -13.82 -10.422 0.027 1 88.94 314 PRO B CA 1
ATOM 5579 C C . PRO B 1 314 ? -13.43 -11.367 1.164 1 88.94 314 PRO B C 1
ATOM 5581 O O . PRO B 1 314 ? -13.891 -12.508 1.217 1 88.94 314 PRO B O 1
ATOM 5584 N N . VAL B 1 315 ? -12.562 -10.883 2.006 1 88.5 315 VAL B N 1
ATOM 5585 C CA . VAL B 1 315 ? -12.102 -11.672 3.143 1 88.5 315 VAL B CA 1
ATOM 5586 C C . VAL B 1 315 ? -12.258 -10.875 4.43 1 88.5 315 VAL B C 1
ATOM 5588 O O . VAL B 1 315 ? -11.891 -9.695 4.488 1 88.5 315 VAL B O 1
ATOM 5591 N N . ILE B 1 316 ? -12.852 -11.43 5.359 1 81.38 316 ILE B N 1
ATOM 5592 C CA . ILE B 1 316 ? -12.961 -10.805 6.676 1 81.38 316 ILE B CA 1
ATOM 5593 C C . ILE B 1 316 ? -11.93 -11.414 7.621 1 81.38 316 ILE B C 1
ATOM 5595 O O . ILE B 1 316 ? -11.992 -12.609 7.934 1 81.38 316 ILE B O 1
ATOM 5599 N N . VAL B 1 317 ? -10.969 -10.656 7.867 1 82 317 VAL B N 1
ATOM 5600 C CA . VAL B 1 317 ? -9.938 -11.133 8.773 1 82 317 VAL B CA 1
ATOM 5601 C C . VAL B 1 317 ? -10.227 -10.648 10.195 1 82 317 VAL B C 1
ATOM 5603 O O . VAL B 1 317 ? -10.453 -9.453 10.414 1 82 317 VAL B O 1
ATOM 5606 N N . ASP B 1 318 ? -10.312 -11.539 11.086 1 80.06 318 ASP B N 1
ATOM 5607 C CA . ASP B 1 318 ? -10.484 -11.211 12.5 1 80.06 318 ASP B CA 1
ATOM 5608 C C . ASP B 1 318 ? -9.141 -10.938 13.172 1 80.06 318 ASP B C 1
ATOM 5610 O O . ASP B 1 318 ? -8.539 -11.836 13.758 1 80.06 318 ASP B O 1
ATOM 5614 N N . LEU B 1 319 ? -8.867 -9.719 13.18 1 77.19 319 LEU B N 1
ATOM 5615 C CA . LEU B 1 319 ? -7.559 -9.336 13.703 1 77.19 319 LEU B CA 1
ATOM 5616 C C . LEU B 1 319 ? -7.473 -9.594 15.203 1 77.19 319 LEU B C 1
ATOM 5618 O O . LEU B 1 319 ? -6.406 -9.93 15.719 1 77.19 319 LEU B O 1
ATOM 5622 N N . LEU B 1 320 ? -8.539 -9.422 15.852 1 75.75 320 LEU B N 1
ATOM 5623 C CA . LEU B 1 320 ? -8.547 -9.648 17.297 1 75.75 320 LEU B CA 1
ATOM 5624 C C . LEU B 1 320 ? -8.266 -11.109 17.625 1 75.75 320 LEU B C 1
ATOM 5626 O O . LEU B 1 320 ? -7.461 -11.406 18.516 1 75.75 320 LEU B O 1
ATOM 5630 N N . SER B 1 321 ? -8.938 -11.945 16.875 1 77.31 321 SER B N 1
ATOM 5631 C CA . SER B 1 321 ? -8.695 -13.367 17.078 1 77.31 321 SER B CA 1
ATOM 5632 C C . SER B 1 321 ? -7.262 -13.742 16.719 1 77.31 321 SER B C 1
ATOM 5634 O O . SER B 1 321 ? -6.656 -14.586 17.375 1 77.31 321 SER B O 1
ATOM 5636 N N . MET B 1 322 ? -6.797 -13.148 15.734 1 79.19 322 MET B N 1
ATOM 5637 C CA . MET B 1 322 ? -5.418 -13.398 15.328 1 79.19 322 MET B CA 1
ATOM 5638 C C . MET B 1 322 ? -4.441 -12.961 16.422 1 79.19 322 MET B C 1
ATOM 5640 O O . MET B 1 322 ? -3.469 -13.664 16.688 1 79.19 322 MET B O 1
ATOM 5644 N N . GLN B 1 323 ? -4.727 -11.867 16.953 1 74.69 323 GLN B N 1
ATOM 5645 C CA . GLN B 1 323 ? -3.871 -11.336 18.016 1 74.69 323 GLN B CA 1
ATOM 5646 C C . GLN B 1 323 ? -3.842 -12.273 19.219 1 74.69 323 GLN B C 1
ATOM 5648 O O . GLN B 1 323 ? -2.785 -12.5 19.812 1 74.69 323 GLN B O 1
ATOM 5653 N N . GLN B 1 324 ? -4.918 -12.82 19.484 1 74.75 324 GLN B N 1
ATOM 5654 C CA . GLN B 1 324 ? -5.043 -13.68 20.656 1 74.75 324 GLN B CA 1
ATOM 5655 C C . GLN B 1 324 ? -4.324 -15.008 20.453 1 74.75 324 GLN B C 1
ATOM 5657 O O . GLN B 1 324 ? -3.729 -15.547 21.375 1 74.75 324 GLN B O 1
ATOM 5662 N N . LYS B 1 325 ? -4.316 -15.383 19.219 1 74.62 325 LYS B N 1
ATOM 5663 C CA . LYS B 1 325 ? -3.789 -16.719 18.938 1 74.62 325 LYS B CA 1
ATOM 5664 C C . LYS B 1 325 ? -2.369 -16.625 18.391 1 74.62 325 LYS B C 1
ATOM 5666 O O . LYS B 1 325 ? -1.701 -17.656 18.219 1 74.62 325 LYS B O 1
ATOM 5671 N N . ARG B 1 326 ? -2 -15.492 18.219 1 70.62 326 ARG B N 1
ATOM 5672 C CA . ARG B 1 326 ? -0.75 -15.297 17.484 1 70.62 326 ARG B CA 1
ATOM 5673 C C . ARG B 1 326 ? 0.431 -15.867 18.266 1 70.62 326 ARG B C 1
ATOM 5675 O O . ARG B 1 326 ? 1.267 -16.578 17.703 1 70.62 326 ARG B O 1
ATOM 5682 N N . GLN B 1 327 ? 0.383 -15.477 19.531 1 68.81 327 GLN B N 1
ATOM 5683 C CA . GLN B 1 327 ? 1.499 -15.961 20.344 1 68.81 327 GLN B CA 1
ATOM 5684 C C . GLN B 1 327 ? 1.562 -17.484 20.328 1 68.81 327 GLN B C 1
ATOM 5686 O O . GLN B 1 327 ? 2.645 -18.062 20.234 1 68.81 327 GLN B O 1
ATOM 5691 N N . TYR B 1 328 ? 0.472 -18.047 20.359 1 69.19 328 TYR B N 1
ATOM 5692 C CA . TYR B 1 328 ? 0.407 -19.5 20.328 1 69.19 328 TYR B CA 1
ATOM 5693 C C . TYR B 1 328 ? 0.941 -20.047 19.016 1 69.19 328 TYR B C 1
ATOM 5695 O O . TYR B 1 328 ? 1.724 -21 19 1 69.19 328 TYR B O 1
ATOM 5703 N N . LYS B 1 329 ? 0.613 -19.5 17.969 1 69.81 329 LYS B N 1
ATOM 5704 C CA . LYS B 1 329 ? 1.016 -19.969 16.641 1 69.81 329 LYS B CA 1
ATOM 5705 C C . LYS B 1 329 ? 2.512 -19.766 16.422 1 69.81 329 LYS B C 1
ATOM 5707 O O . LYS B 1 329 ? 3.178 -20.625 15.844 1 69.81 329 LYS B O 1
ATOM 5712 N N . ILE B 1 330 ? 2.928 -18.688 16.938 1 65 330 ILE B N 1
ATOM 5713 C CA . ILE B 1 330 ? 4.359 -18.422 16.859 1 65 330 ILE B CA 1
ATOM 5714 C C . ILE B 1 330 ? 5.129 -19.5 17.625 1 65 330 ILE B C 1
ATOM 5716 O O . ILE B 1 330 ? 6.113 -20.047 17.125 1 65 330 ILE B O 1
ATOM 5720 N N . ASN B 1 331 ? 4.602 -19.797 18.719 1 68.06 331 ASN B N 1
ATOM 5721 C CA . ASN B 1 331 ? 5.234 -20.828 19.547 1 68.06 331 ASN B CA 1
ATOM 5722 C C . ASN B 1 331 ? 5.18 -22.203 18.891 1 68.06 331 ASN B C 1
ATOM 5724 O O . ASN B 1 331 ? 6.156 -22.953 18.922 1 68.06 331 ASN B O 1
ATOM 5728 N N . GLU B 1 332 ? 4.109 -22.438 18.25 1 69.69 332 GLU B N 1
ATOM 5729 C CA . GLU B 1 332 ? 3.941 -23.703 17.578 1 69.69 332 GLU B CA 1
ATOM 5730 C C . GLU B 1 332 ? 4.902 -23.844 16.391 1 69.69 332 GLU B C 1
ATOM 5732 O O . GLU B 1 332 ? 5.523 -24.891 16.203 1 69.69 332 GLU B O 1
ATOM 5737 N N . ASN B 1 333 ? 5 -22.828 15.695 1 66.81 333 ASN B N 1
ATOM 5738 C CA . ASN B 1 333 ? 5.902 -22.828 14.547 1 66.81 333 ASN B CA 1
ATOM 5739 C C . ASN B 1 333 ? 7.355 -23 14.977 1 66.81 333 ASN B C 1
ATOM 5741 O O . ASN B 1 333 ? 8.117 -23.719 14.328 1 66.81 333 ASN B O 1
ATOM 5745 N N . LEU B 1 334 ? 7.609 -22.312 16.016 1 63.78 334 LEU B N 1
ATOM 5746 C CA . LEU B 1 334 ? 8.953 -22.438 16.562 1 63.78 334 LEU B CA 1
ATOM 5747 C C . LEU B 1 334 ? 9.25 -23.875 16.969 1 63.78 334 LEU B C 1
ATOM 5749 O O . LEU B 1 334 ? 10.336 -24.391 16.688 1 63.78 334 LEU B O 1
ATOM 5753 N N . ARG B 1 335 ? 8.398 -24.469 17.547 1 65.56 335 ARG B N 1
ATOM 5754 C CA . ARG B 1 335 ? 8.547 -25.859 17.969 1 65.56 335 ARG B CA 1
ATOM 5755 C C . ARG B 1 335 ? 8.742 -26.781 16.766 1 65.56 335 ARG B C 1
ATOM 5757 O O . ARG B 1 335 ? 9.633 -27.641 16.766 1 65.56 335 ARG B O 1
ATOM 5764 N N . ARG B 1 336 ? 8.023 -26.625 15.719 1 66.94 336 ARG B N 1
ATOM 5765 C CA . ARG B 1 336 ? 8.086 -27.453 14.508 1 66.94 336 ARG B CA 1
ATOM 5766 C C . ARG B 1 336 ? 9.422 -27.266 13.797 1 66.94 336 ARG B C 1
ATOM 5768 O O . ARG B 1 336 ? 10.031 -28.234 13.344 1 66.94 336 ARG B O 1
ATOM 5775 N N . GLN B 1 337 ? 9.758 -26.062 13.711 1 64.81 337 GLN B N 1
ATOM 5776 C CA . GLN B 1 337 ? 11.031 -25.766 13.055 1 64.81 337 GLN B CA 1
ATOM 5777 C C . GLN B 1 337 ? 12.203 -26.359 13.828 1 64.81 337 GLN B C 1
ATOM 5779 O O . GLN B 1 337 ? 13.133 -26.906 13.234 1 64.81 337 GLN B O 1
ATOM 5784 N N . ASN B 1 338 ? 12.117 -26.219 15.078 1 62.78 338 ASN B N 1
ATOM 5785 C CA . ASN B 1 338 ? 13.188 -26.75 15.922 1 62.78 338 ASN B CA 1
ATOM 5786 C C . ASN B 1 338 ? 13.211 -28.281 15.898 1 62.78 338 ASN B C 1
ATOM 5788 O O . ASN B 1 338 ? 14.266 -28.891 16.062 1 62.78 338 ASN B O 1
ATOM 5792 N N . ALA B 1 339 ? 12.125 -28.844 15.617 1 62.72 339 ALA B N 1
ATOM 5793 C CA . ALA B 1 339 ? 12.031 -30.297 15.57 1 62.72 339 ALA B CA 1
ATOM 5794 C C . ALA B 1 339 ? 12.688 -30.844 14.312 1 62.72 339 ALA B C 1
ATOM 5796 O O . ALA B 1 339 ? 13.172 -31.984 14.297 1 62.72 339 ALA B O 1
ATOM 5797 N N . LYS B 1 340 ? 12.609 -30.156 13.148 1 56.78 340 LYS B N 1
ATOM 5798 C CA . LYS B 1 340 ? 13.148 -30.594 11.867 1 56.78 340 LYS B CA 1
ATOM 5799 C C . LYS B 1 340 ? 14.656 -30.359 11.789 1 56.78 340 LYS B C 1
ATOM 5801 O O . LYS B 1 340 ? 15.312 -30.812 10.852 1 56.78 340 LYS B O 1
ATOM 5806 N N . ARG B 1 341 ? 14.992 -29.562 12.492 1 52.22 341 ARG B N 1
ATOM 5807 C CA . ARG B 1 341 ? 16.422 -29.266 12.461 1 52.22 341 ARG B CA 1
ATOM 5808 C C . ARG B 1 341 ? 17.234 -30.516 12.789 1 52.22 341 ARG B C 1
ATOM 5810 O O . ARG B 1 341 ? 16.844 -31.328 13.633 1 52.22 341 ARG B O 1
ATOM 5817 N N . LYS B 1 342 ? 17.938 -31.141 11.547 1 51.28 342 LYS B N 1
ATOM 5818 C CA . LYS B 1 342 ? 18.625 -32.438 11.531 1 51.28 342 LYS B CA 1
ATOM 5819 C C . LYS B 1 342 ? 19.953 -32.344 12.258 1 51.28 342 LYS B C 1
ATOM 5821 O O . LYS B 1 342 ? 20.625 -31.312 12.211 1 51.28 342 LYS B O 1
ATOM 5826 N N . GLU B 1 343 ? 20.156 -33.5 12.859 1 44.75 343 GLU B N 1
ATOM 5827 C CA . GLU B 1 343 ? 21.516 -33.969 13.156 1 44.75 343 GLU B CA 1
ATOM 5828 C C . GLU B 1 343 ? 22.141 -34.656 11.945 1 44.75 343 GLU B C 1
ATOM 5830 O O . GLU B 1 343 ? 21.438 -35.219 11.109 1 44.75 343 GLU B O 1
ATOM 5835 N N . PHE B 1 344 ? 23.188 -34.281 11.195 1 43.44 344 PHE B N 1
ATOM 5836 C CA . PHE B 1 344 ? 23.891 -34.656 9.977 1 43.44 344 PHE B CA 1
ATOM 5837 C C . PHE B 1 344 ? 23.938 -36.188 9.828 1 43.44 344 PHE B C 1
ATOM 5839 O O . PHE B 1 344 ? 24.422 -36.875 10.727 1 43.44 344 PHE B O 1
ATOM 5846 N N . ASP B 1 345 ? 22.828 -36.875 9.109 1 44.88 345 ASP B N 1
ATOM 5847 C CA . ASP B 1 345 ? 23.141 -38.281 8.859 1 44.88 345 ASP B CA 1
ATOM 5848 C C . ASP B 1 345 ? 23.578 -38.5 7.41 1 44.88 345 ASP B C 1
ATOM 5850 O O . ASP B 1 345 ? 22.781 -38.312 6.484 1 44.88 345 ASP B O 1
ATOM 5854 N N . TYR B 1 346 ? 24.781 -38.375 6.871 1 46 346 TYR B N 1
ATOM 5855 C CA . TYR B 1 346 ? 25.375 -38.625 5.559 1 46 346 TYR B CA 1
ATOM 5856 C C . TYR B 1 346 ? 25.297 -40.094 5.18 1 46 346 TYR B C 1
ATOM 5858 O O . TYR B 1 346 ? 25.562 -40.969 6.012 1 46 346 TYR B O 1
ATOM 5866 N N . ARG B 1 347 ? 24.469 -40.438 3.967 1 50.78 347 ARG B N 1
ATOM 5867 C CA . ARG B 1 347 ? 24.562 -41.812 3.494 1 50.78 347 ARG B CA 1
ATOM 5868 C C . ARG B 1 347 ? 25.406 -41.906 2.225 1 50.78 347 ARG B C 1
ATOM 5870 O O . ARG B 1 347 ? 25.328 -41 1.364 1 50.78 347 ARG B O 1
ATOM 5877 N N . ILE B 1 348 ? 26.234 -43.062 1.855 1 53.38 348 ILE B N 1
ATOM 5878 C CA . ILE B 1 348 ? 27.125 -43.375 0.747 1 53.38 348 ILE B CA 1
ATOM 5879 C C . ILE B 1 348 ? 26.312 -43.75 -0.479 1 53.38 348 ILE B C 1
ATOM 5881 O O . ILE B 1 348 ? 25.375 -44.562 -0.379 1 53.38 348 ILE B O 1
ATOM 5885 N N . GLY B 1 349 ? 26.531 -43.188 -1.94 1 57.5 349 GLY B N 1
ATOM 5886 C CA . GLY B 1 349 ? 25.938 -43.469 -3.234 1 57.5 349 GLY B CA 1
ATOM 5887 C C . GLY B 1 349 ? 24.875 -42.469 -3.662 1 57.5 349 GLY B C 1
ATOM 5888 O O . GLY B 1 349 ? 24.406 -42.531 -4.801 1 57.5 349 GLY B O 1
ATOM 5889 N N . GLY B 1 350 ? 24.312 -41.781 -2.859 1 52.91 350 GLY B N 1
ATOM 5890 C CA . GLY B 1 350 ? 23.25 -40.844 -3.197 1 52.91 350 GLY B CA 1
ATOM 5891 C C . GLY B 1 350 ? 23.719 -39.688 -4.051 1 52.91 350 GLY B C 1
ATOM 5892 O O . GLY B 1 350 ? 24.906 -39.312 -4.023 1 52.91 350 GLY B O 1
ATOM 5893 N N . GLU B 1 351 ? 22.969 -39.375 -5.121 1 52.5 351 GLU B N 1
ATOM 5894 C CA . GLU B 1 351 ? 23.266 -38.219 -5.945 1 52.5 351 GLU B CA 1
ATOM 5895 C C . GLU B 1 351 ? 23.094 -36.906 -5.148 1 52.5 351 GLU B C 1
ATOM 5897 O O . GLU B 1 351 ? 22.109 -36.75 -4.438 1 52.5 351 GLU B O 1
ATOM 5902 N N . VAL B 1 352 ? 24.188 -36.438 -4.852 1 49 352 VAL B N 1
ATOM 5903 C CA . VAL B 1 352 ? 24.125 -35.219 -4.043 1 49 352 VAL B CA 1
ATOM 5904 C C . VAL B 1 352 ? 24.484 -34 -4.898 1 49 352 VAL B C 1
ATOM 5906 O O . VAL B 1 352 ? 25.344 -34.094 -5.781 1 49 352 VAL B O 1
ATOM 5909 N N . LEU B 1 353 ? 23.703 -33.062 -5 1 52.69 353 LEU B N 1
ATOM 5910 C CA . LEU B 1 353 ? 24.109 -31.766 -5.527 1 52.69 353 LEU B CA 1
ATOM 5911 C C . LEU B 1 353 ? 25.062 -31.078 -4.57 1 52.69 353 LEU B C 1
ATOM 5913 O O . LEU B 1 353 ? 24.875 -31.125 -3.352 1 52.69 353 LEU B O 1
ATOM 5917 N N . ILE B 1 354 ? 26.297 -30.891 -5.047 1 52.94 354 ILE B N 1
ATOM 5918 C CA . ILE B 1 354 ? 27.312 -30.25 -4.219 1 52.94 354 ILE B CA 1
ATOM 5919 C C . ILE B 1 354 ? 27.062 -28.75 -4.16 1 52.94 354 ILE B C 1
ATOM 5921 O O . ILE B 1 354 ? 26.859 -28.109 -5.195 1 52.94 354 ILE B O 1
ATOM 5925 N N . LYS B 1 355 ? 26.797 -28.375 -2.961 1 53.88 355 LYS B N 1
ATOM 5926 C CA . LYS B 1 355 ? 26.609 -26.953 -2.727 1 53.88 355 LYS B CA 1
ATOM 5927 C C . LYS B 1 355 ? 27.797 -26.141 -3.256 1 53.88 355 LYS B C 1
ATOM 5929 O O . LYS B 1 355 ? 28.953 -26.516 -3.041 1 53.88 355 LYS B O 1
ATOM 5934 N N . ASN B 1 356 ? 27.531 -25.281 -4.094 1 51.19 356 ASN B N 1
ATOM 5935 C CA . ASN B 1 356 ? 28.562 -24.359 -4.531 1 51.19 356 ASN B CA 1
ATOM 5936 C C . ASN B 1 356 ? 28.969 -23.391 -3.412 1 51.19 356 ASN B C 1
ATOM 5938 O O . ASN B 1 356 ? 28.234 -22.438 -3.119 1 51.19 356 ASN B O 1
ATOM 5942 N N . THR B 1 357 ? 29.891 -23.703 -2.557 1 52.91 357 THR B N 1
ATOM 5943 C CA . THR B 1 357 ? 30.328 -22.922 -1.413 1 52.91 357 THR B CA 1
ATOM 5944 C C . THR B 1 357 ? 31.031 -21.656 -1.874 1 52.91 357 THR B C 1
ATOM 5946 O O . THR B 1 357 ? 31.125 -20.672 -1.123 1 52.91 357 THR B O 1
ATOM 5949 N N . ASP B 1 358 ? 31.719 -21.641 -2.977 1 52.69 358 ASP B N 1
ATOM 5950 C CA . ASP B 1 358 ? 32.562 -20.516 -3.412 1 52.69 358 ASP B CA 1
ATOM 5951 C C . ASP B 1 358 ? 31.828 -19.641 -4.418 1 52.69 358 ASP B C 1
ATOM 5953 O O . ASP B 1 358 ? 32.438 -18.766 -5.039 1 52.69 358 ASP B O 1
ATOM 5957 N N . GLY B 1 359 ? 30.547 -19.938 -4.531 1 51.16 359 GLY B N 1
ATOM 5958 C CA . GLY B 1 359 ? 29.922 -19.219 -5.625 1 51.16 359 GLY B CA 1
ATOM 5959 C C . GLY B 1 359 ? 29.234 -17.922 -5.184 1 51.16 359 GLY B C 1
ATOM 5960 O O . GLY B 1 359 ? 29.156 -17.641 -3.988 1 51.16 359 GLY B O 1
ATOM 5961 N N . ARG B 1 360 ? 29.062 -17.156 -6.051 1 55.88 360 ARG B N 1
ATOM 5962 C CA . ARG B 1 360 ? 28.312 -15.914 -5.887 1 55.88 360 ARG B CA 1
ATOM 5963 C C . ARG B 1 360 ? 26.859 -16.188 -5.527 1 55.88 360 ARG B C 1
ATOM 5965 O O . ARG B 1 360 ? 26.328 -17.266 -5.832 1 55.88 360 ARG B O 1
ATOM 5972 N N . LYS B 1 361 ? 26.266 -15.344 -4.742 1 53.12 361 LYS B N 1
ATOM 5973 C CA . LYS B 1 361 ? 24.891 -15.445 -4.246 1 53.12 361 LYS B CA 1
ATOM 5974 C C . LYS B 1 361 ? 23.938 -15.867 -5.352 1 53.12 361 LYS B C 1
ATOM 5976 O O . LYS B 1 361 ? 22.922 -16.5 -5.086 1 53.12 361 LYS B O 1
ATOM 5981 N N . LEU B 1 362 ? 24.219 -15.594 -6.566 1 56.81 362 LEU B N 1
ATOM 5982 C CA . LEU B 1 362 ? 23.281 -15.867 -7.648 1 56.81 362 LEU B CA 1
ATOM 5983 C C . LEU B 1 362 ? 23.719 -17.078 -8.469 1 56.81 362 LEU B C 1
ATOM 5985 O O . LEU B 1 362 ? 23.094 -17.406 -9.477 1 56.81 362 LEU B O 1
ATOM 5989 N N . ASP B 1 363 ? 24.812 -17.594 -8.102 1 57.41 363 ASP B N 1
ATOM 5990 C CA . ASP B 1 363 ? 25.25 -18.828 -8.758 1 57.41 363 ASP B CA 1
ATOM 5991 C C . ASP B 1 363 ? 24.328 -20 -8.406 1 57.41 363 ASP B C 1
ATOM 5993 O O . ASP B 1 363 ? 23.703 -20 -7.336 1 57.41 363 ASP B O 1
ATOM 5997 N N . PRO B 1 364 ? 24.266 -20.891 -9.359 1 56.69 364 PRO B N 1
ATOM 5998 C CA . PRO B 1 364 ? 23.531 -22.078 -8.93 1 56.69 364 PRO B CA 1
ATOM 5999 C C . PRO B 1 364 ? 24.078 -22.672 -7.637 1 56.69 364 PRO B C 1
ATOM 6001 O O . PRO B 1 364 ? 25.297 -22.75 -7.453 1 56.69 364 PRO B O 1
ATOM 6004 N N . LYS B 1 365 ? 23.25 -22.75 -6.715 1 55.12 365 LYS B N 1
ATOM 6005 C CA . LYS B 1 365 ? 23.688 -23.25 -5.418 1 55.12 365 LYS B CA 1
ATOM 6006 C C . LYS B 1 365 ? 24.266 -24.672 -5.543 1 55.12 365 LYS B C 1
ATOM 6008 O O . LYS B 1 365 ? 25.109 -25.078 -4.742 1 55.12 365 LYS B O 1
ATOM 6013 N N . TYR B 1 366 ? 23.75 -25.359 -6.508 1 55.97 366 TYR B N 1
ATOM 6014 C CA . TYR B 1 366 ? 24.219 -26.734 -6.641 1 55.97 366 TYR B CA 1
ATOM 6015 C C . TYR B 1 366 ? 24.734 -27 -8.055 1 55.97 366 TYR B C 1
ATOM 6017 O O . TYR B 1 366 ? 24.266 -26.375 -9.016 1 55.97 366 TYR B O 1
ATOM 6025 N N . ARG B 1 367 ? 25.922 -27.422 -8.203 1 51.53 367 ARG B N 1
ATOM 6026 C CA . ARG B 1 367 ? 26.469 -27.938 -9.461 1 51.53 367 ARG B CA 1
ATOM 6027 C C . ARG B 1 367 ? 25.953 -29.328 -9.758 1 51.53 367 ARG B C 1
ATOM 6029 O O . ARG B 1 367 ? 25.516 -30.047 -8.852 1 51.53 367 ARG B O 1
ATOM 6036 N N . VAL B 1 368 ? 26.062 -29.797 -11.031 1 49.34 368 VAL B N 1
ATOM 6037 C CA . VAL B 1 368 ? 25.609 -31.062 -11.602 1 49.34 368 VAL B CA 1
ATOM 6038 C C . VAL B 1 368 ? 26 -32.219 -10.68 1 49.34 368 VAL B C 1
ATOM 6040 O O . VAL B 1 368 ? 26.953 -32.094 -9.898 1 49.34 368 VAL B O 1
ATOM 6043 N N . GLU B 1 369 ? 25.391 -33.406 -10.789 1 51.44 369 GLU B N 1
ATOM 6044 C CA . GLU B 1 369 ? 25.125 -34.656 -10.086 1 51.44 369 GLU B CA 1
ATOM 6045 C C . GLU B 1 369 ? 26.438 -35.375 -9.719 1 51.44 369 GLU B C 1
ATOM 6047 O O . GLU B 1 369 ? 27.266 -35.625 -10.586 1 51.44 369 GLU B O 1
ATOM 6052 N N . TRP B 1 370 ? 26.906 -35.031 -8.406 1 55.53 370 TRP B N 1
ATOM 6053 C CA . TRP B 1 370 ? 27.969 -35.938 -7.984 1 55.53 370 TRP B CA 1
ATOM 6054 C C . TRP B 1 370 ? 27.391 -37.094 -7.137 1 55.53 370 TRP B C 1
ATOM 6056 O O . TRP B 1 370 ? 26.344 -36.938 -6.508 1 55.53 370 TRP B O 1
ATOM 6066 N N . ARG B 1 371 ? 27.812 -38.219 -7.23 1 52.69 371 ARG B N 1
ATOM 6067 C CA . ARG B 1 371 ? 27.438 -39.406 -6.473 1 52.69 371 ARG B CA 1
ATOM 6068 C C . ARG B 1 371 ? 28.281 -39.531 -5.207 1 52.69 371 ARG B C 1
ATOM 6070 O O . ARG B 1 371 ? 29.5 -39.312 -5.238 1 52.69 371 ARG B O 1
ATOM 6077 N N . ILE B 1 372 ? 27.75 -39.531 -3.969 1 52.41 372 ILE B N 1
ATOM 6078 C CA . ILE B 1 372 ? 28.453 -39.719 -2.711 1 52.41 372 ILE B CA 1
ATOM 6079 C C . ILE B 1 372 ? 29.281 -41 -2.785 1 52.41 372 ILE B C 1
ATOM 6081 O O . ILE B 1 372 ? 28.734 -42.094 -2.973 1 52.41 372 ILE B O 1
ATOM 6085 N N . LYS B 1 373 ? 30.578 -40.875 -2.783 1 58.69 373 LYS B N 1
ATOM 6086 C CA . LYS B 1 373 ? 31.422 -42.062 -2.746 1 58.69 373 LYS B CA 1
ATOM 6087 C C . LYS B 1 373 ? 31.719 -42.5 -1.31 1 58.69 373 LYS B C 1
ATOM 6089 O O . LYS B 1 373 ? 31.719 -43.688 -1.002 1 58.69 373 LYS B O 1
ATOM 6094 N N . TRP B 1 374 ? 32.188 -41.625 -0.283 1 58.56 374 TRP B N 1
ATOM 6095 C CA . TRP B 1 374 ? 32.5 -41.969 1.096 1 58.56 374 TRP B CA 1
ATOM 6096 C C . TRP B 1 374 ? 32.062 -40.875 2.055 1 58.56 374 TRP B C 1
ATOM 6098 O O . TRP B 1 374 ? 31.969 -39.688 1.669 1 58.56 374 TRP B O 1
ATOM 6108 N N . ILE B 1 375 ? 31.438 -41.125 3.227 1 52.59 375 ILE B N 1
ATOM 6109 C CA . ILE B 1 375 ? 31.078 -40.219 4.301 1 52.59 375 ILE B CA 1
ATOM 6110 C C . ILE B 1 375 ? 32.219 -40.156 5.332 1 52.59 375 ILE B C 1
ATOM 6112 O O . ILE B 1 375 ? 32.625 -41.188 5.871 1 52.59 375 ILE B O 1
ATOM 6116 N N . VAL B 1 376 ? 33 -39.031 5.426 1 47.59 376 VAL B N 1
ATOM 6117 C CA . VAL B 1 376 ? 34 -38.938 6.484 1 47.59 376 VAL B CA 1
ATOM 6118 C C . VAL B 1 376 ? 33.312 -38.438 7.77 1 47.59 376 VAL B C 1
ATOM 6120 O O . VAL B 1 376 ? 32.5 -37.531 7.738 1 47.59 376 VAL B O 1
#

Solvent-accessible surface area (backbone atoms only — not comparable to full-atom values): 41111 Å² total; per-residue (Å²): 134,82,76,74,67,71,73,64,67,73,61,73,81,65,61,50,61,82,34,61,70,56,46,35,55,51,43,72,69,31,61,68,58,52,52,46,39,71,74,35,59,70,38,27,40,80,41,78,47,94,91,33,75,33,57,26,38,31,80,45,70,86,42,85,87,44,54,17,40,51,47,40,78,91,47,43,64,59,46,53,54,49,48,34,57,57,41,34,64,54,56,63,66,52,48,44,54,38,50,53,64,50,35,39,42,92,62,46,66,61,53,52,69,66,58,80,54,72,66,51,71,44,43,58,69,82,77,82,49,70,72,75,75,76,92,68,84,71,68,70,56,71,49,41,40,34,36,40,48,76,42,68,63,42,58,32,32,35,70,87,38,77,42,76,42,39,28,44,36,41,28,25,71,52,50,58,41,60,46,57,42,78,42,95,57,71,46,16,57,56,43,36,52,50,45,39,52,67,40,60,25,72,44,49,45,36,52,27,40,34,32,62,87,45,63,36,57,68,24,66,50,20,44,49,49,32,51,35,69,51,28,40,78,50,47,69,45,83,69,56,55,64,47,51,52,51,48,54,50,49,49,51,26,32,51,47,36,37,60,64,58,33,82,49,58,25,83,36,68,69,56,41,50,50,51,49,46,51,29,36,25,46,35,34,27,13,55,29,56,36,40,30,71,79,53,77,66,32,20,21,31,24,62,53,67,35,23,39,36,80,45,98,42,80,39,86,66,60,59,66,61,44,45,70,44,31,54,56,43,50,52,50,49,50,52,54,53,40,65,64,32,59,76,91,76,81,72,69,61,46,75,35,61,47,67,44,82,87,50,57,82,64,41,56,32,35,46,80,82,38,62,37,78,75,75,133,133,82,77,74,66,71,72,66,67,74,58,75,83,66,62,48,62,82,34,60,71,56,44,36,53,50,43,72,69,31,61,67,56,52,51,45,38,70,71,36,58,69,38,27,40,79,42,77,47,93,91,34,75,34,57,25,38,31,80,47,68,86,42,84,86,45,54,17,41,52,46,43,78,92,46,44,64,58,46,51,52,49,48,36,58,56,42,33,64,55,55,62,67,51,48,45,56,38,50,53,65,49,35,39,42,94,62,47,66,61,52,52,71,66,58,79,55,72,66,50,72,42,42,58,67,81,79,81,50,73,74,74,73,76,92,70,84,71,68,70,54,71,48,40,39,34,38,41,49,77,43,69,64,43,58,32,32,36,71,88,38,76,42,75,44,39,27,44,37,40,29,26,69,53,49,58,41,62,46,57,43,76,42,94,58,72,45,15,56,55,44,35,51,49,44,40,52,68,41,59,27,69,42,48,45,35,51,27,39,33,33,62,89,46,65,37,56,68,24,67,50,21,45,49,50,32,51,36,68,53,29,41,80,50,48,70,48,83,69,55,54,64,47,51,53,51,48,54,50,51,48,50,25,30,51,45,36,37,61,60,58,33,81,48,56,26,84,38,68,69,56,40,51,51,51,50,48,50,29,36,24,46,35,34,27,14,55,28,56,37,42,31,70,77,52,76,66,32,20,23,30,24,62,53,67,34,22,40,38,80,46,98,43,80,41,88,65,60,62,67,61,47,45,69,44,30,53,57,41,51,51,50,50,48,51,53,54,41,65,63,33,63,76,92,78,81,71,70,61,46,74,37,62,47,67,45,82,88,52,57,82,64,43,56,31,34,46,82,82,38,61,36,78,76,74,131

Foldseek 3Di:
DPPPPVPPPFQDPDPDCPDQVNQLVLCVVDPVNVVCCVVCVQFWDWDQFPNDTFIWGAPDSVDPPRIAGEGDPVRLVVNLVVLCVLLLNDDLVLSCLLNVSHYDYVCSSVVSVVDDDPLCVQAPDPPLDADADDAADDDQDWLQEKEKDKDDFAWFAAQNDTDTWIWMWIAGLQLRQIWIDTFPDLALQRNLVCCCVTDVVPHDHYQEYEYEPDCNCVPPNNVVSCVVSNHHYPYPDPPNPRVVVSSVVLNVSLLSQCVSNPVSYDHHDVVVNVSSRVSSVSSSSSQQQTFDVLQVRHGSVCSVVQAHSSGRGGHDRDSVVSSVCNSVSSVVVSVVVNVSNDDDDDDAFDFDFDQPPPDGPNPRRGDDTDTHHDDD/DPPCLVPQPQQDPDPDCPDQVNQLVLCVVDPVNVVCCVVCVQFWDWDQFPNDTFIWGAPDSVDPPRIAGEGDPVRLVVNLVVLCVLLLNDDLVLSCLLNVSHYDYVCSSVVSVPDDDPLCVFAPDPPLDADADDAADDDQDWLQEKEKDKDDFAWFAAQNDTDTWIWMWIAGLQLRQIWIDTFPDLALQRNLVCCCVTDVVPHDHYQEYEYEPDCNCVPPNNVVSCVVSNHHYPYPDPPNPRVVVSSVVLNVSLLSQCLSNPVSYDHHDVVVNVSSRVSSVSSSSSQQQTFDVLQVRHGSVCSVVQAHSVGRGGHDRDSVVSSVCNSVSSVVVSVVVNVSNDDDDDDAFDFDFDQPPPDGPNPRRGDDTDTRHDDD

Radius of gyration: 28.1 Å; Cα contacts (8 Å, |Δi|>4): 1293; chains: 2; bounding box: 61×93×64 Å

pLDDT: mean 81.69, std 18.17, range [20.25, 98.19]

InterPro domains:
  IPR001584 Integrase, catalytic core [PS50994] (138-308)
  IPR012337 Ribonuclease H-like superfamily [SSF53098] (142-311)
  IPR036397 Ribonuclease H superfamily [G3DSA:3.30.420.10] (136-345)
  IPR041588 Integrase zinc-binding domain [PF17921] (72-125)

Secondary structure (DSSP, 8-state):
---------S------TT-HHHHHHHHHH-HHHHHHHHH-TTTEEEEEETTEEEEEEESSTT-TT-EEEE--HHHHHHHHHHHHHHTTS--HHHHHHHHHHHEE-TTHHHHHHH---HHHHHH-------SPPPP-PPP-STTSEEEEEEEEEEEEEETTEEEEEEEEEEE-TTT--EEEEEES---HHHHHHHHIIIIITTSPPPSEEEE-S-HHHHSHHHHHHHHHHT-EEEESSS--HHHHHHHHHHHHHHHHHHHHHS-SEESSHHHHHHHHHHHHHHHHHHHHHS-BGGGTTB-HHHHHHSB-SSSS-B----HHHHHHHHHHHHHHHHHHHHHH-------TT-EEEEE-TTS-TTS-SEEEEEE-----/----------------TT-HHHHHHHHHH-HHHHHHHHH-TTTEEEEEETTEEEEEEESSTT-TT-EEEE--HHHHHHHHHHHHHHTTS--HHHHHHHHHHHEE-TTHHHHHHH---HHHHHH-------SPPPP-PPP-STTSEEEEEEEEEEEEEETTEEEEEEEEEEE-TTT--EEEEEES---HHHHHHHHIIIIITTSPPPSEEEE-S-HHHHSHHHHHHHHHHT-EEEESSS--HHHHHHHHHHHHHHHHHHHHHS-SEESSHHHHHHHHHHHHHHHHHHHHHS-BGGGTTB-HHHHHHSB-SSSS-B----HHHHHHHHHHHHHHHHHHHHHH-------TT-EEEEE-TTS-TTS-SEEEEEE-----

Nearest PDB structures (foldseek):
  5ejk-assembly1_H  TM=6.700E-01  e=3.701E-08  Rous sarcoma virus - Prague C
  8w2r-assembly1_I  TM=4.916E-01  e=5.549E-09  Human immunodeficiency virus 1
  8fno-assembly1_G  TM=4.954E-01  e=1.321E-08  Homo sapiens
  6rwl-assembly1_A  TM=5.263E-01  e=4.355E-08  Simian immunodeficiency virus
  8b4h-assembly1_A  TM=5.741E-01  e=1.255E-06  Geobacillus stearothermophilus

Organism: NCBI:txid2856